Protein AF-0000000077108391 (afdb_homodimer)

Radius of gyration: 31.16 Å; Cα contacts (8 Å, |Δi|>4): 1320; chains: 2; bounding box: 120×92×78 Å

Solvent-accessible surface area (backbone atoms only — not comparable to full-atom values): 31852 Å² total; per-residue (Å²): 135,85,78,78,80,78,79,76,78,78,76,76,76,77,74,75,76,69,78,73,69,75,52,74,64,56,52,50,49,53,51,51,50,45,53,51,45,35,42,49,15,50,55,68,62,34,63,68,54,52,52,61,51,41,30,72,81,10,34,35,37,42,42,23,26,45,28,13,59,22,50,67,22,37,45,43,50,52,51,52,46,50,67,46,33,44,43,75,40,69,45,79,44,85,74,47,76,44,81,42,76,67,34,36,38,39,32,27,39,38,41,36,32,32,29,32,58,90,76,66,45,75,46,79,48,45,28,44,36,43,36,34,31,32,61,42,96,86,65,47,75,25,33,35,33,43,32,34,30,31,35,59,77,57,94,60,46,55,70,70,58,37,70,86,90,52,70,59,38,58,51,72,72,48,66,55,62,76,61,80,43,56,64,47,41,51,52,50,13,48,43,51,37,49,33,52,35,57,49,67,66,39,42,85,52,55,36,51,48,37,30,69,79,12,35,40,31,45,58,49,30,63,70,34,65,25,26,69,50,40,32,53,48,41,46,59,60,51,70,74,58,56,53,40,86,40,62,45,64,41,46,50,44,76,45,79,34,91,56,43,29,38,35,34,36,15,34,43,33,32,38,48,49,92,96,40,72,51,76,50,47,25,36,34,43,40,31,34,33,49,45,98,88,26,51,76,17,41,32,38,35,41,36,23,34,31,102,136,85,78,77,80,79,79,76,77,77,78,76,76,77,75,74,75,69,79,72,69,75,51,73,63,57,54,51,47,53,50,51,50,47,52,52,44,35,42,50,15,50,55,67,63,34,63,69,54,52,52,61,51,42,28,71,81,11,36,35,36,42,42,24,26,46,29,13,59,21,52,68,22,35,45,44,51,53,50,53,46,51,68,46,33,45,45,78,40,68,46,81,45,84,73,46,76,46,81,42,74,66,34,37,38,39,33,27,39,37,40,35,32,33,29,33,58,91,76,65,45,76,47,78,48,45,27,43,36,44,37,32,31,32,62,43,96,88,65,49,74,27,34,36,33,42,34,34,31,30,34,58,78,58,95,58,45,57,70,69,58,35,69,84,92,49,70,59,39,60,52,73,74,49,67,53,61,75,62,81,45,58,63,47,41,51,52,49,13,50,43,51,39,49,30,52,35,59,50,67,65,38,40,85,52,57,35,51,48,38,29,69,80,12,35,42,30,45,59,48,29,62,69,34,66,25,26,69,50,40,32,53,49,41,48,58,60,51,69,73,57,58,53,39,85,40,63,46,65,43,45,49,42,76,45,78,34,90,56,41,30,40,34,36,37,15,35,42,34,33,36,48,48,91,95,41,72,49,75,50,46,26,36,34,43,38,32,33,33,48,46,98,87,26,50,76,16,41,33,39,35,41,37,23,33,31,102

Structure (mmCIF, N/CA/C/O backbone):
data_AF-0000000077108391-model_v1
#
loop_
_entity.id
_entity.type
_entity.pdbx_description
1 polymer 'Uncharacterized protein'
#
loop_
_atom_site.group_PDB
_atom_site.id
_atom_site.type_symbol
_atom_site.label_atom_id
_atom_site.label_alt_id
_atom_site.label_comp_id
_atom_site.label_asym_id
_atom_site.label_entity_id
_atom_site.label_seq_id
_atom_site.pdbx_PDB_ins_code
_atom_site.Cartn_x
_atom_site.Cartn_y
_atom_site.Cartn_z
_atom_site.occupancy
_atom_site.B_iso_or_equiv
_atom_site.auth_seq_id
_atom_site.auth_comp_id
_atom_site.auth_asym_id
_atom_site.auth_atom_id
_atom_site.pdbx_PDB_model_num
ATOM 1 N N . MET A 1 1 ? -55.812 -21.844 45 1 25.56 1 MET A N 1
ATOM 2 C CA . MET A 1 1 ? -54.969 -22.891 44.406 1 25.56 1 MET A CA 1
ATOM 3 C C . MET A 1 1 ? -53.875 -22.281 43.531 1 25.56 1 MET A C 1
ATOM 5 O O . MET A 1 1 ? -54.156 -21.766 42.438 1 25.56 1 MET A O 1
ATOM 9 N N . LYS A 1 2 ? -52.812 -21.609 44.25 1 36.03 2 LYS A N 1
ATOM 10 C CA . LYS A 1 2 ? -51.594 -20.906 43.906 1 36.03 2 LYS A CA 1
ATOM 11 C C . LYS A 1 2 ? -50.719 -21.734 42.969 1 36.03 2 LYS A C 1
ATOM 13 O O . LYS A 1 2 ? -50.156 -22.75 43.375 1 36.03 2 LYS A O 1
ATOM 18 N N . HIS A 1 3 ? -51.125 -21.938 41.688 1 30.09 3 HIS A N 1
ATOM 19 C CA . HIS A 1 3 ? -50.469 -22.703 40.625 1 30.09 3 HIS A CA 1
ATOM 20 C C . HIS A 1 3 ? -49.031 -22.219 40.438 1 30.09 3 HIS A C 1
ATOM 22 O O . HIS A 1 3 ? -48.781 -21.016 40.312 1 30.09 3 HIS A O 1
ATOM 28 N N . PHE A 1 4 ? -48.062 -22.844 41.094 1 35.47 4 PHE A N 1
ATOM 29 C CA . PHE A 1 4 ? -46.625 -22.719 41.031 1 35.47 4 PHE A CA 1
ATOM 30 C C . PHE A 1 4 ? -46.125 -22.984 39.594 1 35.47 4 PHE A C 1
ATOM 32 O O . PHE A 1 4 ? -46.312 -24.078 39.062 1 35.47 4 PHE A O 1
ATOM 39 N N . PHE A 1 5 ? -46.125 -22.031 38.688 1 35.12 5 PHE A N 1
ATOM 40 C CA . PHE A 1 5 ? -45.531 -22.109 37.344 1 35.12 5 PHE A CA 1
ATOM 41 C C . PHE A 1 5 ? -44.031 -22.406 37.406 1 35.12 5 PHE A C 1
ATOM 43 O O . PHE A 1 5 ? -43.281 -21.625 38 1 35.12 5 PHE A O 1
ATOM 50 N N . LEU A 1 6 ? -43.594 -23.703 37.438 1 33.97 6 LEU A N 1
ATOM 51 C CA . LEU A 1 6 ? -42.188 -24.156 37.312 1 33.97 6 LEU A CA 1
ATOM 52 C C . LEU A 1 6 ? -41.594 -23.656 36 1 33.97 6 LEU A C 1
ATOM 54 O O . LEU A 1 6 ? -42.062 -23.984 34.906 1 33.97 6 LEU A O 1
ATOM 58 N N . ARG A 1 7 ? -40.938 -22.484 36 1 35.53 7 ARG A N 1
ATOM 59 C CA . ARG A 1 7 ? -40.094 -21.969 34.938 1 35.53 7 ARG A CA 1
ATOM 60 C C . ARG A 1 7 ? -39 -22.938 34.594 1 35.53 7 ARG A C 1
ATOM 62 O O . ARG A 1 7 ? -38.156 -23.281 35.438 1 35.53 7 ARG A O 1
ATOM 69 N N . GLN A 1 8 ? -39.312 -23.906 33.688 1 32.22 8 GLN A N 1
ATOM 70 C CA . GLN A 1 8 ? -38.281 -24.781 33.125 1 32.22 8 GLN A CA 1
ATOM 71 C C . GLN A 1 8 ? -37.156 -23.969 32.469 1 32.22 8 GLN A C 1
ATOM 73 O O . GLN A 1 8 ? -37.438 -23.141 31.594 1 32.22 8 GLN A O 1
ATOM 78 N N . LEU A 1 9 ? -36.094 -23.734 33.219 1 37.41 9 LEU A N 1
ATOM 79 C CA . LEU A 1 9 ? -34.844 -23.188 32.688 1 37.41 9 LEU A CA 1
ATOM 80 C C . LEU A 1 9 ? -34.25 -24.078 31.594 1 37.41 9 LEU A C 1
ATOM 82 O O . LEU A 1 9 ? -33.938 -25.234 31.828 1 37.41 9 LEU A O 1
ATOM 86 N N . PHE A 1 10 ? -34.719 -23.844 30.328 1 38.28 10 PHE A N 1
ATOM 87 C CA . PHE A 1 10 ? -34.094 -24.469 29.188 1 38.28 10 PHE A CA 1
ATOM 88 C C . PHE A 1 10 ? -32.594 -24.109 29.125 1 38.28 10 PHE A C 1
ATOM 90 O O . PHE A 1 10 ? -32.25 -22.938 28.906 1 38.28 10 PHE A O 1
ATOM 97 N N . LEU A 1 11 ? -31.75 -24.859 29.812 1 38.34 11 LEU A N 1
ATOM 98 C CA . LEU A 1 11 ? -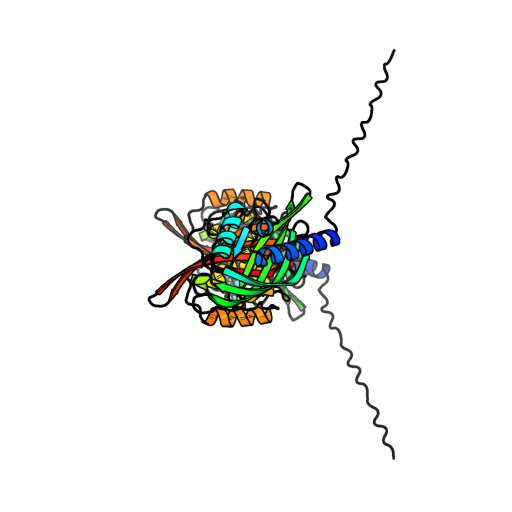30.297 -24.812 29.609 1 38.34 11 LEU A CA 1
ATOM 99 C C . LEU A 1 11 ? -29.953 -25.141 28.156 1 38.34 11 LEU A C 1
ATOM 101 O O . LEU A 1 11 ? -30.125 -26.281 27.719 1 38.34 11 LEU A O 1
ATOM 105 N N . THR A 1 12 ? -30.031 -24.156 27.266 1 38.75 12 THR A N 1
ATOM 106 C CA . THR A 1 12 ? -29.469 -24.312 25.938 1 38.75 12 THR A CA 1
ATOM 107 C C . THR A 1 12 ? -27.984 -24.641 26 1 38.75 12 THR A C 1
ATOM 109 O O . THR A 1 12 ? -27.188 -23.859 26.531 1 38.75 12 THR A O 1
ATOM 112 N N . THR A 1 13 ? -27.625 -25.906 26.094 1 38.88 13 THR A N 1
ATOM 113 C CA . THR A 1 13 ? -26.25 -26.328 25.859 1 38.88 13 THR A CA 1
ATOM 114 C C . THR A 1 13 ? -25.766 -25.812 24.516 1 38.88 13 THR A C 1
ATOM 116 O O . THR A 1 13 ? -26.328 -26.141 23.469 1 38.88 13 THR A O 1
ATOM 119 N N . LEU A 1 14 ? -25.125 -24.688 24.438 1 38.41 14 LEU A N 1
ATOM 120 C CA . LEU A 1 14 ? -24.312 -24.266 23.297 1 38.41 14 LEU A CA 1
ATOM 121 C C . LEU A 1 14 ? -23.25 -25.312 22.969 1 38.41 14 LEU A C 1
ATOM 123 O O . LEU A 1 14 ? -22.297 -25.5 23.734 1 38.41 14 LEU A O 1
ATOM 127 N N . ALA A 1 15 ? -23.609 -26.391 22.25 1 35.72 15 ALA A N 1
ATOM 128 C CA . ALA A 1 15 ? -22.594 -27.234 21.641 1 35.72 15 ALA A CA 1
ATOM 129 C C . ALA A 1 15 ? -21.578 -26.391 20.859 1 35.72 15 ALA A C 1
ATOM 131 O O . ALA A 1 15 ? -21.938 -25.781 19.844 1 35.72 15 ALA A O 1
ATOM 132 N N . ALA A 1 16 ? -20.547 -26.047 21.438 1 35.19 16 ALA A N 1
ATOM 133 C CA . ALA A 1 16 ? -19.359 -25.625 20.703 1 35.19 16 ALA A CA 1
ATOM 134 C C . ALA A 1 16 ? -18.984 -26.656 19.641 1 35.19 16 ALA A C 1
ATOM 136 O O . ALA A 1 16 ? -18.516 -27.75 19.969 1 35.19 16 ALA A O 1
ATOM 137 N N . TRP A 1 17 ? -19.703 -26.75 18.484 1 37.53 17 TRP A N 1
ATOM 138 C CA . TRP A 1 17 ? -19.109 -27.453 17.344 1 37.53 17 TRP A CA 1
ATOM 139 C C . TRP A 1 17 ? -17.641 -27.078 17.172 1 37.53 17 TRP A C 1
ATOM 141 O O . TRP A 1 17 ? -17.328 -25.938 16.812 1 37.53 17 TRP A O 1
ATOM 151 N N . GLY A 1 18 ? -16.812 -27.656 17.953 1 35.66 18 GLY A N 1
ATOM 152 C CA . GLY A 1 18 ? -15.383 -27.609 17.688 1 35.66 18 GLY A CA 1
ATOM 153 C C . GLY A 1 18 ? -15.047 -27.828 16.234 1 35.66 18 GLY A C 1
ATOM 154 O O . GLY A 1 18 ? -15.398 -28.859 15.656 1 35.66 18 GLY A O 1
ATOM 155 N N . CYS A 1 19 ? -14.992 -26.859 15.375 1 39.41 19 CYS A N 1
ATOM 156 C CA . CYS A 1 19 ? -14.234 -26.969 14.133 1 39.41 19 CYS A CA 1
ATOM 157 C C . CYS A 1 19 ? -12.961 -27.781 14.344 1 39.41 19 CYS A C 1
ATOM 159 O O . CYS A 1 19 ? -11.992 -27.297 14.914 1 39.41 19 CYS A O 1
ATOM 161 N N . THR A 1 20 ? -13.078 -29.109 14.492 1 43.25 20 THR A N 1
ATOM 162 C CA . THR A 1 20 ? -11.891 -29.938 14.57 1 43.25 20 THR A CA 1
ATOM 163 C C . THR A 1 20 ? -10.984 -29.703 13.367 1 43.25 20 THR A C 1
ATOM 165 O O . THR A 1 20 ? -11.336 -30.031 12.234 1 43.25 20 THR A O 1
ATOM 168 N N . SER A 1 21 ? -10.188 -28.656 13.344 1 51.97 21 SER A N 1
ATOM 169 C CA . SER A 1 21 ? -9.055 -28.562 12.43 1 51.97 21 SER A CA 1
ATOM 170 C C . SER A 1 21 ? -8.359 -29.906 12.258 1 51.97 21 SER A C 1
ATOM 172 O O . SER A 1 21 ? -8.117 -30.609 13.234 1 51.97 21 SER A O 1
ATOM 174 N N . ALA A 1 22 ? -8.578 -30.484 11.109 1 53.44 22 ALA A N 1
ATOM 175 C CA . ALA A 1 22 ? -7.848 -31.719 10.852 1 53.44 22 ALA A CA 1
ATOM 176 C C . ALA A 1 22 ? -6.438 -31.656 11.422 1 53.44 22 ALA A C 1
ATOM 178 O O . ALA A 1 22 ? -5.723 -30.656 11.227 1 53.44 22 ALA A O 1
ATOM 179 N N . SER A 1 23 ? -5.988 -32.625 12.188 1 63.84 23 SER A N 1
ATOM 180 C CA . SER A 1 23 ? -4.645 -32.719 12.734 1 63.84 23 SER A CA 1
ATOM 181 C C . SER A 1 23 ? -3.59 -32.656 11.633 1 63.84 23 SER A C 1
ATOM 183 O O . SER A 1 23 ? -3.877 -32.969 10.477 1 63.84 23 SER A O 1
ATOM 185 N N . ALA A 1 24 ? -2.564 -32 11.844 1 64.81 24 ALA A N 1
ATOM 186 C CA . ALA A 1 24 ? -1.406 -31.922 10.961 1 64.81 24 ALA A CA 1
ATOM 187 C C . ALA A 1 24 ? -1.093 -33.281 10.328 1 64.81 24 ALA A C 1
ATOM 189 O O . ALA A 1 24 ? -0.752 -33.344 9.141 1 64.81 24 ALA A O 1
ATOM 190 N N . ASP A 1 25 ? -1.324 -34.281 10.969 1 71.69 25 ASP A N 1
ATOM 191 C CA . ASP A 1 25 ? -1.016 -35.625 10.492 1 71.69 25 ASP A CA 1
ATOM 192 C C . ASP A 1 25 ? -1.989 -36.031 9.398 1 71.69 25 ASP A C 1
ATOM 194 O O . ASP A 1 25 ? -1.59 -36.688 8.422 1 71.69 25 ASP A O 1
ATOM 198 N N . MET A 1 26 ? -3.182 -35.719 9.625 1 72.44 26 MET A N 1
ATOM 199 C CA . MET A 1 26 ? -4.191 -36.094 8.648 1 72.44 26 MET A CA 1
ATOM 200 C C . MET A 1 26 ? -3.988 -35.375 7.328 1 72.44 26 MET A C 1
ATOM 202 O O . MET A 1 26 ? -4.129 -35.969 6.254 1 72.44 26 MET A O 1
ATOM 206 N N . ILE A 1 27 ? -3.564 -34.188 7.457 1 77.19 27 ILE A N 1
ATOM 207 C CA . ILE A 1 27 ? -3.336 -33.375 6.266 1 77.19 27 ILE A CA 1
ATOM 208 C C . ILE A 1 27 ? -2.145 -33.938 5.484 1 77.19 27 ILE A C 1
ATOM 210 O O . ILE A 1 27 ? -2.18 -34 4.258 1 77.19 27 ILE A O 1
ATOM 214 N N . ASP A 1 28 ? -1.19 -34.375 6.219 1 83.69 28 ASP A N 1
ATOM 215 C CA . ASP A 1 28 ? -0.003 -34.969 5.586 1 83.69 28 ASP A CA 1
ATOM 216 C C . ASP A 1 28 ? -0.337 -36.25 4.848 1 83.69 28 ASP A C 1
ATOM 218 O O . ASP A 1 28 ? 0.172 -36.5 3.752 1 83.69 28 ASP A O 1
ATOM 222 N N . GLU A 1 29 ? -1.145 -36.938 5.402 1 82.12 29 GLU A N 1
ATOM 223 C CA . GLU A 1 29 ? -1.533 -38.219 4.781 1 82.12 29 GLU A CA 1
ATOM 224 C C . GLU A 1 29 ? -2.342 -37.969 3.508 1 82.12 29 GLU A C 1
ATOM 226 O O . GLU A 1 29 ? -2.125 -38.625 2.496 1 82.12 29 GLU A O 1
ATOM 231 N N . VAL A 1 30 ? -3.248 -37.094 3.596 1 80.5 30 VAL A N 1
ATOM 232 C CA . VAL A 1 30 ? -4.094 -36.781 2.449 1 80.5 30 VAL A CA 1
ATOM 233 C C . VAL A 1 30 ? -3.24 -36.219 1.304 1 80.5 30 VAL A C 1
ATOM 235 O O . VAL A 1 30 ? -3.4 -36.656 0.153 1 80.5 30 VAL A O 1
ATOM 238 N N . ARG A 1 31 ? -2.373 -35.406 1.626 1 85.62 31 ARG A N 1
ATOM 239 C CA . ARG A 1 31 ? -1.483 -34.812 0.626 1 85.62 31 ARG A CA 1
ATOM 240 C C . ARG A 1 31 ? -0.601 -35.906 -0.01 1 85.62 31 ARG A C 1
ATOM 242 O O . ARG A 1 31 ? -0.469 -35.938 -1.234 1 85.62 31 ARG A O 1
ATOM 249 N N . ALA A 1 32 ? -0.085 -36.719 0.833 1 87.25 32 ALA A N 1
ATOM 250 C CA . ALA A 1 32 ? 0.793 -37.781 0.335 1 87.25 32 ALA A CA 1
ATOM 251 C C . ALA A 1 32 ? 0.03 -38.75 -0.561 1 87.25 32 ALA A C 1
ATOM 253 O O . ALA A 1 32 ? 0.543 -39.188 -1.596 1 87.25 32 ALA A O 1
ATOM 254 N N . ALA A 1 33 ? -1.109 -39.062 -0.142 1 86.12 33 ALA A N 1
ATOM 255 C CA . ALA A 1 33 ? -1.95 -39.938 -0.946 1 86.12 33 ALA A CA 1
ATOM 256 C C . ALA A 1 33 ? -2.289 -39.281 -2.291 1 86.12 33 ALA A C 1
ATOM 258 O O . ALA A 1 33 ? -2.271 -39.969 -3.324 1 86.12 33 ALA A O 1
ATOM 259 N N . HIS A 1 34 ? -2.627 -38.062 -2.254 1 87.31 34 HIS A N 1
ATOM 260 C CA . HIS A 1 34 ? -2.881 -37.344 -3.498 1 87.31 34 HIS A CA 1
ATOM 261 C C . HIS A 1 34 ? -1.658 -37.375 -4.41 1 87.31 34 HIS A C 1
ATOM 263 O O . HIS A 1 34 ? -1.772 -37.656 -5.598 1 87.31 34 HIS A O 1
ATOM 269 N N . ASN A 1 35 ? -0.521 -37.062 -3.869 1 90.88 35 ASN A N 1
ATOM 270 C CA . ASN A 1 35 ? 0.687 -37 -4.684 1 90.88 35 ASN A CA 1
ATOM 271 C C . ASN A 1 35 ? 0.975 -38.344 -5.355 1 90.88 35 ASN A C 1
ATOM 273 O O . ASN A 1 35 ? 1.329 -38.375 -6.535 1 90.88 35 ASN A O 1
ATOM 277 N N . LYS A 1 36 ? 0.786 -39.344 -4.602 1 91.25 36 LYS A N 1
ATOM 278 C CA . LYS A 1 36 ? 0.983 -40.656 -5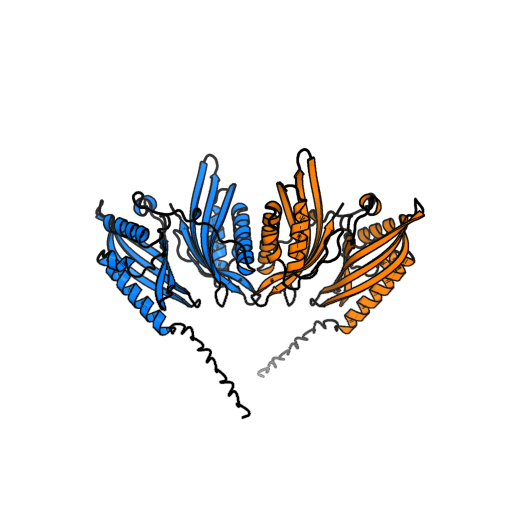.148 1 91.25 36 LYS A CA 1
ATOM 279 C C . LYS A 1 36 ? -0.027 -40.969 -6.254 1 91.25 36 LYS A C 1
ATOM 281 O O . LYS A 1 36 ? 0.345 -41.438 -7.332 1 91.25 36 LYS A O 1
ATOM 286 N N . ALA A 1 37 ? -1.245 -40.688 -5.961 1 90.81 37 ALA A N 1
ATOM 287 C CA . ALA A 1 37 ? -2.305 -40.938 -6.934 1 90.81 37 ALA A CA 1
ATOM 288 C C . ALA A 1 37 ? -2.119 -40.094 -8.18 1 90.81 37 ALA A C 1
ATOM 290 O O . ALA A 1 37 ? -2.316 -40.562 -9.305 1 90.81 37 ALA A O 1
ATOM 291 N N . PHE A 1 38 ? -1.843 -38.906 -7.973 1 92.94 38 PHE A N 1
ATOM 292 C CA . PHE A 1 38 ? -1.627 -37.969 -9.086 1 92.94 38 PHE A CA 1
ATOM 293 C C . PHE A 1 38 ? -0.489 -38.469 -9.977 1 92.94 38 PHE A C 1
ATOM 295 O O . PHE A 1 38 ? -0.618 -38.5 -11.203 1 92.94 38 PHE A O 1
ATOM 302 N N . THR A 1 39 ? 0.622 -38.844 -9.383 1 93.31 39 THR A N 1
ATOM 303 C CA . THR A 1 39 ? 1.77 -39.344 -10.125 1 93.31 39 THR A CA 1
ATOM 304 C C . THR A 1 39 ? 1.389 -40.594 -10.938 1 93.31 39 THR A C 1
ATOM 306 O O . THR A 1 39 ? 1.705 -40.688 -12.125 1 93.31 39 THR A O 1
ATOM 309 N N . ALA A 1 40 ? 0.696 -41.438 -10.312 1 93.5 40 ALA A N 1
ATOM 310 C CA . ALA A 1 40 ? 0.237 -42.625 -11 1 93.5 40 ALA A CA 1
ATOM 311 C C . ALA A 1 40 ? -0.708 -42.281 -12.148 1 93.5 40 ALA A C 1
ATOM 313 O O . ALA A 1 40 ? -0.624 -42.844 -13.234 1 93.5 40 ALA A O 1
ATOM 314 N N . GLY A 1 41 ? -1.606 -41.406 -11.852 1 94.38 41 GLY A N 1
ATOM 315 C CA . GLY A 1 41 ? -2.539 -40.938 -12.867 1 94.38 41 GLY A CA 1
ATOM 316 C C . GLY A 1 41 ? -1.854 -40.312 -14.07 1 94.38 41 GLY A C 1
ATOM 317 O O . GLY A 1 41 ? -2.27 -40.531 -15.211 1 94.38 41 GLY A O 1
ATOM 318 N N . MET A 1 42 ? -0.84 -39.594 -13.797 1 94.81 42 MET A N 1
ATOM 319 C CA . MET A 1 42 ? -0.077 -38.969 -14.875 1 94.81 42 MET A CA 1
ATOM 320 C C . MET A 1 42 ? 0.658 -40 -15.703 1 94.81 42 MET A C 1
ATOM 322 O O . MET A 1 42 ? 0.67 -39.938 -16.938 1 94.81 42 MET A O 1
ATOM 326 N N . LEU A 1 43 ? 1.241 -40.969 -15.047 1 95.56 43 LEU A N 1
ATOM 327 C CA . LEU A 1 43 ? 2.012 -42 -15.727 1 95.56 43 LEU A CA 1
ATOM 328 C C . LEU A 1 43 ? 1.097 -42.938 -16.531 1 95.56 43 LEU A C 1
ATOM 330 O O . LEU A 1 43 ? 1.46 -43.375 -17.625 1 95.56 43 LEU A O 1
ATOM 334 N N . GLU A 1 44 ? -0.056 -43.125 -16 1 95.62 44 GLU A N 1
ATOM 335 C CA . GLU A 1 44 ? -0.986 -44.062 -16.641 1 95.62 44 GLU A CA 1
ATOM 336 C C . GLU A 1 44 ? -1.986 -43.312 -17.516 1 95.62 44 GLU A C 1
ATOM 338 O O . GLU A 1 44 ? -2.811 -43.938 -18.188 1 95.62 44 GLU A O 1
ATOM 343 N N . GLU A 1 45 ? -1.925 -42.031 -17.5 1 94.44 45 GLU A N 1
ATOM 344 C CA . GLU A 1 45 ? -2.812 -41.156 -18.266 1 94.44 45 GLU A CA 1
ATOM 345 C C . GLU A 1 45 ? -4.273 -41.406 -17.906 1 94.44 45 GLU A C 1
ATOM 347 O O . GLU A 1 45 ? -5.109 -41.594 -18.781 1 94.44 45 GLU A O 1
ATOM 352 N N . LYS A 1 46 ? -4.504 -41.469 -16.672 1 96.25 46 LYS A N 1
ATOM 353 C CA . LYS A 1 46 ? -5.859 -41.688 -16.172 1 96.25 46 LYS A CA 1
ATOM 354 C C . LYS A 1 46 ? -6.484 -40.375 -15.703 1 96.25 46 LYS A C 1
ATOM 356 O O . LYS A 1 46 ? -6.305 -39.969 -14.555 1 96.25 46 LYS A O 1
ATOM 361 N N . LEU A 1 47 ? -7.312 -39.875 -16.547 1 96.5 47 LEU A N 1
ATOM 362 C CA . LEU A 1 47 ? -7.914 -38.562 -16.344 1 96.5 47 LEU A CA 1
ATOM 363 C C . LEU A 1 47 ? -8.695 -38.531 -15.023 1 96.5 47 LEU A C 1
ATOM 365 O O . LEU A 1 47 ? -8.586 -37.562 -14.25 1 96.5 47 LEU A O 1
ATOM 369 N N . GLU A 1 48 ? -9.484 -39.469 -14.766 1 95.5 48 GLU A N 1
ATOM 370 C CA . GLU A 1 48 ? -10.352 -39.531 -13.594 1 95.5 48 GLU A CA 1
ATOM 371 C C . GLU A 1 48 ? -9.539 -39.469 -12.305 1 95.5 48 GLU A C 1
ATOM 373 O O . GLU A 1 48 ? -9.953 -38.812 -11.336 1 95.5 48 GLU A O 1
ATOM 378 N N . ILE A 1 49 ? -8.43 -40.062 -12.297 1 93.44 49 ILE A N 1
ATOM 379 C CA . ILE A 1 49 ? -7.574 -40.062 -11.117 1 93.44 49 ILE A CA 1
ATOM 380 C C . ILE A 1 49 ? -6.973 -38.688 -10.906 1 93.44 49 ILE A C 1
ATOM 382 O O . ILE A 1 49 ? -7.012 -38.156 -9.797 1 93.44 49 ILE A O 1
ATOM 386 N N . VAL A 1 50 ? -6.504 -38.094 -11.953 1 94.12 50 VAL A N 1
ATOM 387 C CA . VAL A 1 50 ? -5.809 -36.812 -11.891 1 94.12 50 VAL A CA 1
ATOM 388 C C . VAL A 1 50 ? -6.77 -35.719 -11.43 1 94.12 50 VAL A C 1
ATOM 390 O O . VAL A 1 50 ? -6.414 -34.875 -10.602 1 94.12 50 VAL A O 1
ATOM 393 N N . VAL A 1 51 ? -8 -35.781 -11.867 1 95.44 51 VAL A N 1
ATOM 394 C CA . VAL A 1 51 ? -8.938 -34.688 -11.641 1 95.44 51 VAL A CA 1
ATOM 395 C C . VAL A 1 51 ? -9.719 -34.938 -10.352 1 95.44 51 VAL A C 1
ATOM 397 O O . VAL A 1 51 ? -10.305 -34 -9.789 1 95.44 51 VAL A O 1
ATOM 400 N N . SER A 1 52 ? -9.68 -36.125 -9.828 1 91.75 52 SER A N 1
ATOM 401 C CA . SER A 1 52 ? -10.547 -36.531 -8.727 1 91.75 52 SER A CA 1
ATOM 402 C C . SER A 1 52 ? -10.258 -35.719 -7.469 1 91.75 52 SER A C 1
ATOM 404 O O . SER A 1 52 ? -11.164 -35.438 -6.676 1 91.75 52 SER A O 1
ATOM 406 N N . SER A 1 53 ? -9.047 -35.312 -7.316 1 90.25 53 SER A N 1
ATOM 407 C CA . SER A 1 53 ? -8.664 -34.656 -6.074 1 90.25 53 SER A CA 1
ATOM 408 C C . SER A 1 53 ? -9.07 -33.188 -6.074 1 90.25 53 SER A C 1
ATOM 410 O O . SER A 1 53 ? -9.086 -32.531 -5.027 1 90.25 53 SER A O 1
ATOM 412 N N . PHE A 1 54 ? -9.422 -32.656 -7.207 1 95.25 54 PHE A N 1
ATOM 413 C CA . PHE A 1 54 ? -9.75 -31.234 -7.297 1 95.25 54 PHE A CA 1
ATOM 414 C C . PHE A 1 54 ? -11.125 -30.953 -6.715 1 95.25 54 PHE A C 1
ATOM 416 O O . PHE A 1 54 ? -12.031 -31.781 -6.824 1 95.25 54 PHE A O 1
ATOM 423 N N . ALA A 1 55 ? -11.242 -29.859 -6.074 1 94.62 55 ALA A N 1
ATOM 424 C CA . ALA A 1 55 ? -12.555 -29.344 -5.703 1 94.62 55 ALA A CA 1
ATOM 425 C C . ALA A 1 55 ? -13.383 -29.016 -6.941 1 94.62 55 ALA A C 1
ATOM 427 O O . ALA A 1 55 ? -12.844 -28.828 -8.031 1 94.62 55 ALA A O 1
ATOM 428 N N . GLU A 1 56 ? -14.727 -28.938 -6.73 1 94.5 56 GLU A N 1
ATOM 429 C CA . GLU A 1 56 ? -15.617 -28.625 -7.84 1 94.5 56 GLU A CA 1
ATOM 430 C C . GLU A 1 56 ? -15.305 -27.25 -8.43 1 94.5 56 GLU A C 1
ATOM 432 O O . GLU A 1 56 ? -15.422 -27.047 -9.641 1 94.5 56 GLU A O 1
ATOM 437 N N . ASN A 1 57 ? -14.898 -26.344 -7.547 1 94.06 57 ASN A N 1
ATOM 438 C CA . ASN A 1 57 ? -14.562 -24.984 -7.98 1 94.06 57 ASN A CA 1
ATOM 439 C C . ASN A 1 57 ? -13.055 -24.781 -8.031 1 94.06 57 ASN A C 1
ATOM 441 O O . ASN A 1 57 ? -12.57 -23.672 -7.793 1 94.06 57 ASN A O 1
ATOM 445 N N . GLY A 1 58 ? -12.32 -25.859 -8.266 1 96.38 58 GLY A N 1
ATOM 446 C CA . GLY A 1 58 ? -10.875 -25.781 -8.266 1 96.38 58 GLY A CA 1
ATOM 447 C C . GLY A 1 58 ? -10.32 -25.047 -9.484 1 96.38 58 GLY A C 1
ATOM 448 O O . GLY A 1 58 ? -11.07 -24.688 -10.391 1 96.38 58 GLY A O 1
ATOM 449 N N . ARG A 1 59 ? -8.953 -24.828 -9.492 1 96.94 59 ARG A N 1
ATOM 450 C CA . ARG A 1 59 ? -8.328 -24.188 -10.641 1 96.94 59 ARG A CA 1
ATOM 451 C C . ARG A 1 59 ? -6.969 -24.812 -10.945 1 96.94 59 ARG A C 1
ATOM 453 O O . ARG A 1 59 ? -6.223 -25.156 -10.031 1 96.94 59 ARG A O 1
ATOM 460 N N . VAL A 1 60 ? -6.734 -25.047 -12.203 1 98.12 60 VAL A N 1
ATOM 461 C CA . VAL A 1 60 ? -5.406 -25.406 -12.688 1 98.12 60 VAL A CA 1
ATOM 462 C C . VAL A 1 60 ? -4.742 -24.203 -13.336 1 98.12 60 VAL A C 1
ATOM 464 O O . VAL A 1 60 ? -5.371 -23.469 -14.109 1 98.12 60 VAL A O 1
ATOM 467 N N . MET A 1 61 ? -3.504 -23.922 -12.906 1 98.5 61 MET A N 1
ATOM 468 C CA . MET A 1 61 ? -2.803 -22.703 -13.305 1 98.5 61 MET A CA 1
ATOM 469 C C . MET A 1 61 ? -1.438 -23.031 -13.898 1 98.5 61 MET A C 1
ATOM 471 O O . MET A 1 61 ? -0.405 -22.703 -13.305 1 98.5 61 MET A O 1
ATOM 475 N N . PRO A 1 62 ? -1.447 -23.594 -15.117 1 98.19 62 PRO A N 1
ATOM 476 C CA . PRO A 1 62 ? -0.181 -23.984 -15.742 1 98.19 62 PRO A CA 1
ATOM 477 C C . PRO A 1 62 ? 0.566 -22.797 -16.359 1 98.19 62 PRO A C 1
ATOM 479 O O . PRO A 1 62 ? -0.048 -21.781 -16.703 1 98.19 62 PRO A O 1
ATOM 482 N N . GLU A 1 63 ? 1.857 -22.906 -16.438 1 98.25 63 GLU A N 1
ATOM 483 C CA . GLU A 1 63 ? 2.646 -22.031 -17.297 1 98.25 63 GLU A CA 1
ATOM 484 C C . GLU A 1 63 ? 2.27 -22.219 -18.766 1 98.25 63 GLU A C 1
ATOM 486 O O . GLU A 1 63 ? 2.012 -23.328 -19.203 1 98.25 63 GLU A O 1
ATOM 491 N N . TYR A 1 64 ? 2.074 -21.156 -19.5 1 97.31 64 TYR A N 1
ATOM 492 C CA . TYR A 1 64 ? 1.855 -21.094 -20.938 1 97.31 64 TYR A CA 1
ATOM 493 C C . TYR A 1 64 ? 0.413 -21.438 -21.281 1 97.31 64 TYR A C 1
ATOM 495 O O . TYR A 1 64 ? 0.131 -21.906 -22.391 1 97.31 64 TYR A O 1
ATOM 503 N N . GLN A 1 65 ? -0.403 -21.375 -20.391 1 97.25 65 GLN A N 1
ATOM 504 C CA . GLN A 1 65 ? -1.82 -21.625 -20.625 1 97.25 65 GLN A CA 1
ATOM 505 C C . GLN A 1 65 ? -2.689 -20.812 -19.672 1 97.25 65 GLN A C 1
ATOM 507 O O . GLN A 1 65 ? -2.326 -20.609 -18.516 1 97.25 65 GLN A O 1
ATOM 512 N N . GLU A 1 66 ? -3.824 -20.375 -20.141 1 97.12 66 GLU A N 1
ATOM 513 C CA . GLU A 1 66 ? -4.801 -19.719 -19.281 1 97.12 66 GLU A CA 1
ATOM 514 C C . GLU A 1 66 ? -5.289 -20.656 -18.172 1 97.12 66 GLU A C 1
ATOM 516 O O . GLU A 1 66 ? -5.113 -21.875 -18.266 1 97.12 66 GLU A O 1
ATOM 521 N N . THR A 1 67 ? -5.875 -20.094 -17.234 1 97.94 67 THR A N 1
ATOM 522 C CA . THR A 1 67 ? -6.344 -20.828 -16.062 1 97.94 67 THR A CA 1
ATOM 523 C C . THR A 1 67 ? -7.523 -21.719 -16.422 1 97.94 67 THR A C 1
ATOM 525 O O . THR A 1 67 ? -8.422 -21.312 -17.156 1 97.94 67 THR A O 1
ATOM 528 N N . GLY A 1 68 ? -7.477 -22.969 -16 1 97.94 68 GLY A N 1
ATOM 529 C CA . GLY A 1 68 ? -8.664 -23.812 -16.031 1 97.94 68 GLY A CA 1
ATOM 530 C C . GLY A 1 68 ? -9.492 -23.703 -14.758 1 97.94 68 GLY A C 1
ATOM 531 O O . GLY A 1 68 ? -9.023 -24.031 -13.672 1 97.94 68 GLY A O 1
ATOM 532 N N . LEU A 1 69 ? -10.742 -23.312 -14.93 1 97 69 LEU A N 1
ATOM 533 C CA . LEU A 1 69 ? -11.625 -23.141 -13.781 1 97 69 LEU A CA 1
ATOM 534 C C . LEU A 1 69 ? -12.664 -24.25 -13.719 1 97 69 LEU A C 1
ATOM 536 O O . LEU A 1 69 ? -13.359 -24.516 -14.703 1 97 69 LEU A O 1
ATOM 540 N N . GLY A 1 70 ? -12.758 -24.812 -12.539 1 96.31 70 GLY A N 1
ATOM 541 C CA . GLY A 1 70 ? -13.727 -25.891 -12.359 1 96.31 70 GLY A CA 1
ATOM 542 C C . GLY A 1 70 ? -13.258 -27.219 -12.93 1 96.31 70 GLY A C 1
ATOM 543 O O . GLY A 1 70 ? -12.383 -27.25 -13.797 1 96.31 70 GLY A O 1
ATOM 544 N N . LYS A 1 71 ? -13.883 -28.266 -12.484 1 95.56 71 LYS A N 1
ATOM 545 C CA . LYS A 1 71 ? -13.453 -29.609 -12.859 1 95.56 71 LYS A CA 1
ATOM 546 C C . LYS A 1 71 ? -13.57 -29.828 -14.367 1 95.56 71 LYS A C 1
ATOM 548 O O . LYS A 1 71 ? -12.773 -30.562 -14.953 1 95.56 71 LYS A O 1
ATOM 553 N N . GLU A 1 72 ? -14.523 -29.125 -14.969 1 96.5 72 GLU A N 1
ATOM 554 C CA . GLU A 1 72 ? -14.711 -29.297 -16.406 1 96.5 72 GLU A CA 1
ATOM 555 C C . GLU A 1 72 ? -13.5 -28.781 -17.172 1 96.5 72 GLU A C 1
ATOM 557 O O . GLU A 1 72 ? -12.93 -29.5 -18 1 96.5 72 GLU A O 1
ATOM 562 N N . GLN A 1 73 ? -13.07 -27.578 -16.891 1 97.62 73 GLN A N 1
ATOM 563 C CA . GLN A 1 73 ? -11.922 -27.016 -17.594 1 97.62 73 GLN A CA 1
ATOM 564 C C . GLN A 1 73 ? -10.633 -27.703 -17.172 1 97.62 73 GLN A C 1
ATOM 566 O O . GLN A 1 73 ? -9.719 -27.875 -17.984 1 97.62 73 GLN A O 1
ATOM 571 N N . ILE A 1 74 ? -10.594 -28.125 -15.977 1 98 74 ILE A N 1
ATOM 572 C CA . ILE A 1 74 ? -9.438 -28.891 -15.5 1 98 74 ILE A CA 1
ATOM 573 C C . ILE A 1 74 ? -9.328 -30.203 -16.281 1 98 74 ILE A C 1
ATOM 575 O O . ILE A 1 74 ? -8.242 -30.562 -16.75 1 98 74 ILE A O 1
ATOM 579 N N . SER A 1 75 ? -10.445 -30.828 -16.438 1 97.81 75 SER A N 1
ATOM 580 C CA . SER A 1 75 ? -10.477 -32.094 -17.188 1 97.81 75 SER A CA 1
ATOM 581 C C . SER A 1 75 ? -10.047 -31.875 -18.641 1 97.81 75 SER A C 1
ATOM 583 O O . SER A 1 75 ? -9.281 -32.688 -19.188 1 97.81 75 SER A O 1
ATOM 585 N N . GLN A 1 76 ? -10.469 -30.844 -19.203 1 98.06 76 GLN A N 1
ATOM 586 C CA . GLN A 1 76 ? -10.102 -30.562 -20.594 1 98.06 76 GLN A CA 1
ATOM 587 C C . GLN A 1 76 ? -8.602 -30.328 -20.734 1 98.06 76 GLN A C 1
ATOM 589 O O . GLN A 1 76 ? -7.984 -30.766 -21.703 1 98.06 76 GLN A O 1
ATOM 594 N N . TYR A 1 77 ? -8.094 -29.656 -19.812 1 98.12 77 TYR A N 1
ATOM 595 C CA . TYR A 1 77 ? -6.656 -29.422 -19.859 1 98.12 77 TYR A CA 1
ATOM 596 C C . TYR A 1 77 ? -5.883 -30.734 -19.844 1 98.12 77 TYR A C 1
ATOM 598 O O . TYR A 1 77 ? -5.02 -30.953 -20.688 1 98.12 77 TYR A O 1
ATOM 606 N N . TYR A 1 78 ? -6.191 -31.594 -18.906 1 97.88 78 TYR A N 1
ATOM 607 C CA . TYR A 1 78 ? -5.414 -32.812 -18.766 1 97.88 78 TYR A CA 1
ATOM 608 C C . TYR A 1 78 ? -5.719 -33.781 -19.891 1 97.88 78 TYR A C 1
ATOM 610 O O . TYR A 1 78 ? -4.848 -34.562 -20.328 1 97.88 78 TYR A O 1
ATOM 618 N N . GLU A 1 79 ? -6.953 -33.75 -20.391 1 97.69 79 GLU A N 1
ATOM 619 C CA . GLU A 1 79 ? -7.258 -34.531 -21.578 1 97.69 79 GLU A CA 1
ATOM 620 C C . GLU A 1 79 ? -6.387 -34.125 -22.766 1 97.69 79 GLU A C 1
ATOM 622 O O . GLU A 1 79 ? -5.812 -34.969 -23.438 1 97.69 79 GLU A O 1
ATOM 627 N N . ALA A 1 80 ? -6.352 -32.875 -22.953 1 97.88 80 ALA A N 1
ATOM 628 C CA . ALA A 1 80 ? -5.508 -32.344 -24.031 1 97.88 80 ALA A CA 1
ATOM 629 C C . ALA A 1 80 ? -4.039 -32.688 -23.797 1 97.88 80 ALA A C 1
ATOM 631 O O . ALA A 1 80 ? -3.314 -33.031 -24.734 1 97.88 80 ALA A O 1
ATOM 632 N N . PHE A 1 81 ? -3.648 -32.594 -22.594 1 97.94 81 PHE A N 1
ATOM 633 C CA . PHE A 1 81 ? -2.279 -32.938 -22.234 1 97.94 81 PHE A CA 1
ATOM 634 C C . PHE A 1 81 ? -1.967 -34.375 -22.578 1 97.94 81 PHE A C 1
ATOM 636 O O . PHE A 1 81 ? -0.938 -34.656 -23.188 1 97.94 81 PHE A O 1
ATOM 643 N N . PHE A 1 82 ? -2.85 -35.281 -22.266 1 97.5 82 PHE A N 1
ATOM 644 C CA . PHE A 1 82 ? -2.639 -36.719 -22.484 1 97.5 82 PHE A CA 1
ATOM 645 C C . PHE A 1 82 ? -2.707 -37.062 -23.969 1 97.5 82 PHE A C 1
ATOM 647 O O . PHE A 1 82 ? -2.102 -38.031 -24.422 1 97.5 82 PHE A O 1
ATOM 654 N N . GLU A 1 83 ? -3.471 -36.281 -24.703 1 97.19 83 GLU A N 1
ATOM 655 C CA . GLU A 1 83 ? -3.506 -36.469 -26.141 1 97.19 83 GLU A CA 1
ATOM 656 C C . GLU A 1 83 ? -2.176 -36.094 -26.781 1 97.19 83 GLU A C 1
ATOM 658 O O . GLU A 1 83 ? -1.729 -36.75 -27.734 1 97.19 83 GLU A O 1
ATOM 663 N N . ARG A 1 84 ? -1.564 -35.094 -26.234 1 97.69 84 ARG A N 1
ATOM 664 C CA . ARG A 1 84 ? -0.362 -34.562 -26.859 1 97.69 84 ARG A CA 1
ATOM 665 C C . ARG A 1 84 ? 0.888 -35.281 -26.344 1 97.69 84 ARG A C 1
ATOM 667 O O . ARG A 1 84 ? 1.875 -35.406 -27.062 1 97.69 84 ARG A O 1
ATOM 674 N N . PHE A 1 85 ? 0.793 -35.781 -25.109 1 97.88 85 PHE A N 1
ATOM 675 C CA . PHE A 1 85 ? 2.012 -36.312 -24.484 1 97.88 85 PHE A CA 1
ATOM 676 C C . PHE A 1 85 ? 1.786 -37.688 -23.906 1 97.88 85 PHE A C 1
ATOM 678 O O . PHE A 1 85 ? 0.708 -38 -23.391 1 97.88 85 PHE A O 1
ATOM 685 N N . ASP A 1 86 ? 2.848 -38.469 -24 1 97 86 ASP A N 1
ATOM 686 C CA . ASP A 1 86 ? 3.021 -39.656 -23.141 1 97 86 ASP A CA 1
ATOM 687 C C . ASP A 1 86 ? 4.016 -39.344 -22.016 1 97 86 ASP A C 1
ATOM 689 O O . ASP A 1 86 ? 5.156 -38.938 -22.266 1 97 86 ASP A O 1
ATOM 693 N N . THR A 1 87 ? 3.521 -39.594 -20.812 1 97.25 87 THR A N 1
ATOM 694 C CA . THR A 1 87 ? 4.395 -39.312 -19.672 1 97.25 87 THR A CA 1
ATOM 695 C C . THR A 1 87 ? 5.223 -40.562 -19.328 1 97.25 87 THR A C 1
ATOM 697 O O . THR A 1 87 ? 4.676 -41.594 -18.938 1 97.25 87 THR A O 1
ATOM 700 N N . LYS A 1 88 ? 6.492 -40.406 -19.391 1 97.19 88 LYS A N 1
ATOM 701 C CA . LYS A 1 88 ? 7.398 -41.5 -19.109 1 97.19 88 LYS A CA 1
ATOM 702 C C . LYS A 1 88 ? 7.859 -41.5 -17.656 1 97.19 88 LYS A C 1
ATOM 704 O O . LYS A 1 88 ? 8.094 -42.562 -17.078 1 97.19 88 LYS A O 1
ATOM 709 N N . LYS A 1 89 ? 8.039 -40.312 -17.25 1 97.19 89 LYS A N 1
ATOM 710 C CA . LYS A 1 89 ? 8.523 -40.125 -15.891 1 97.19 89 LYS A CA 1
ATOM 711 C C . LYS A 1 89 ? 7.855 -38.906 -15.25 1 97.19 89 LYS A C 1
ATOM 713 O O . LYS A 1 89 ? 7.641 -37.875 -15.906 1 97.19 89 LYS A O 1
ATOM 718 N N . PHE A 1 90 ? 7.512 -39.094 -14.031 1 97 90 PHE A N 1
ATOM 719 C CA . PHE A 1 90 ? 6.977 -38 -13.242 1 97 90 PHE A CA 1
ATOM 720 C C . PHE A 1 90 ? 7.336 -38.156 -11.773 1 97 90 PHE A C 1
ATOM 722 O O . PHE A 1 90 ? 6.895 -39.125 -11.117 1 97 90 PHE A O 1
ATOM 729 N N . ILE A 1 91 ? 8.172 -37.219 -11.305 1 96.06 91 ILE A N 1
ATOM 730 C CA . ILE A 1 91 ? 8.602 -37.25 -9.914 1 96.06 91 ILE A CA 1
ATOM 731 C C . ILE A 1 91 ? 8.211 -35.906 -9.25 1 96.06 91 ILE A C 1
ATOM 733 O O . ILE A 1 91 ? 8.547 -34.844 -9.75 1 96.06 91 ILE A O 1
ATOM 737 N N . LYS A 1 92 ? 7.457 -36.031 -8.242 1 95.56 92 LYS A N 1
ATOM 738 C CA . LYS A 1 92 ? 7.102 -34.875 -7.418 1 95.56 92 LYS A CA 1
ATOM 739 C C . LYS A 1 92 ? 7.844 -34.906 -6.082 1 95.56 92 LYS A C 1
ATOM 741 O O . LYS A 1 92 ? 7.887 -35.938 -5.418 1 95.56 92 LYS A O 1
ATOM 746 N N . THR A 1 93 ? 8.484 -33.781 -5.734 1 96.19 93 THR A N 1
ATOM 747 C CA . THR A 1 93 ? 9.172 -33.656 -4.457 1 96.19 93 THR A CA 1
ATOM 748 C C . THR A 1 93 ? 8.594 -32.5 -3.639 1 96.19 93 THR A C 1
ATOM 750 O O . THR A 1 93 ? 8.617 -31.359 -4.07 1 96.19 93 THR A O 1
ATOM 753 N N . THR A 1 94 ? 8.078 -32.844 -2.441 1 96.44 94 THR A N 1
ATOM 754 C CA . THR A 1 94 ? 7.555 -31.828 -1.543 1 96.44 94 THR A CA 1
ATOM 755 C C . THR A 1 94 ? 8.688 -31.125 -0.797 1 96.44 94 THR A C 1
ATOM 757 O O . THR A 1 94 ? 9.438 -31.766 -0.057 1 96.44 94 THR A O 1
ATOM 760 N N . ASP A 1 95 ? 8.82 -29.828 -0.977 1 96.88 95 ASP A N 1
ATOM 761 C CA . ASP A 1 95 ? 9.883 -29.062 -0.326 1 96.88 95 ASP A CA 1
ATOM 762 C C . ASP A 1 95 ? 9.383 -28.422 0.965 1 96.88 95 ASP A C 1
ATOM 764 O O . ASP A 1 95 ? 10.141 -28.266 1.925 1 96.88 95 ASP A O 1
ATOM 768 N N . GLU A 1 96 ? 8.133 -27.969 0.943 1 96.5 96 GLU A N 1
ATOM 769 C CA . GLU A 1 96 ? 7.559 -27.25 2.072 1 96.5 96 GLU A CA 1
ATOM 770 C C . GLU A 1 96 ? 6.047 -27.438 2.133 1 96.5 96 GLU A C 1
ATOM 772 O O . GLU A 1 96 ? 5.383 -27.5 1.096 1 96.5 96 GLU A O 1
ATOM 777 N N . VAL A 1 97 ? 5.52 -27.594 3.363 1 96.12 97 VAL A N 1
ATOM 778 C CA . VAL A 1 97 ? 4.078 -27.594 3.594 1 96.12 97 VAL A CA 1
ATOM 779 C C . VAL A 1 97 ? 3.721 -26.484 4.582 1 96.12 97 VAL A C 1
ATOM 781 O O . VAL A 1 97 ? 4.23 -26.453 5.707 1 96.12 97 VAL A O 1
ATOM 784 N N . LEU A 1 98 ? 2.896 -25.578 4.125 1 95 98 LEU A N 1
ATOM 785 C CA . LEU A 1 98 ? 2.439 -24.469 4.957 1 95 98 LEU A CA 1
ATOM 786 C C . LEU A 1 98 ? 1 -24.688 5.41 1 95 98 LEU A C 1
ATOM 788 O O . LEU A 1 98 ? 0.092 -24.797 4.578 1 95 98 LEU A O 1
ATOM 792 N N . ASN A 1 99 ? 0.853 -24.797 6.695 1 92.81 99 ASN A N 1
ATOM 793 C CA . ASN A 1 99 ? -0.488 -24.844 7.273 1 92.81 99 ASN A CA 1
ATOM 794 C C . ASN A 1 99 ? -1.024 -23.453 7.566 1 92.81 99 ASN A C 1
ATOM 796 O O . ASN A 1 99 ? -0.604 -22.812 8.531 1 92.81 99 ASN A O 1
ATOM 800 N N . LEU A 1 100 ? -2.02 -23.062 6.746 1 91.75 100 LEU A N 1
ATOM 801 C CA . LEU A 1 100 ? -2.566 -21.703 6.852 1 91.75 100 LEU A CA 1
ATOM 802 C C . LEU A 1 100 ? -3.959 -21.734 7.473 1 91.75 100 LEU A C 1
ATOM 804 O O . LEU A 1 100 ? -4.77 -20.844 7.227 1 91.75 100 LEU A O 1
ATOM 808 N N . GLY A 1 101 ? -4.211 -22.766 8.195 1 87.25 101 GLY A N 1
ATOM 809 C CA . GLY A 1 101 ? -5.527 -22.969 8.781 1 87.25 101 GLY A CA 1
ATOM 810 C C . GLY A 1 101 ? -6.48 -23.719 7.879 1 87.25 101 GLY A C 1
ATOM 811 O O . GLY A 1 101 ? -6.328 -24.922 7.676 1 87.25 101 GLY A O 1
ATOM 812 N N . HIS A 1 102 ? -7.375 -22.969 7.227 1 87.06 102 HIS A N 1
ATOM 813 C CA . HIS A 1 102 ? -8.344 -23.625 6.363 1 87.06 102 HIS A CA 1
ATOM 814 C C . HIS A 1 102 ? -7.738 -23.969 5.008 1 87.06 102 HIS A C 1
ATOM 816 O O . HIS A 1 102 ? -8.352 -24.688 4.207 1 87.06 102 HIS A O 1
ATOM 822 N N . LEU A 1 103 ? -6.527 -23.469 4.801 1 92.94 103 LEU A N 1
ATOM 823 C CA . LEU A 1 103 ? -5.785 -23.797 3.59 1 92.94 103 LEU A CA 1
ATOM 824 C C . LEU A 1 103 ? -4.438 -24.422 3.932 1 92.94 103 LEU A C 1
ATOM 826 O O . LEU A 1 103 ? -3.789 -24.031 4.902 1 92.94 103 LEU A O 1
ATOM 830 N N . ILE A 1 104 ? -4.117 -25.375 3.162 1 94 104 ILE A N 1
ATOM 831 C CA . ILE A 1 104 ? -2.787 -25.969 3.219 1 94 104 ILE A CA 1
ATOM 832 C C . ILE A 1 104 ? -2.09 -25.812 1.869 1 94 104 ILE A C 1
ATOM 834 O O . ILE A 1 104 ? -2.65 -26.156 0.828 1 94 104 ILE A O 1
ATOM 838 N N . VAL A 1 105 ? -0.892 -25.297 1.939 1 96.75 105 VAL A N 1
ATOM 839 C CA . VAL A 1 105 ? -0.149 -25.094 0.699 1 96.75 105 VAL A CA 1
ATOM 840 C C . VAL A 1 105 ? 1.062 -26.016 0.668 1 96.75 105 VAL A C 1
ATOM 842 O O . VAL A 1 105 ? 1.88 -26.016 1.592 1 96.75 105 VAL A O 1
ATOM 845 N N . GLU A 1 106 ? 1.126 -26.797 -0.334 1 97.25 106 GLU A N 1
ATOM 846 C CA . GLU A 1 106 ? 2.309 -27.609 -0.61 1 97.25 106 GLU A CA 1
ATOM 847 C C . GLU A 1 106 ? 3.15 -27 -1.724 1 97.25 106 GLU A C 1
ATOM 849 O O . GLU A 1 106 ? 2.652 -26.75 -2.826 1 97.25 106 GLU A O 1
ATOM 854 N N . ILE A 1 107 ? 4.355 -26.719 -1.402 1 98.31 107 ILE A N 1
ATOM 855 C CA . ILE A 1 107 ? 5.305 -26.203 -2.375 1 98.31 107 ILE A CA 1
ATOM 856 C C . ILE A 1 107 ? 6.391 -27.234 -2.646 1 98.31 107 ILE A C 1
ATOM 858 O O . ILE A 1 107 ? 6.926 -27.844 -1.716 1 98.31 107 ILE A O 1
ATOM 862 N N . GLY A 1 108 ? 6.617 -27.453 -3.93 1 98.12 108 GLY A N 1
ATOM 863 C CA . GLY A 1 108 ? 7.633 -28.438 -4.27 1 98.12 108 GLY A CA 1
ATOM 864 C C . GLY A 1 108 ? 8.148 -28.297 -5.688 1 98.12 108 GLY A C 1
ATOM 865 O O . GLY A 1 108 ? 7.836 -27.328 -6.375 1 98.12 108 GLY A O 1
ATOM 866 N N . SER A 1 109 ? 8.984 -29.266 -5.996 1 98.38 109 SER A N 1
ATOM 867 C CA . SER A 1 109 ? 9.547 -29.359 -7.34 1 98.38 109 SER A CA 1
ATOM 868 C C . SER A 1 109 ? 9.086 -30.625 -8.047 1 98.38 109 SER A C 1
ATOM 870 O O . SER A 1 109 ? 8.586 -31.562 -7.406 1 98.38 109 SER A O 1
ATOM 872 N N . PHE A 1 110 ? 9.164 -30.594 -9.367 1 97.94 110 PHE A N 1
ATOM 873 C CA . PHE A 1 110 ? 8.844 -31.797 -10.125 1 97.94 110 PHE A CA 1
ATOM 874 C C . PHE A 1 110 ? 9.828 -31.984 -11.281 1 97.94 110 PHE A C 1
ATOM 876 O O . PHE A 1 110 ? 10.508 -31.047 -11.68 1 97.94 110 PHE A O 1
ATOM 883 N N . GLN A 1 111 ? 9.977 -33.219 -11.672 1 98 111 GLN A N 1
ATOM 884 C CA . GLN A 1 111 ? 10.68 -33.688 -12.867 1 98 111 GLN A CA 1
ATOM 885 C C . GLN A 1 111 ? 9.797 -34.562 -13.727 1 98 111 GLN A C 1
ATOM 887 O O . GLN A 1 111 ? 9.141 -35.469 -13.211 1 98 111 GLN A O 1
ATOM 892 N N . THR A 1 112 ? 9.773 -34.281 -15.016 1 97.69 112 THR A N 1
ATOM 893 C CA . THR A 1 112 ? 8.953 -35.125 -15.891 1 97.69 112 THR A CA 1
ATOM 894 C C . THR A 1 112 ? 9.641 -35.312 -17.234 1 97.69 112 THR A C 1
ATOM 896 O O . THR A 1 112 ? 10.375 -34.438 -17.703 1 97.69 112 THR A O 1
ATOM 899 N N . ASP A 1 113 ? 9.539 -36.5 -17.75 1 98.06 113 ASP A N 1
ATOM 900 C CA . ASP A 1 113 ? 9.906 -36.844 -19.125 1 98.06 113 ASP A CA 1
ATOM 901 C C . ASP A 1 113 ? 8.672 -37.125 -19.969 1 98.06 113 ASP A C 1
ATOM 903 O O . ASP A 1 113 ? 7.883 -38.031 -19.641 1 98.06 113 ASP A O 1
ATOM 907 N N . LEU A 1 114 ? 8.578 -36.375 -21.031 1 97.69 114 LEU A N 1
ATOM 908 C CA . LEU A 1 114 ? 7.414 -36.469 -21.906 1 97.69 114 LEU A CA 1
ATOM 909 C C . LEU A 1 114 ? 7.832 -36.906 -23.312 1 97.69 114 LEU A C 1
ATOM 911 O O . LEU A 1 114 ? 8.891 -36.5 -23.797 1 97.69 114 LEU A O 1
ATOM 915 N N . ILE A 1 115 ? 7.012 -37.719 -23.906 1 97.94 115 ILE A N 1
ATOM 916 C CA . ILE A 1 115 ? 7.121 -38.031 -25.328 1 97.94 115 ILE A CA 1
ATOM 917 C C . ILE A 1 115 ? 6.008 -37.281 -26.078 1 97.94 115 ILE A C 1
ATOM 919 O O . ILE A 1 115 ? 4.824 -37.469 -25.797 1 97.94 115 ILE A O 1
ATOM 923 N N . VAL A 1 116 ? 6.414 -36.5 -27 1 97.62 116 VAL A N 1
ATOM 924 C CA . VAL A 1 116 ? 5.434 -35.812 -27.828 1 97.62 116 VAL A CA 1
ATOM 925 C C . VAL A 1 116 ? 4.812 -36.812 -28.812 1 97.62 116 VAL A C 1
ATOM 927 O O . VAL A 1 116 ? 5.516 -37.406 -29.641 1 97.62 116 VAL A O 1
ATOM 930 N N . THR A 1 117 ? 3.547 -36.906 -28.75 1 96.75 117 THR A N 1
ATOM 931 C CA . THR A 1 117 ? 2.854 -37.969 -29.5 1 96.75 117 THR A CA 1
ATOM 932 C C . THR A 1 117 ? 3.076 -37.812 -31 1 96.75 117 THR A C 1
ATOM 934 O O . THR A 1 117 ? 3.346 -38.781 -31.703 1 96.75 117 THR A O 1
ATOM 937 N N . GLU A 1 118 ? 2.986 -36.625 -31.5 1 95.19 118 GLU A N 1
ATOM 938 C CA . GLU A 1 118 ? 3.053 -36.344 -32.938 1 95.19 118 GLU A CA 1
ATOM 939 C C . GLU A 1 118 ? 4.453 -36.625 -33.469 1 95.19 118 GLU A C 1
ATOM 941 O O . GLU A 1 118 ? 4.605 -37.156 -34.594 1 95.19 118 GLU A O 1
ATOM 946 N N . THR A 1 119 ? 5.477 -36.312 -32.75 1 96.25 119 THR A N 1
ATOM 947 C CA . THR A 1 119 ? 6.828 -36.312 -33.281 1 96.25 119 THR A CA 1
ATOM 948 C C . THR A 1 119 ? 7.66 -37.438 -32.656 1 96.25 119 THR A C 1
ATOM 950 O O . THR A 1 119 ? 8.75 -37.75 -33.125 1 96.25 119 THR A O 1
ATOM 953 N N . SER A 1 120 ? 7.262 -37.969 -31.578 1 96.5 120 SER A N 1
ATOM 954 C CA . SER A 1 120 ? 7.957 -39 -30.797 1 96.5 120 SER A CA 1
ATOM 955 C C . SER A 1 120 ? 9.211 -38.406 -30.141 1 96.5 120 SER A C 1
ATOM 957 O O . SER A 1 120 ? 10.078 -39.156 -29.688 1 96.5 120 SER A O 1
ATOM 959 N N . GLU A 1 121 ? 9.234 -37.125 -30.125 1 97 121 GLU A N 1
ATOM 960 C CA . GLU A 1 121 ? 10.367 -36.5 -29.438 1 97 121 GLU A CA 1
ATOM 961 C C . GLU A 1 121 ? 10.219 -36.562 -27.922 1 97 121 GLU A C 1
ATOM 963 O O . GLU A 1 121 ? 9.109 -36.438 -27.391 1 97 121 GLU A O 1
ATOM 968 N N . GLU A 1 122 ? 11.375 -36.75 -27.312 1 96.88 122 GLU A N 1
ATOM 969 C CA . GLU A 1 122 ? 11.391 -36.75 -25.859 1 96.88 122 GLU A CA 1
ATOM 970 C C . GLU A 1 122 ? 11.797 -35.375 -25.312 1 96.88 122 GLU A C 1
ATOM 972 O O . GLU A 1 122 ? 12.727 -34.75 -25.812 1 96.88 122 GLU A O 1
ATOM 977 N N . LYS A 1 123 ? 11.047 -34.906 -24.344 1 97.38 123 LYS A N 1
ATOM 978 C CA . LYS A 1 123 ? 11.336 -33.656 -23.656 1 97.38 123 LYS A CA 1
ATOM 979 C C . LYS A 1 123 ? 11.438 -33.875 -22.141 1 97.38 123 LYS A C 1
ATOM 981 O O . LYS A 1 123 ? 10.578 -34.531 -21.547 1 97.38 123 LYS A O 1
ATOM 986 N N . SER A 1 124 ? 12.492 -33.375 -21.547 1 97.56 124 SER A N 1
ATOM 987 C CA . SER A 1 124 ? 12.656 -33.406 -20.109 1 97.56 124 SER A CA 1
ATOM 988 C C . SER A 1 124 ? 12.43 -32.031 -19.5 1 97.56 124 SER A C 1
ATOM 990 O O . SER A 1 124 ? 13.055 -31.047 -19.922 1 97.56 124 SER A O 1
ATOM 992 N N . LEU A 1 125 ? 11.523 -31.984 -18.516 1 97.69 125 LEU A N 1
ATOM 993 C CA . LEU A 1 125 ? 11.164 -30.719 -17.906 1 97.69 125 LEU A CA 1
ATOM 994 C C . LEU A 1 125 ? 11.281 -30.797 -16.391 1 97.69 125 LEU A C 1
ATOM 996 O O . LEU A 1 125 ? 10.992 -31.844 -15.789 1 97.69 125 LEU A O 1
ATOM 1000 N N . THR A 1 126 ? 11.758 -29.734 -15.797 1 98.44 126 THR A N 1
ATOM 1001 C CA . THR A 1 126 ? 11.734 -29.516 -14.352 1 98.44 126 THR A CA 1
ATOM 1002 C C . THR A 1 126 ? 11.016 -28.203 -14.016 1 98.44 126 THR A C 1
ATOM 1004 O O . THR A 1 126 ? 10.898 -27.328 -14.867 1 98.44 126 THR A O 1
ATOM 1007 N N . GLY A 1 127 ? 10.477 -28.172 -12.805 1 98.56 127 GLY A N 1
ATOM 1008 C CA . GLY A 1 127 ? 9.781 -26.953 -12.43 1 98.56 127 GLY A CA 1
ATOM 1009 C C . GLY A 1 127 ? 9.367 -26.922 -10.969 1 98.56 127 GLY A C 1
ATOM 1010 O O . GLY A 1 127 ? 9.781 -27.781 -10.188 1 98.56 127 GLY A O 1
ATOM 1011 N N . THR A 1 128 ? 8.68 -25.875 -10.578 1 98.81 128 THR A N 1
ATOM 1012 C CA . THR A 1 128 ? 8.141 -25.641 -9.242 1 98.81 128 THR A CA 1
ATOM 1013 C C . THR A 1 128 ? 6.617 -25.656 -9.258 1 98.81 128 THR A C 1
ATOM 1015 O O . THR A 1 128 ? 5.992 -25.188 -10.211 1 98.81 128 THR A O 1
ATOM 1018 N N . TYR A 1 129 ? 6.039 -26.266 -8.18 1 98.56 129 TYR A N 1
ATOM 1019 C CA . TYR A 1 129 ? 4.582 -26.25 -8.094 1 98.56 129 TYR A CA 1
ATOM 1020 C C . TYR A 1 129 ? 4.121 -25.734 -6.734 1 98.56 129 TYR A C 1
ATOM 1022 O O . TYR A 1 129 ? 4.848 -25.844 -5.746 1 98.56 129 TYR A O 1
ATOM 1030 N N . PHE A 1 130 ? 2.971 -25.094 -6.715 1 98.69 130 PHE A N 1
ATOM 1031 C CA . PHE A 1 130 ? 2.154 -24.766 -5.555 1 98.69 130 PHE A CA 1
ATOM 1032 C C . PHE A 1 130 ? 0.812 -25.484 -5.609 1 98.69 130 PHE A C 1
ATOM 1034 O O . PHE A 1 130 ? 0.001 -25.219 -6.5 1 98.69 130 PHE A O 1
ATOM 1041 N N . ASP A 1 131 ? 0.563 -26.391 -4.719 1 97.75 131 ASP A N 1
ATOM 1042 C CA . ASP A 1 131 ? -0.749 -27 -4.539 1 97.75 131 ASP A CA 1
ATOM 1043 C C . ASP A 1 131 ? -1.443 -26.469 -3.291 1 97.75 131 ASP A C 1
ATOM 1045 O O . ASP A 1 131 ? -0.881 -26.516 -2.195 1 97.75 131 ASP A O 1
ATOM 1049 N N . VAL A 1 132 ? -2.635 -25.969 -3.504 1 97.31 132 VAL A N 1
ATOM 1050 C CA . VAL A 1 132 ? -3.395 -25.406 -2.389 1 97.31 132 VAL A CA 1
ATOM 1051 C C . VAL A 1 132 ? -4.598 -26.297 -2.086 1 97.31 132 VAL A C 1
ATOM 1053 O O . VAL A 1 132 ? -5.48 -26.469 -2.93 1 97.31 132 VAL A O 1
ATOM 1056 N N . TRP A 1 133 ? -4.617 -26.781 -0.905 1 95.38 133 TRP A N 1
ATOM 1057 C CA . TRP A 1 133 ? -5.699 -27.641 -0.44 1 95.38 133 TRP A CA 1
ATOM 1058 C C . TRP A 1 133 ? -6.656 -26.875 0.463 1 95.38 133 TRP A C 1
ATOM 1060 O O . TRP A 1 133 ? -6.227 -26.062 1.287 1 95.38 133 TRP A O 1
ATOM 1070 N N . GLU A 1 134 ? -7.859 -27.141 0.289 1 92.56 134 GLU A N 1
ATOM 1071 C CA . GLU A 1 134 ? -8.898 -26.453 1.062 1 92.56 134 GLU A CA 1
ATOM 1072 C C . GLU A 1 134 ? -9.836 -27.453 1.728 1 92.56 134 GLU A C 1
ATOM 1074 O O . GLU A 1 134 ? -10.211 -28.453 1.122 1 92.56 134 GLU A O 1
ATOM 1079 N N . THR A 1 135 ? -10.141 -27.172 2.965 1 87.12 135 THR A N 1
ATOM 1080 C CA . THR A 1 135 ? -11.172 -27.953 3.639 1 87.12 135 THR A CA 1
ATOM 1081 C C . THR A 1 135 ? -12.555 -27.547 3.152 1 87.12 135 THR A C 1
ATOM 1083 O O . THR A 1 135 ? -12.922 -26.375 3.199 1 87.12 135 THR A O 1
ATOM 1086 N N . GLN A 1 136 ? -13.281 -28.594 2.742 1 87.75 136 GLN A N 1
ATOM 1087 C CA . GLN A 1 136 ? -14.617 -28.359 2.193 1 87.75 136 GLN A CA 1
ATOM 1088 C C . GLN A 1 136 ? -15.664 -28.328 3.299 1 87.75 136 GLN A C 1
ATOM 1090 O O . GLN A 1 136 ? -15.367 -28.625 4.457 1 87.75 136 GLN A O 1
ATOM 1095 N N . GLU A 1 137 ? -16.875 -27.906 2.869 1 87.12 137 GLU A N 1
ATOM 1096 C CA . GLU A 1 137 ? -17.969 -27.797 3.82 1 87.12 137 GLU A CA 1
ATOM 1097 C C . GLU A 1 137 ? -18.266 -29.156 4.469 1 87.12 137 GLU A C 1
ATOM 1099 O O . GLU A 1 137 ? -18.656 -29.219 5.637 1 87.12 137 GLU A O 1
ATOM 1104 N N . ASP A 1 138 ? -18.062 -30.203 3.752 1 87.5 138 ASP A N 1
ATOM 1105 C CA . ASP A 1 138 ? -18.359 -31.531 4.25 1 87.5 138 ASP A CA 1
ATOM 1106 C C . ASP A 1 138 ? -17.203 -32.094 5.082 1 87.5 138 ASP A C 1
ATOM 1108 O O . ASP A 1 138 ? -17.25 -33.25 5.508 1 87.5 138 ASP A O 1
ATOM 1112 N N . GLY A 1 139 ? -16.188 -31.281 5.207 1 83.69 139 GLY A N 1
ATOM 1113 C CA . GLY A 1 139 ? -15.062 -31.688 6.039 1 83.69 139 GLY A CA 1
ATOM 1114 C C . GLY A 1 139 ? -13.938 -32.344 5.254 1 83.69 139 GLY A C 1
ATOM 1115 O O . GLY A 1 139 ? -12.836 -32.5 5.773 1 83.69 139 GLY A O 1
ATOM 1116 N N . SER A 1 140 ? -14.203 -32.625 4.016 1 84.25 140 SER A N 1
ATOM 1117 C CA . SER A 1 140 ? -13.141 -33.219 3.205 1 84.25 140 SER A CA 1
ATOM 1118 C C . SER A 1 140 ? -12.133 -32.156 2.754 1 84.25 140 SER A C 1
ATOM 1120 O O . SER A 1 140 ? -12.445 -30.984 2.736 1 84.25 140 SER A O 1
ATOM 1122 N N . THR A 1 141 ? -10.969 -32.625 2.518 1 88 141 THR A N 1
ATOM 1123 C CA . THR A 1 141 ? -9.93 -31.75 1.979 1 88 141 THR A CA 1
ATOM 1124 C C . THR A 1 141 ? -9.711 -32.031 0.495 1 88 141 THR A C 1
ATOM 1126 O O . THR A 1 141 ? -9.484 -33.156 0.1 1 88 141 THR A O 1
ATOM 1129 N N . LYS A 1 142 ? -9.859 -30.969 -0.307 1 92.31 142 LYS A N 1
ATOM 1130 C CA . LYS A 1 142 ? -9.695 -31.109 -1.752 1 92.31 142 LYS A CA 1
ATOM 1131 C C . LYS A 1 142 ? -8.664 -30.125 -2.287 1 92.31 142 LYS A C 1
ATOM 1133 O O . LYS A 1 142 ? -8.375 -29.109 -1.643 1 92.31 142 LYS A O 1
ATOM 1138 N N . LEU A 1 143 ? -8.133 -30.5 -3.385 1 95.38 143 LEU A N 1
ATOM 1139 C CA . LEU A 1 143 ? -7.227 -29.578 -4.078 1 95.38 143 LEU A CA 1
ATOM 1140 C C . LEU A 1 143 ? -7.996 -28.422 -4.707 1 95.38 143 LEU A C 1
ATOM 1142 O O . LEU A 1 143 ? -8.781 -28.625 -5.641 1 95.38 143 LEU A O 1
ATOM 1146 N N . PHE A 1 144 ? -7.754 -27.25 -4.184 1 96.25 144 PHE A N 1
ATOM 1147 C CA . PHE A 1 144 ? -8.414 -26.078 -4.738 1 96.25 144 PHE A CA 1
ATOM 1148 C C . PHE A 1 144 ? -7.652 -25.547 -5.945 1 96.25 144 PHE A C 1
ATOM 1150 O O . PHE A 1 144 ? -8.258 -25.156 -6.949 1 96.25 144 PHE A O 1
ATOM 1157 N N . SER A 1 145 ? -6.359 -25.516 -5.77 1 97.88 145 SER A N 1
ATOM 1158 C C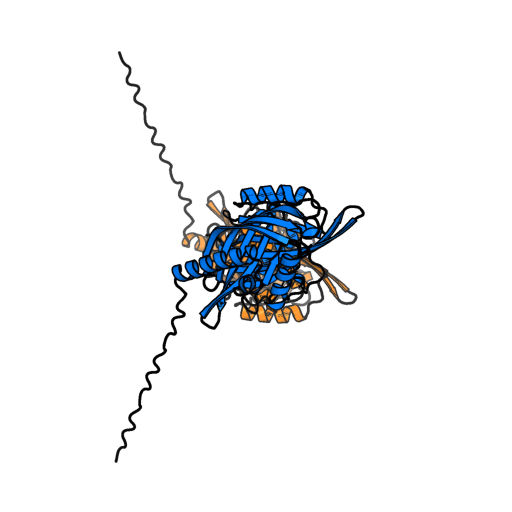A . SER A 1 145 ? -5.586 -25 -6.898 1 97.88 145 SER A CA 1
ATOM 1159 C C . SER A 1 145 ? -4.27 -25.75 -7.055 1 97.88 145 SER A C 1
ATOM 1161 O O . SER A 1 145 ? -3.66 -26.156 -6.066 1 97.88 145 SER A O 1
ATOM 1163 N N . SER A 1 146 ? -3.875 -25.906 -8.273 1 98.19 146 SER A N 1
ATOM 1164 C CA . SER A 1 146 ? -2.557 -26.406 -8.656 1 98.19 146 SER A CA 1
ATOM 1165 C C . SER A 1 146 ? -1.886 -25.469 -9.656 1 98.19 146 SER A C 1
ATOM 1167 O O . SER A 1 146 ? -2.395 -25.25 -10.758 1 98.19 146 SER A O 1
ATOM 1169 N N . ALA A 1 147 ? -0.776 -24.891 -9.227 1 98.75 147 ALA A N 1
ATOM 1170 C CA . ALA A 1 147 ? -0.003 -23.953 -10.047 1 98.75 147 ALA A CA 1
ATOM 1171 C C . ALA A 1 147 ? 1.415 -24.469 -10.273 1 98.75 147 ALA A C 1
ATOM 1173 O O . ALA A 1 147 ? 2.033 -25.031 -9.359 1 98.75 147 ALA A O 1
ATOM 1174 N N . TRP A 1 148 ? 1.891 -24.312 -11.516 1 98.69 148 TRP A N 1
ATOM 1175 C CA . TRP A 1 148 ? 3.281 -24.703 -11.719 1 98.69 148 TRP A CA 1
ATOM 1176 C C . TRP A 1 148 ? 3.9 -23.953 -12.883 1 98.69 148 TRP A C 1
ATOM 1178 O O . TRP A 1 148 ? 3.184 -23.406 -13.727 1 98.69 148 TRP A O 1
ATOM 1188 N N . ASN A 1 149 ? 5.164 -23.781 -12.82 1 98.62 149 ASN A N 1
ATOM 1189 C CA . ASN A 1 149 ? 5.969 -23.266 -13.93 1 98.62 149 ASN A CA 1
ATOM 1190 C C . ASN A 1 149 ? 7.242 -24.078 -14.117 1 98.62 149 ASN A C 1
ATOM 1192 O O . ASN A 1 149 ? 7.391 -25.156 -13.539 1 98.62 149 ASN A O 1
ATOM 1196 N N . TYR A 1 150 ? 8.055 -23.719 -15.125 1 98.44 150 TYR A N 1
ATOM 1197 C CA . TYR A 1 150 ? 9.211 -24.516 -15.508 1 98.44 150 TYR A CA 1
ATOM 1198 C C . TYR A 1 150 ? 10.508 -23.781 -15.195 1 98.44 150 TYR A C 1
ATOM 1200 O O . TYR A 1 150 ? 10.555 -22.547 -15.219 1 98.44 150 TYR A O 1
ATOM 1208 N N . ASP A 1 151 ? 11.578 -24.516 -14.969 1 98.12 151 ASP A N 1
ATOM 1209 C CA . ASP A 1 151 ? 12.859 -23.953 -14.57 1 98.12 151 ASP A CA 1
ATOM 1210 C C . ASP A 1 151 ? 13.578 -23.312 -15.766 1 98.12 151 ASP A C 1
ATOM 1212 O O . ASP A 1 151 ? 14.516 -22.547 -15.586 1 98.12 151 ASP A O 1
ATOM 1216 N N . ALA A 1 152 ? 13.164 -23.75 -16.922 1 96.69 152 ALA A N 1
ATOM 1217 C CA . ALA A 1 152 ? 13.781 -23.234 -18.141 1 96.69 152 ALA A CA 1
ATOM 1218 C C . ALA A 1 152 ? 12.828 -23.344 -19.328 1 96.69 152 ALA A C 1
ATOM 1220 O O . ALA A 1 152 ? 11.992 -24.25 -19.391 1 96.69 152 ALA A O 1
ATOM 1221 N N . ALA A 1 153 ? 13.07 -22.391 -20.203 1 94.25 153 ALA A N 1
ATOM 1222 C CA . ALA A 1 153 ? 12.375 -22.484 -21.484 1 94.25 153 ALA A CA 1
ATOM 1223 C C . ALA A 1 153 ? 13.25 -23.125 -22.547 1 94.25 153 ALA A C 1
ATOM 1225 O O . ALA A 1 153 ? 14.477 -23.156 -22.422 1 94.25 153 ALA A O 1
ATOM 1226 N N . PHE A 1 154 ? 12.648 -23.797 -23.516 1 93.12 154 PHE A N 1
ATOM 1227 C CA . PHE A 1 154 ? 13.312 -24.25 -24.734 1 93.12 154 PHE A CA 1
ATOM 1228 C C . PHE A 1 154 ? 12.531 -23.828 -25.969 1 93.12 154 PHE A C 1
ATOM 1230 O O . PHE A 1 154 ? 11.367 -23.406 -25.875 1 93.12 154 PHE A O 1
ATOM 1237 N N . ASP A 1 155 ? 13.242 -23.844 -27.062 1 92.62 155 ASP A N 1
ATOM 1238 C CA . ASP A 1 155 ? 12.602 -23.422 -28.297 1 92.62 155 ASP A CA 1
ATOM 1239 C C . ASP A 1 155 ? 11.344 -24.25 -28.578 1 92.62 155 ASP A C 1
ATOM 1241 O O . ASP A 1 155 ? 11.383 -25.484 -28.562 1 92.62 155 ASP A O 1
ATOM 1245 N N . GLY A 1 156 ? 10.273 -23.562 -28.703 1 94.06 156 GLY A N 1
ATOM 1246 C CA . GLY A 1 156 ? 9.023 -24.219 -29.062 1 94.06 156 GLY A CA 1
ATOM 1247 C C . GLY A 1 156 ? 8.18 -24.578 -27.859 1 94.06 156 GLY A C 1
ATOM 1248 O O . GLY A 1 156 ? 7.086 -25.125 -28 1 94.06 156 GLY A O 1
ATOM 1249 N N . ILE A 1 157 ? 8.617 -24.266 -26.719 1 94.94 157 ILE A N 1
ATOM 1250 C CA . ILE A 1 157 ? 7.91 -24.734 -25.516 1 94.94 157 ILE A CA 1
ATOM 1251 C C . ILE A 1 157 ? 6.52 -24.094 -25.469 1 94.94 157 ILE A C 1
ATOM 1253 O O . ILE A 1 157 ? 5.551 -24.734 -25.062 1 94.94 157 ILE A O 1
ATOM 1257 N N . ARG A 1 158 ? 6.387 -22.922 -25.859 1 93.75 158 ARG A N 1
ATOM 1258 C CA . ARG A 1 158 ? 5.102 -22.234 -25.797 1 93.75 158 ARG A CA 1
ATOM 1259 C C . ARG A 1 158 ? 4.074 -22.922 -26.688 1 93.75 158 ARG A C 1
ATOM 1261 O O . ARG A 1 158 ? 2.941 -23.156 -26.266 1 93.75 158 ARG A O 1
ATOM 1268 N N . SER A 1 159 ? 4.523 -23.156 -27.891 1 93.94 159 SER A N 1
ATOM 1269 C CA . SER A 1 159 ? 3.629 -23.859 -28.812 1 93.94 159 SER A CA 1
ATOM 1270 C C . SER A 1 159 ? 3.305 -25.266 -28.312 1 93.94 159 SER A C 1
ATOM 1272 O O . SER A 1 159 ? 2.189 -25.75 -28.5 1 93.94 159 SER A O 1
ATOM 1274 N N . LEU A 1 160 ? 4.281 -25.844 -27.734 1 95.62 160 LEU A N 1
ATOM 1275 C CA . LEU A 1 160 ? 4.133 -27.219 -27.266 1 95.62 160 LEU A CA 1
ATOM 1276 C C . LEU A 1 160 ? 3.186 -27.297 -26.062 1 95.62 160 LEU A C 1
ATOM 1278 O O . LEU A 1 160 ? 2.365 -28.203 -25.969 1 95.62 160 LEU A O 1
ATOM 1282 N N . MET A 1 161 ? 3.219 -26.344 -25.172 1 96.69 161 MET A N 1
ATOM 1283 C CA . MET A 1 161 ? 2.529 -26.438 -23.891 1 96.69 161 MET A CA 1
ATOM 1284 C C . MET A 1 161 ? 1.197 -25.703 -23.938 1 96.69 161 MET A C 1
ATOM 1286 O O . MET A 1 161 ? 0.39 -25.812 -23.016 1 96.69 161 MET A O 1
ATOM 1290 N N . HIS A 1 162 ? 0.947 -24.984 -24.984 1 97.06 162 HIS A N 1
ATOM 1291 C CA . HIS A 1 162 ? -0.306 -24.25 -25.125 1 97.06 162 HIS A CA 1
ATOM 1292 C C . HIS A 1 162 ? -1.342 -25.062 -25.891 1 97.06 162 HIS A C 1
ATOM 1294 O O . HIS A 1 162 ? -1.074 -25.516 -27 1 97.06 162 HIS A O 1
ATOM 1300 N N . PHE A 1 163 ? -2.457 -25.188 -25.312 1 96.88 163 PHE A N 1
ATOM 1301 C CA . PHE A 1 163 ? -3.564 -25.891 -25.938 1 96.88 163 PHE A CA 1
ATOM 1302 C C . PHE A 1 163 ? -4.645 -24.922 -26.391 1 96.88 163 PHE A C 1
ATOM 1304 O O . PHE A 1 163 ? -5.367 -24.359 -25.578 1 96.88 163 PHE A O 1
ATOM 1311 N N . SER A 1 164 ? -4.875 -24.766 -27.594 1 92.44 164 SER A N 1
ATOM 1312 C CA . SER A 1 164 ? -5.75 -23.734 -28.141 1 92.44 164 SER A CA 1
ATOM 1313 C C . SER A 1 164 ? -7.188 -24.219 -28.25 1 92.44 164 SER A C 1
ATOM 1315 O O . SER A 1 164 ? -8.117 -23.422 -28.391 1 92.44 164 SER A O 1
ATOM 1317 N N . ASP A 1 165 ? -7.414 -25.562 -28.172 1 92.94 165 ASP A N 1
ATOM 1318 C CA . ASP A 1 165 ? -8.734 -26.109 -28.453 1 92.94 165 ASP A CA 1
ATOM 1319 C C . ASP A 1 165 ? -9.453 -26.5 -27.172 1 92.94 165 ASP A C 1
ATOM 1321 O O . ASP A 1 165 ? -10.297 -27.406 -27.172 1 92.94 165 ASP A O 1
ATOM 1325 N N . ILE A 1 166 ? -9.047 -25.922 -26.094 1 96.31 166 ILE A N 1
ATOM 1326 C CA . ILE A 1 166 ? -9.734 -26.219 -24.844 1 96.31 166 ILE A CA 1
ATOM 1327 C C . ILE A 1 166 ? -10.344 -24.953 -24.266 1 96.31 166 ILE A C 1
ATOM 1329 O O . ILE A 1 166 ? -9.914 -23.844 -24.609 1 96.31 166 ILE A O 1
ATOM 1333 N N . GLU A 1 167 ? -11.367 -25.141 -23.422 1 93.81 167 GLU A N 1
ATOM 1334 C CA . GLU A 1 167 ? -11.914 -24 -22.703 1 93.81 167 GLU A CA 1
ATOM 1335 C C . GLU A 1 167 ? -11.031 -23.625 -21.516 1 93.81 167 GLU A C 1
ATOM 1337 O O . GLU A 1 167 ? -10.648 -24.5 -20.719 1 93.81 167 GLU A O 1
ATOM 1342 N N . SER A 1 168 ? -10.625 -22.422 -21.5 1 92.88 168 SER A N 1
ATOM 1343 C CA . SER A 1 168 ? -9.859 -21.844 -20.406 1 92.88 168 SER A CA 1
ATOM 1344 C C . SER A 1 168 ? -10.266 -20.406 -20.141 1 92.88 168 SER A C 1
ATOM 1346 O O . SER A 1 168 ? -11.039 -19.828 -20.891 1 92.88 168 SER A O 1
ATOM 1348 N N . THR A 1 169 ? -9.852 -19.891 -19.031 1 92 169 THR A N 1
ATOM 1349 C CA . THR A 1 169 ? -10.242 -18.562 -18.594 1 92 169 THR A CA 1
ATOM 1350 C C . THR A 1 169 ? -9.016 -17.703 -18.312 1 92 169 THR A C 1
ATOM 1352 O O . THR A 1 169 ? -8.227 -18 -17.406 1 92 169 THR A O 1
ATOM 1355 N N . PRO A 1 170 ? -8.938 -16.609 -19.109 1 88.25 170 PRO A N 1
ATOM 1356 C CA . PRO A 1 170 ? -7.918 -15.664 -18.656 1 88.25 170 PRO A CA 1
ATOM 1357 C C . PRO A 1 170 ? -8.18 -15.141 -17.25 1 88.25 170 PRO A C 1
ATOM 1359 O O . PRO A 1 170 ? -9.266 -14.625 -16.969 1 88.25 170 PRO A O 1
ATOM 1362 N N . ALA A 1 171 ? -7.219 -15.258 -16.406 1 88.44 171 ALA A N 1
ATOM 1363 C CA . ALA A 1 171 ? -7.406 -14.906 -15 1 88.44 171 ALA A CA 1
ATOM 1364 C C . ALA A 1 171 ? -7.777 -13.43 -14.852 1 88.44 171 ALA A C 1
ATOM 1366 O O . ALA A 1 171 ? -8.43 -13.047 -13.875 1 88.44 171 ALA A O 1
ATOM 1367 N N . GLN A 1 172 ? -7.414 -12.594 -15.844 1 88.81 172 GLN A N 1
ATOM 1368 C CA . GLN A 1 172 ? -7.703 -11.164 -15.797 1 88.81 172 GLN A CA 1
ATOM 1369 C C . GLN A 1 172 ? -9.203 -10.898 -15.914 1 88.81 172 GLN A C 1
ATOM 1371 O O . GLN A 1 172 ? -9.664 -9.797 -15.617 1 88.81 172 GLN A O 1
ATOM 1376 N N . ARG A 1 173 ? -9.891 -11.922 -16.344 1 87.88 173 ARG A N 1
ATOM 1377 C CA . ARG A 1 173 ? -11.328 -11.758 -16.516 1 87.88 173 ARG A CA 1
ATOM 1378 C C . ARG A 1 173 ? -12.078 -12.156 -15.25 1 87.88 173 ARG A C 1
ATOM 1380 O O . ARG A 1 173 ? -13.289 -11.938 -15.141 1 87.88 173 ARG A O 1
ATOM 1387 N N . ILE A 1 174 ? -11.383 -12.766 -14.359 1 91.06 174 ILE A N 1
ATOM 1388 C CA . ILE A 1 174 ? -11.984 -13.062 -13.062 1 91.06 174 ILE A CA 1
ATOM 1389 C C . ILE A 1 174 ? -12.117 -11.773 -12.258 1 91.06 174 ILE A C 1
ATOM 1391 O O . ILE A 1 174 ? -11.148 -11.031 -12.094 1 91.06 174 ILE A O 1
ATOM 1395 N N . PRO A 1 175 ? -13.305 -11.453 -11.773 1 91.12 175 PRO A N 1
ATOM 1396 C CA . PRO A 1 175 ? -13.469 -10.219 -11.008 1 91.12 175 PRO A CA 1
ATOM 1397 C C . PRO A 1 175 ? -12.555 -10.148 -9.789 1 91.12 175 PRO A C 1
ATOM 1399 O O . PRO A 1 175 ? -12.375 -11.156 -9.094 1 91.12 175 PRO A O 1
ATOM 1402 N N . GLY A 1 176 ? -11.969 -9.016 -9.633 1 93.06 176 GLY A N 1
ATOM 1403 C CA . GLY A 1 176 ? -11.125 -8.812 -8.469 1 93.06 176 GLY A CA 1
ATOM 1404 C C . GLY A 1 176 ? -11.914 -8.672 -7.176 1 93.06 176 GLY A C 1
ATOM 1405 O O . GLY A 1 176 ? -13.133 -8.508 -7.203 1 93.06 176 GLY A O 1
ATOM 1406 N N . ILE A 1 177 ? -11.242 -8.711 -6.141 1 93.31 177 ILE A N 1
ATOM 1407 C CA . ILE A 1 177 ? -11.867 -8.547 -4.836 1 93.31 177 ILE A CA 1
ATOM 1408 C C . ILE A 1 177 ? -12.328 -7.105 -4.66 1 93.31 177 ILE A C 1
ATOM 1410 O O . ILE A 1 177 ? -11.773 -6.191 -5.277 1 93.31 177 ILE A O 1
ATOM 1414 N N . THR A 1 178 ? -13.367 -6.965 -3.809 1 92.06 178 THR A N 1
ATOM 1415 C CA . THR A 1 178 ? -13.711 -5.645 -3.285 1 92.06 178 THR A CA 1
ATOM 1416 C C . THR A 1 178 ? -12.883 -5.328 -2.043 1 92.06 178 THR A C 1
ATOM 1418 O O . THR A 1 178 ? -12.602 -6.211 -1.233 1 92.06 178 THR A O 1
ATOM 1421 N N . VAL A 1 179 ? -12.422 -4.102 -1.979 1 93.94 179 VAL A N 1
ATOM 1422 C CA . VAL A 1 179 ? -11.766 -3.664 -0.748 1 93.94 179 VAL A CA 1
ATOM 1423 C C . VAL A 1 179 ? -12.82 -3.414 0.332 1 93.94 179 VAL A C 1
ATOM 1425 O O . VAL A 1 179 ? -13.547 -2.42 0.28 1 93.94 179 VAL A O 1
ATOM 1428 N N . SER A 1 180 ? -12.867 -4.336 1.348 1 93.56 180 SER A N 1
ATOM 1429 C CA . SER A 1 180 ? -13.977 -4.289 2.299 1 93.56 180 SER A CA 1
ATOM 1430 C C . SER A 1 180 ? -13.469 -4.344 3.736 1 93.56 180 SER A C 1
ATOM 1432 O O . SER A 1 180 ? -14.266 -4.355 4.68 1 93.56 180 SER A O 1
ATOM 1434 N N . ASP A 1 181 ? -12.227 -4.441 3.908 1 94.44 181 ASP A N 1
ATOM 1435 C CA . ASP A 1 181 ? -11.625 -4.48 5.242 1 94.44 181 ASP A CA 1
ATOM 1436 C C . ASP A 1 181 ? -10.164 -4.031 5.203 1 94.44 181 ASP A C 1
ATOM 1438 O O . ASP A 1 181 ? -9.656 -3.66 4.145 1 94.44 181 ASP A O 1
ATOM 1442 N N . GLU A 1 182 ? -9.508 -4.039 6.332 1 94.5 182 GLU A N 1
ATOM 1443 C CA . GLU A 1 182 ? -8.148 -3.529 6.465 1 94.5 182 GLU A CA 1
ATOM 1444 C C . GLU A 1 182 ? -7.16 -4.375 5.656 1 94.5 182 GLU A C 1
ATOM 1446 O O . GLU A 1 182 ? -6.246 -3.838 5.031 1 94.5 182 GLU A O 1
ATOM 1451 N N . LEU A 1 183 ? -7.379 -5.652 5.656 1 96.25 183 LEU A N 1
ATOM 1452 C CA . LEU A 1 183 ? -6.449 -6.539 4.965 1 96.25 183 LEU A CA 1
ATOM 1453 C C . LEU A 1 183 ? -6.555 -6.363 3.455 1 96.25 183 LEU A C 1
ATOM 1455 O O . LEU A 1 183 ? -5.535 -6.266 2.766 1 96.25 183 LEU A O 1
ATOM 1459 N N . SER A 1 184 ? -7.82 -6.402 2.955 1 97 184 SER A N 1
ATOM 1460 C CA . SER A 1 184 ? -7.988 -6.215 1.518 1 97 184 SER A CA 1
ATOM 1461 C C . SER A 1 184 ? -7.48 -4.848 1.073 1 97 184 SER A C 1
ATOM 1463 O O . SER A 1 184 ? -6.969 -4.703 -0.038 1 97 184 SER A O 1
ATOM 1465 N N . TYR A 1 185 ? -7.605 -3.85 1.893 1 97 185 TYR A N 1
ATOM 1466 C CA . TYR A 1 185 ? -7.051 -2.535 1.589 1 97 185 TYR A CA 1
ATOM 1467 C C . TYR A 1 185 ? -5.531 -2.594 1.499 1 97 185 TYR A C 1
ATOM 1469 O O . TYR A 1 185 ? -4.938 -2.094 0.539 1 97 185 TYR A O 1
ATOM 1477 N N . GLU A 1 186 ? -4.91 -3.17 2.48 1 97.25 186 GLU A N 1
ATOM 1478 C CA . GLU A 1 186 ? -3.455 -3.271 2.545 1 97.25 186 GLU A CA 1
ATOM 1479 C C . GLU A 1 186 ? -2.9 -4.023 1.339 1 97.25 186 GLU A C 1
ATOM 1481 O O . GLU A 1 186 ? -1.958 -3.564 0.693 1 97.25 186 GLU A O 1
ATOM 1486 N N . VAL A 1 187 ? -3.465 -5.105 1.015 1 97.5 187 VAL A N 1
ATOM 1487 C CA . VAL A 1 187 ? -2.992 -5.926 -0.097 1 97.5 187 VAL A CA 1
ATOM 1488 C C . VAL A 1 187 ? -3.182 -5.172 -1.412 1 97.5 187 VAL A C 1
ATOM 1490 O O . VAL A 1 187 ? -2.322 -5.223 -2.295 1 97.5 187 VAL A O 1
ATOM 1493 N N . SER A 1 188 ? -4.316 -4.504 -1.518 1 96.69 188 SER A N 1
ATOM 1494 C CA . SER A 1 188 ? -4.559 -3.713 -2.719 1 96.69 188 SER A CA 1
ATOM 1495 C C . SER A 1 188 ? -3.527 -2.598 -2.861 1 96.69 188 SER A C 1
ATOM 1497 O O . SER A 1 188 ? -3.027 -2.342 -3.959 1 96.69 188 SER A O 1
ATOM 1499 N N . ALA A 1 189 ? -3.203 -1.993 -1.777 1 97.31 189 ALA A N 1
ATOM 1500 C CA . ALA A 1 189 ? -2.203 -0.928 -1.788 1 97.31 189 ALA A CA 1
ATOM 1501 C C . ALA A 1 189 ? -0.838 -1.462 -2.217 1 97.31 189 ALA A C 1
ATOM 1503 O O . ALA A 1 189 ? -0.167 -0.863 -3.061 1 97.31 189 ALA A O 1
ATOM 1504 N N . LEU A 1 190 ? -0.421 -2.553 -1.641 1 97.12 190 LEU A N 1
ATOM 1505 C CA . LEU A 1 190 ? 0.863 -3.164 -1.969 1 97.12 190 LEU A CA 1
ATOM 1506 C C . LEU A 1 190 ? 0.901 -3.6 -3.43 1 97.12 190 LEU A C 1
ATOM 1508 O O . LEU A 1 190 ? 1.919 -3.436 -4.105 1 97.12 190 LEU A O 1
ATOM 1512 N N . SER A 1 191 ? -0.196 -4.086 -3.883 1 95 191 SER A N 1
ATOM 1513 C CA . SER A 1 191 ? -0.279 -4.516 -5.273 1 95 191 SER A CA 1
ATOM 1514 C C . SER A 1 191 ? -0.183 -3.332 -6.227 1 95 191 SER A C 1
ATOM 1516 O O . SER A 1 191 ? 0.525 -3.393 -7.234 1 95 191 SER A O 1
ATOM 1518 N N . GLU A 1 192 ? -0.905 -2.297 -5.902 1 94.19 192 GLU A N 1
ATOM 1519 C CA . GLU A 1 192 ? -0.865 -1.089 -6.723 1 94.19 192 GLU A CA 1
ATOM 1520 C C . GLU A 1 192 ? 0.549 -0.522 -6.801 1 94.19 192 GLU A C 1
ATOM 1522 O O . GLU A 1 192 ? 1.004 -0.12 -7.875 1 94.19 192 GLU A O 1
ATOM 1527 N N . PHE A 1 193 ? 1.191 -0.487 -5.691 1 96.12 193 PHE A N 1
ATOM 1528 C CA . PHE A 1 193 ? 2.535 0.078 -5.664 1 96.12 193 PHE A CA 1
ATOM 1529 C C . PHE A 1 193 ? 3.508 -0.802 -6.441 1 96.12 193 PHE A C 1
ATOM 1531 O O . PHE A 1 193 ? 4.434 -0.299 -7.082 1 96.12 193 PHE A O 1
ATOM 1538 N N . ASN A 1 194 ? 3.309 -2.037 -6.352 1 92.94 194 ASN A N 1
ATOM 1539 C CA . ASN A 1 194 ? 4.098 -2.943 -7.18 1 92.94 194 ASN A CA 1
ATOM 1540 C C . ASN A 1 194 ? 3.955 -2.611 -8.664 1 92.94 194 ASN A C 1
ATOM 1542 O O . ASN A 1 194 ? 4.945 -2.588 -9.398 1 92.94 194 ASN A O 1
ATOM 1546 N N . ASP A 1 195 ? 2.77 -2.35 -9.109 1 93.69 195 ASP A N 1
ATOM 1547 C CA . ASP A 1 195 ? 2.518 -1.991 -10.508 1 93.69 195 ASP A CA 1
ATOM 1548 C C . ASP A 1 195 ? 3.275 -0.723 -10.891 1 93.69 195 ASP A C 1
ATOM 1550 O O . ASP A 1 195 ? 3.891 -0.662 -11.953 1 93.69 195 ASP A O 1
ATOM 1554 N N . VAL A 1 196 ? 3.188 0.189 -9.992 1 92.38 196 VAL A N 1
ATOM 1555 C CA . VAL A 1 196 ? 3.857 1.464 -10.227 1 92.38 196 VAL A CA 1
ATOM 1556 C C . VAL A 1 196 ? 5.359 1.238 -10.383 1 92.38 196 VAL A C 1
ATOM 1558 O O . VAL A 1 196 ? 5.977 1.764 -11.312 1 92.38 196 VAL A O 1
ATOM 1561 N N . LEU A 1 197 ? 5.914 0.461 -9.531 1 92.94 197 LEU A N 1
ATOM 1562 C CA . LEU A 1 197 ? 7.355 0.237 -9.539 1 92.94 197 LEU A CA 1
ATOM 1563 C C . LEU A 1 197 ? 7.773 -0.558 -10.773 1 92.94 197 LEU A C 1
ATOM 1565 O O . LEU A 1 197 ? 8.867 -0.352 -11.305 1 92.94 197 LEU A O 1
ATOM 1569 N N . MET A 1 198 ? 6.949 -1.439 -11.203 1 90.12 198 MET A N 1
ATOM 1570 C CA . MET A 1 198 ? 7.227 -2.176 -12.43 1 90.12 198 MET A CA 1
ATOM 1571 C C . MET A 1 198 ? 7.238 -1.24 -13.633 1 90.12 198 MET A C 1
ATOM 1573 O O . MET A 1 198 ? 8.133 -1.322 -14.484 1 90.12 198 MET A O 1
ATOM 1577 N N . LYS A 1 199 ? 6.332 -0.402 -13.648 1 90 199 LYS A N 1
ATOM 1578 C CA . LYS A 1 199 ? 6.27 0.563 -14.742 1 90 199 LYS A CA 1
ATOM 1579 C C . LYS A 1 199 ? 7.48 1.488 -14.727 1 90 199 LYS A C 1
ATOM 1581 O O . LYS A 1 199 ? 8 1.857 -15.789 1 90 199 LYS A O 1
ATOM 1586 N N . ARG A 1 200 ? 7.895 1.802 -13.5 1 89.12 200 ARG A N 1
ATOM 1587 C CA . ARG A 1 200 ? 9.023 2.709 -13.352 1 89.12 200 ARG A CA 1
ATOM 1588 C C . ARG A 1 200 ? 10.352 1.962 -13.484 1 89.12 200 ARG A C 1
ATOM 1590 O O . ARG A 1 200 ? 11.414 2.578 -13.5 1 89.12 200 ARG A O 1
ATOM 1597 N N . GLN A 1 201 ? 10.297 0.596 -13.484 1 86.5 201 GLN A N 1
ATOM 1598 C CA . GLN A 1 201 ? 11.469 -0.266 -13.602 1 86.5 201 GLN A CA 1
ATOM 1599 C C . GLN A 1 201 ? 12.461 0.009 -12.477 1 86.5 201 GLN A C 1
ATOM 1601 O O . GLN A 1 201 ? 13.641 0.26 -12.727 1 86.5 201 GLN A O 1
ATOM 1606 N N . GLN A 1 202 ? 11.969 -0.097 -11.289 1 89.81 202 GLN A N 1
ATOM 1607 C CA . GLN A 1 202 ? 12.766 0.145 -10.086 1 89.81 202 GLN A CA 1
ATOM 1608 C C . GLN A 1 202 ? 12.898 -1.125 -9.25 1 89.81 202 GLN A C 1
ATOM 1610 O O . GLN A 1 202 ? 12.367 -1.2 -8.141 1 89.81 202 GLN A O 1
ATOM 1615 N N . PRO A 1 203 ? 13.75 -2.016 -9.773 1 87.5 203 PRO A N 1
ATOM 1616 C CA . PRO A 1 203 ? 13.875 -3.289 -9.062 1 87.5 203 PRO A CA 1
ATOM 1617 C C . PRO A 1 203 ? 14.469 -3.125 -7.66 1 87.5 203 PRO A C 1
ATOM 1619 O O . PRO A 1 203 ? 14.164 -3.912 -6.762 1 87.5 203 PRO A O 1
ATOM 1622 N N . GLU A 1 204 ? 15.25 -2.156 -7.461 1 89.81 204 GLU A N 1
ATOM 1623 C CA . GLU A 1 204 ? 15.875 -1.927 -6.164 1 89.81 204 GLU A CA 1
ATOM 1624 C C . GLU A 1 204 ? 14.836 -1.56 -5.105 1 89.81 204 GLU A C 1
ATOM 1626 O O . GLU A 1 204 ? 15.07 -1.743 -3.908 1 89.81 204 GLU A O 1
ATOM 1631 N N . THR A 1 205 ? 13.742 -1.042 -5.523 1 93.12 205 THR A N 1
ATOM 1632 C CA . THR A 1 205 ? 12.641 -0.711 -4.625 1 93.12 205 THR A CA 1
ATOM 1633 C C . THR A 1 205 ? 11.68 -1.889 -4.488 1 93.12 205 THR A C 1
ATOM 1635 O O . THR A 1 205 ? 11.164 -2.152 -3.402 1 93.12 205 THR A O 1
ATOM 1638 N N . LEU A 1 206 ? 11.547 -2.645 -5.531 1 92.25 206 LEU A N 1
ATOM 1639 C CA . LEU A 1 206 ? 10.602 -3.76 -5.594 1 92.25 206 LEU A CA 1
ATOM 1640 C C . LEU A 1 206 ? 10.977 -4.844 -4.586 1 92.25 206 LEU A C 1
ATOM 1642 O O . LEU A 1 206 ? 10.109 -5.562 -4.09 1 92.25 206 LEU A O 1
ATOM 1646 N N . MET A 1 207 ? 12.219 -4.93 -4.27 1 93.69 207 MET A N 1
ATOM 1647 C CA . MET A 1 207 ? 12.695 -5.992 -3.393 1 93.69 207 MET A CA 1
ATOM 1648 C C . MET A 1 207 ? 12.078 -5.871 -2.004 1 93.69 207 MET A C 1
ATOM 1650 O O . MET A 1 207 ? 11.961 -6.863 -1.281 1 93.69 207 MET A O 1
ATOM 1654 N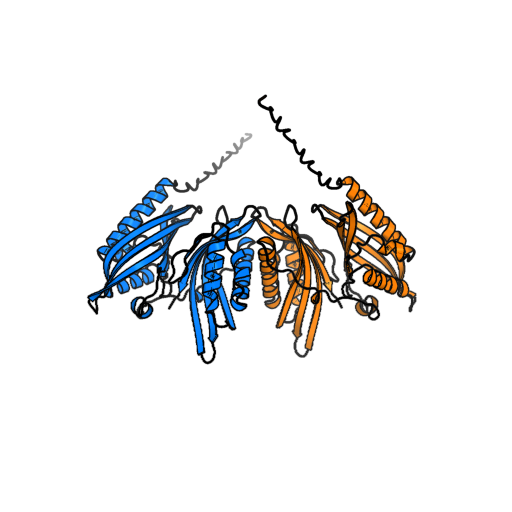 N . TRP A 1 208 ? 11.555 -4.707 -1.652 1 94.69 208 TRP A N 1
ATOM 1655 C CA . TRP A 1 208 ? 11.109 -4.461 -0.285 1 94.69 208 TRP A CA 1
ATOM 1656 C C . TRP A 1 208 ? 9.742 -5.082 -0.038 1 94.69 208 TRP A C 1
ATOM 1658 O O . TRP A 1 208 ? 9.297 -5.184 1.107 1 94.69 208 TRP A O 1
ATOM 1668 N N . ILE A 1 209 ? 9.07 -5.504 -1.114 1 96.81 209 ILE A N 1
ATOM 1669 C CA . ILE A 1 209 ? 7.797 -6.188 -0.913 1 96.81 209 ILE A CA 1
ATOM 1670 C C . ILE A 1 209 ? 8.047 -7.586 -0.353 1 96.81 209 ILE A C 1
ATOM 1672 O O . ILE A 1 209 ? 7.141 -8.203 0.209 1 96.81 209 ILE A O 1
ATOM 1676 N N . TYR A 1 210 ? 9.258 -8.117 -0.45 1 98.06 210 TYR A N 1
ATOM 1677 C CA . TYR A 1 210 ? 9.57 -9.5 -0.096 1 98.06 210 TYR A CA 1
ATOM 1678 C C . TYR A 1 210 ? 10.102 -9.594 1.327 1 98.06 210 TYR A C 1
ATOM 1680 O O . TYR A 1 210 ? 10.883 -8.734 1.76 1 98.06 210 TYR A O 1
ATOM 1688 N N . ALA A 1 211 ? 9.664 -10.648 2.049 1 97.94 211 ALA A N 1
ATOM 1689 C CA . ALA A 1 211 ? 10.266 -10.992 3.34 1 97.94 211 ALA A CA 1
ATOM 1690 C C . ALA A 1 211 ? 11.734 -11.359 3.184 1 97.94 211 ALA A C 1
ATOM 1692 O O . ALA A 1 211 ? 12.18 -11.719 2.09 1 97.94 211 ALA A O 1
ATOM 1693 N N . GLU A 1 212 ? 12.469 -11.266 4.254 1 97.12 212 GLU A N 1
ATOM 1694 C CA . GLU A 1 212 ? 13.883 -11.617 4.215 1 97.12 212 GLU A CA 1
ATOM 1695 C C . GLU A 1 212 ? 14.086 -13.07 3.787 1 97.12 212 GLU A C 1
ATOM 1697 O O . GLU A 1 212 ? 15.016 -13.383 3.049 1 97.12 212 GLU A O 1
ATOM 1702 N N . ASP A 1 213 ? 13.203 -13.938 4.223 1 97.88 213 ASP A N 1
ATOM 1703 C CA . ASP A 1 213 ? 13.289 -15.359 3.898 1 97.88 213 ASP A CA 1
ATOM 1704 C C . ASP A 1 213 ? 12.273 -15.734 2.818 1 97.88 213 ASP A C 1
ATOM 1706 O O . ASP A 1 213 ? 11.758 -16.859 2.809 1 97.88 213 ASP A O 1
ATOM 1710 N N . ALA A 1 214 ? 11.922 -14.852 1.969 1 98.56 214 ALA A N 1
ATOM 1711 C CA . ALA A 1 214 ? 10.984 -15.094 0.88 1 98.56 214 ALA A CA 1
ATOM 1712 C C . ALA A 1 214 ? 11.555 -16.094 -0.124 1 98.56 214 ALA A C 1
ATOM 1714 O O . ALA A 1 214 ? 12.766 -16.328 -0.159 1 98.56 214 ALA A O 1
ATOM 1715 N N . ALA A 1 215 ? 10.695 -16.75 -0.846 1 98.81 215 ALA A N 1
ATOM 1716 C CA . ALA A 1 215 ? 11.023 -17.516 -2.039 1 98.81 215 ALA A CA 1
ATOM 1717 C C . ALA A 1 215 ? 10.102 -17.156 -3.199 1 98.81 215 ALA A C 1
ATOM 1719 O O . ALA A 1 215 ? 8.883 -17.062 -3.027 1 98.81 215 ALA A O 1
ATOM 1720 N N . TYR A 1 216 ? 10.711 -16.938 -4.305 1 98.5 216 TYR A N 1
ATOM 1721 C CA . TYR A 1 216 ? 9.984 -16.578 -5.52 1 98.5 216 TYR A CA 1
ATOM 1722 C C . TYR A 1 216 ? 10.25 -17.578 -6.633 1 98.5 216 TYR A C 1
ATOM 1724 O O . TYR A 1 216 ? 11.406 -17.828 -6.988 1 98.5 216 TYR A O 1
ATOM 1732 N N . ALA A 1 217 ? 9.164 -18.188 -7.152 1 98.69 217 ALA A N 1
ATOM 1733 C CA . ALA A 1 217 ? 9.242 -19.062 -8.32 1 98.69 217 ALA A CA 1
ATOM 1734 C C . ALA A 1 217 ? 8.789 -18.344 -9.578 1 98.69 217 ALA A C 1
ATOM 1736 O O . ALA A 1 217 ? 7.602 -18.344 -9.914 1 98.69 217 ALA A O 1
ATOM 1737 N N . PRO A 1 218 ? 9.727 -17.766 -10.305 1 96.88 218 PRO A N 1
ATOM 1738 C CA . PRO A 1 218 ? 9.359 -17.094 -11.555 1 96.88 218 PRO A CA 1
ATOM 1739 C C . PRO A 1 218 ? 9.188 -18.078 -12.719 1 96.88 218 PRO A C 1
ATOM 1741 O O . PRO A 1 218 ? 9.555 -19.25 -12.602 1 96.88 218 PRO A O 1
ATOM 1744 N N . HIS A 1 219 ? 8.586 -17.594 -13.734 1 94.44 219 HIS A N 1
ATOM 1745 C CA . HIS A 1 219 ? 8.477 -18.406 -14.938 1 94.44 219 HIS A CA 1
ATOM 1746 C C . HIS A 1 219 ? 9.844 -18.625 -15.578 1 94.44 219 HIS A C 1
ATOM 1748 O O . HIS A 1 219 ? 10.703 -17.734 -15.555 1 94.44 219 HIS A O 1
ATOM 1754 N N . ASP A 1 220 ? 10.102 -19.797 -16.078 1 95.06 220 ASP A N 1
ATOM 1755 C CA . ASP A 1 220 ? 11.242 -20.188 -16.906 1 95.06 220 ASP A CA 1
ATOM 1756 C C . ASP A 1 220 ? 12.555 -19.938 -16.172 1 95.06 220 ASP A C 1
ATOM 1758 O O . ASP A 1 220 ? 13.547 -19.516 -16.766 1 95.06 220 ASP A O 1
ATOM 1762 N N . ALA A 1 221 ? 12.539 -20.078 -14.93 1 96.19 221 ALA A N 1
ATOM 1763 C CA . ALA A 1 221 ? 13.711 -19.969 -14.062 1 96.19 221 ALA A CA 1
ATOM 1764 C C . ALA A 1 221 ? 13.516 -20.766 -12.773 1 96.19 221 ALA A C 1
ATOM 1766 O O . ALA A 1 221 ? 12.383 -20.953 -12.32 1 96.19 221 ALA A O 1
ATOM 1767 N N . PRO A 1 222 ? 14.633 -21.219 -12.203 1 97.06 222 PRO A N 1
ATOM 1768 C CA . PRO A 1 222 ? 14.508 -21.891 -10.906 1 97.06 222 PRO A CA 1
ATOM 1769 C C . PRO A 1 222 ? 14.008 -20.953 -9.805 1 97.06 222 PRO A C 1
ATOM 1771 O O . PRO A 1 222 ? 14.148 -19.734 -9.906 1 97.06 222 PRO A O 1
ATOM 1774 N N . ILE A 1 223 ? 13.484 -21.578 -8.805 1 98.25 223 ILE A N 1
ATOM 1775 C CA . ILE A 1 223 ? 13.016 -20.828 -7.637 1 98.25 223 ILE A CA 1
ATOM 1776 C C . ILE A 1 223 ? 14.188 -20.094 -6.996 1 98.25 223 ILE A C 1
ATOM 1778 O O . ILE A 1 223 ? 15.297 -20.625 -6.91 1 98.25 223 ILE A O 1
ATOM 1782 N N . VAL A 1 224 ? 13.938 -18.859 -6.609 1 98.31 224 VAL A N 1
ATOM 1783 C CA . VAL A 1 224 ? 14.93 -18 -5.969 1 98.31 224 VAL A CA 1
ATOM 1784 C C . VAL A 1 224 ? 14.57 -17.797 -4.5 1 98.31 224 VAL A C 1
ATOM 1786 O O . VAL A 1 224 ? 13.445 -17.438 -4.176 1 98.31 224 VAL A O 1
ATOM 1789 N N . LYS A 1 225 ? 15.578 -18.047 -3.582 1 98.44 225 LYS A N 1
ATOM 1790 C CA . LYS A 1 225 ? 15.297 -17.984 -2.148 1 98.44 225 LYS A CA 1
ATOM 1791 C C . LYS A 1 225 ? 16.094 -16.875 -1.479 1 98.44 225 LYS A C 1
ATOM 1793 O O . LYS A 1 225 ? 17.297 -16.75 -1.688 1 98.44 225 LYS A O 1
ATOM 1798 N N . GLY A 1 226 ? 15.375 -16.078 -0.628 1 98.25 226 GLY A N 1
ATOM 1799 C CA . GLY A 1 226 ? 15.961 -14.953 0.083 1 98.25 226 GLY A CA 1
ATOM 1800 C C . GLY A 1 226 ? 15.766 -13.633 -0.632 1 98.25 226 GLY A C 1
ATOM 1801 O O . GLY A 1 226 ? 15.883 -13.555 -1.857 1 98.25 226 GLY A O 1
ATOM 1802 N N . ARG A 1 227 ? 15.492 -12.602 0.117 1 97.44 227 ARG A N 1
ATOM 1803 C CA . ARG A 1 227 ? 15.195 -11.289 -0.447 1 97.44 227 ARG A CA 1
ATOM 1804 C C . ARG A 1 227 ? 16.359 -10.773 -1.286 1 97.44 227 ARG A C 1
ATOM 1806 O O . ARG A 1 227 ? 16.156 -10.227 -2.371 1 97.44 227 ARG A O 1
ATOM 1813 N N . ASP A 1 228 ? 17.609 -10.945 -0.777 1 97 228 ASP A N 1
ATOM 1814 C CA . ASP A 1 228 ? 18.781 -10.461 -1.503 1 97 228 ASP A CA 1
ATOM 1815 C C . ASP A 1 228 ? 18.922 -11.164 -2.85 1 97 228 ASP A C 1
ATOM 1817 O O . ASP A 1 228 ? 19.234 -10.523 -3.859 1 97 228 ASP A O 1
ATOM 1821 N N . ALA A 1 229 ? 18.734 -12.438 -2.848 1 97.94 229 ALA A N 1
ATOM 1822 C CA . ALA A 1 229 ? 18.812 -13.203 -4.09 1 97.94 229 ALA A CA 1
ATOM 1823 C C . ALA A 1 229 ? 17.688 -12.805 -5.051 1 97.94 229 ALA A C 1
ATOM 1825 O O . ALA A 1 229 ? 17.906 -12.727 -6.262 1 97.94 229 ALA A O 1
ATOM 1826 N N . ILE A 1 230 ? 16.547 -12.594 -4.504 1 97.62 230 ILE A N 1
ATOM 1827 C CA . ILE A 1 230 ? 15.422 -12.156 -5.324 1 97.62 230 ILE A CA 1
ATOM 1828 C C . ILE A 1 230 ? 15.727 -10.781 -5.926 1 97.62 230 ILE A C 1
ATOM 1830 O O . ILE A 1 230 ? 15.453 -10.539 -7.102 1 97.62 230 ILE A O 1
ATOM 1834 N N . ALA A 1 231 ? 16.297 -9.938 -5.094 1 95.31 231 ALA A N 1
ATOM 1835 C CA . ALA A 1 231 ? 16.688 -8.617 -5.586 1 95.31 231 ALA A CA 1
ATOM 1836 C C . ALA A 1 231 ? 17.656 -8.734 -6.762 1 95.31 231 ALA A C 1
ATOM 1838 O O . ALA A 1 231 ? 17.5 -8.039 -7.773 1 95.31 231 ALA A O 1
ATOM 1839 N N . ALA A 1 232 ? 18.625 -9.594 -6.637 1 96.19 232 ALA A N 1
ATOM 1840 C CA . ALA A 1 232 ? 19.594 -9.812 -7.711 1 96.19 232 ALA A CA 1
ATOM 1841 C C . ALA A 1 232 ? 18.922 -10.359 -8.961 1 96.19 232 ALA A C 1
ATOM 1843 O O . ALA A 1 232 ? 19.219 -9.93 -10.078 1 96.19 232 ALA A O 1
ATOM 1844 N N . PHE A 1 233 ? 18.062 -11.25 -8.812 1 96.19 233 PHE A N 1
ATOM 1845 C CA . PHE A 1 233 ? 17.312 -11.828 -9.922 1 96.19 233 PHE A CA 1
ATOM 1846 C C . PHE A 1 233 ? 16.516 -10.75 -10.641 1 96.19 233 PHE A C 1
ATOM 1848 O O . PHE A 1 233 ? 16.547 -10.664 -11.875 1 96.19 233 PHE A O 1
ATOM 1855 N N . LEU A 1 234 ? 15.766 -9.953 -9.82 1 93.06 234 LEU A N 1
ATOM 1856 C CA . LEU A 1 234 ? 14.922 -8.914 -10.398 1 93.06 234 LEU A CA 1
ATOM 1857 C C . LEU A 1 234 ? 15.758 -7.891 -11.156 1 93.06 234 LEU A C 1
ATOM 1859 O O . LEU A 1 234 ? 15.336 -7.395 -12.203 1 93.06 234 LEU A O 1
ATOM 1863 N N . LYS A 1 235 ? 16.891 -7.562 -10.609 1 92.5 235 LYS A N 1
ATOM 1864 C CA . LYS A 1 235 ? 17.781 -6.633 -11.297 1 92.5 235 LYS A CA 1
ATOM 1865 C C . LYS A 1 235 ? 18.172 -7.164 -12.672 1 92.5 235 LYS A C 1
ATOM 1867 O O . LYS A 1 235 ? 18.125 -6.438 -13.664 1 92.5 235 LYS A O 1
ATOM 1872 N N . ASN A 1 236 ? 18.516 -8.367 -12.688 1 90.81 236 ASN A N 1
ATOM 1873 C CA . ASN A 1 236 ? 18.875 -8.992 -13.953 1 90.81 236 ASN A CA 1
ATOM 1874 C C . ASN A 1 236 ? 17.656 -9.133 -14.875 1 90.81 236 ASN A C 1
ATOM 1876 O O . ASN A 1 236 ? 17.75 -8.812 -16.062 1 90.81 236 ASN A O 1
ATOM 1880 N N . TYR A 1 237 ? 16.609 -9.555 -14.297 1 85.25 237 TYR A N 1
ATOM 1881 C CA . TYR A 1 237 ? 15.367 -9.82 -15.016 1 85.25 237 TYR A CA 1
ATOM 1882 C C . TYR A 1 237 ? 14.828 -8.555 -15.672 1 85.25 237 TYR A C 1
ATOM 1884 O O . TYR A 1 237 ? 14.32 -8.602 -16.797 1 85.25 237 TYR A O 1
ATOM 1892 N N . THR A 1 238 ? 14.953 -7.441 -15.055 1 82.25 238 THR A N 1
ATOM 1893 C CA . THR A 1 238 ? 14.375 -6.191 -15.539 1 82.25 238 THR A CA 1
ATOM 1894 C C . THR A 1 238 ? 15.32 -5.5 -16.516 1 82.25 238 THR A C 1
ATOM 1896 O O . THR A 1 238 ? 14.922 -4.578 -17.234 1 82.25 238 THR A O 1
ATOM 1899 N N . SER A 1 239 ? 16.531 -5.902 -16.5 1 82.88 239 SER A N 1
ATOM 1900 C CA . SER A 1 239 ? 17.5 -5.273 -17.391 1 82.88 239 SER A CA 1
ATOM 1901 C C . SER A 1 239 ? 17.125 -5.469 -18.859 1 82.88 239 SER A C 1
ATOM 1903 O O . SER A 1 239 ? 17.547 -4.699 -19.719 1 82.88 239 SER A O 1
ATOM 1905 N N . TYR A 1 240 ? 16.234 -6.434 -19.109 1 79.69 240 TYR A N 1
ATOM 1906 C CA . TYR A 1 240 ? 15.836 -6.742 -20.469 1 79.69 240 TYR A CA 1
ATOM 1907 C C . TYR A 1 240 ? 14.484 -6.117 -20.797 1 79.69 240 TYR A C 1
ATOM 1909 O O . TYR A 1 240 ? 14.008 -6.219 -21.922 1 79.69 240 TYR A O 1
ATOM 1917 N N . TRP A 1 241 ? 13.945 -5.453 -19.797 1 79.81 241 TRP A N 1
ATOM 1918 C CA . TRP A 1 241 ? 12.586 -4.949 -19.984 1 79.81 241 TRP A CA 1
ATOM 1919 C C . TRP A 1 241 ? 12.594 -3.701 -20.875 1 79.81 241 TRP A C 1
ATOM 1921 O O . TRP A 1 241 ? 13.438 -2.82 -20.703 1 79.81 241 TRP A O 1
ATOM 1931 N N . VAL A 1 242 ? 11.633 -3.779 -21.75 1 83.19 242 VAL A N 1
ATOM 1932 C CA . VAL A 1 242 ? 11.234 -2.541 -22.406 1 83.19 242 VAL A CA 1
ATOM 1933 C C . VAL A 1 242 ? 10.211 -1.803 -21.547 1 83.19 242 VAL A C 1
ATOM 1935 O O . VAL A 1 242 ? 9.602 -2.393 -20.641 1 83.19 242 VAL A O 1
ATOM 1938 N N . PRO A 1 243 ? 10.023 -0.538 -21.797 1 85.75 243 PRO A N 1
ATOM 1939 C CA . PRO A 1 243 ? 9.055 0.208 -21 1 85.75 243 PRO A CA 1
ATOM 1940 C C . PRO A 1 243 ? 7.637 -0.357 -21.109 1 85.75 243 PRO A C 1
ATOM 1942 O O . PRO A 1 243 ? 7.234 -0.821 -22.172 1 85.75 243 PRO A O 1
ATOM 1945 N N . PHE A 1 244 ? 6.992 -0.33 -19.953 1 89.62 244 PHE A N 1
ATOM 1946 C CA . PHE A 1 244 ? 5.574 -0.668 -19.906 1 89.62 244 PHE A CA 1
ATOM 1947 C C . PHE A 1 244 ? 4.715 0.591 -19.938 1 89.62 244 PHE A C 1
ATOM 1949 O O . PHE A 1 244 ? 4.969 1.537 -19.188 1 89.62 244 PHE A O 1
ATOM 1956 N N . ASP A 1 245 ? 3.809 0.689 -20.797 1 88.12 245 ASP A N 1
ATOM 1957 C CA . ASP A 1 245 ? 2.898 1.829 -20.75 1 88.12 245 ASP A CA 1
ATOM 1958 C C . ASP A 1 245 ? 1.66 1.507 -19.906 1 88.12 245 ASP A C 1
ATOM 1960 O O . ASP A 1 245 ? 0.877 2.4 -19.578 1 88.12 245 ASP A O 1
ATOM 1964 N N . PHE A 1 246 ? 1.542 0.122 -19.609 1 91.31 246 PHE A N 1
ATOM 1965 C CA . PHE A 1 246 ? 0.407 -0.317 -18.797 1 91.31 246 PHE A CA 1
ATOM 1966 C C . PHE A 1 246 ? 0.771 -1.546 -17.969 1 91.31 246 PHE A C 1
ATOM 1968 O O . PHE A 1 246 ? 1.418 -2.467 -18.484 1 91.31 246 PHE A O 1
ATOM 1975 N N . VAL A 1 247 ? 0.476 -1.529 -16.719 1 93.31 247 VAL A N 1
ATOM 1976 C CA . VAL A 1 247 ? 0.596 -2.666 -15.82 1 93.31 247 VAL A CA 1
ATOM 1977 C C . VAL A 1 247 ? -0.613 -2.713 -14.883 1 93.31 247 VAL A C 1
ATOM 1979 O O . VAL A 1 247 ? -0.946 -1.718 -14.242 1 93.31 247 VAL A O 1
ATOM 1982 N N . ASP A 1 248 ? -1.241 -3.84 -14.859 1 92.69 248 ASP A N 1
ATOM 1983 C CA . ASP A 1 248 ? -2.355 -4.055 -13.945 1 92.69 248 ASP A CA 1
ATOM 1984 C C . ASP A 1 248 ? -2.281 -5.438 -13.305 1 92.69 248 ASP A C 1
ATOM 1986 O O . ASP A 1 248 ? -2.385 -6.453 -14 1 92.69 248 ASP A O 1
ATOM 1990 N N . VAL A 1 249 ? -2.088 -5.473 -12.062 1 93.19 249 VAL A N 1
ATOM 1991 C CA . VAL A 1 249 ? -2.158 -6.707 -11.281 1 93.19 249 VAL A CA 1
ATOM 1992 C C . VAL A 1 249 ? -3.42 -6.703 -10.422 1 93.19 249 VAL A C 1
ATOM 1994 O O . VAL A 1 249 ? -3.627 -5.793 -9.617 1 93.19 249 VAL A O 1
ATOM 1997 N N . SER A 1 250 ? -4.23 -7.672 -10.609 1 93.38 250 SER A N 1
ATOM 1998 C CA . SER A 1 250 ? -5.488 -7.793 -9.883 1 93.38 250 SER A CA 1
ATOM 1999 C C . SER A 1 250 ? -5.465 -8.984 -8.93 1 93.38 250 SER A C 1
ATOM 2001 O O . SER A 1 250 ? -4.855 -10.016 -9.234 1 93.38 250 SER A O 1
ATOM 2003 N N . VAL A 1 251 ? -6.105 -8.805 -7.805 1 96.62 251 VAL A N 1
ATOM 2004 C CA . VAL A 1 251 ? -6.301 -9.883 -6.848 1 96.62 251 VAL A CA 1
ATOM 2005 C C . VAL A 1 251 ? -7.742 -10.383 -6.918 1 96.62 251 VAL A C 1
ATOM 2007 O O . VAL A 1 251 ? -8.68 -9.617 -6.688 1 96.62 251 VAL A O 1
ATOM 2010 N N . ASP A 1 252 ? -7.922 -11.656 -7.223 1 95.88 252 ASP A N 1
ATOM 2011 C CA . ASP A 1 252 ? -9.289 -12.133 -7.395 1 95.88 252 ASP A CA 1
ATOM 2012 C C . ASP A 1 252 ? -9.727 -12.984 -6.203 1 95.88 252 ASP A C 1
ATOM 2014 O O . ASP A 1 252 ? -10.914 -13.266 -6.035 1 95.88 252 ASP A O 1
ATOM 2018 N N . ARG A 1 253 ? -8.805 -13.383 -5.402 1 96.81 253 ARG A N 1
ATOM 2019 C CA . ARG A 1 253 ? -9.102 -14.078 -4.152 1 96.81 253 ARG A CA 1
ATOM 2020 C C . ARG A 1 253 ? -8.102 -13.703 -3.068 1 96.81 253 ARG A C 1
ATOM 2022 O O . ARG A 1 253 ? -6.902 -13.578 -3.34 1 96.81 253 ARG A O 1
ATOM 2029 N N . LEU A 1 254 ? -8.594 -13.523 -1.922 1 97.81 254 LEU A N 1
ATOM 2030 C CA . LEU A 1 254 ? -7.793 -13.172 -0.753 1 97.81 254 LEU A CA 1
ATOM 2031 C C . LEU A 1 254 ? -8.328 -13.859 0.499 1 97.81 254 LEU A C 1
ATOM 2033 O O . LEU A 1 254 ? -9.484 -13.648 0.879 1 97.81 254 LEU A O 1
ATOM 2037 N N . ASP A 1 255 ? -7.473 -14.695 1.068 1 97.06 255 ASP A N 1
ATOM 2038 C CA . ASP A 1 255 ? -7.82 -15.359 2.322 1 97.06 255 ASP A CA 1
ATOM 2039 C C . ASP A 1 255 ? -6.891 -14.922 3.451 1 97.06 255 ASP A C 1
ATOM 2041 O O . ASP A 1 255 ? -5.668 -14.992 3.314 1 97.06 255 ASP A O 1
ATOM 2045 N N . LYS A 1 256 ? -7.477 -14.477 4.527 1 96.12 256 LYS A N 1
ATOM 2046 C CA . LYS A 1 256 ? -6.691 -14.195 5.727 1 96.12 256 LYS A CA 1
ATOM 2047 C C . LYS A 1 256 ? -6.156 -15.484 6.344 1 96.12 256 LYS A C 1
ATOM 2049 O O . LYS A 1 256 ? -6.848 -16.5 6.363 1 96.12 256 LYS A O 1
ATOM 2054 N N . THR A 1 257 ? -4.949 -15.445 6.82 1 94.56 257 THR A N 1
ATOM 2055 C CA . THR A 1 257 ? -4.336 -16.547 7.539 1 94.56 257 THR A CA 1
ATOM 2056 C C . THR A 1 257 ? -3.842 -16.094 8.914 1 94.56 257 THR A C 1
ATOM 2058 O O . THR A 1 257 ? -3.951 -14.922 9.258 1 94.56 257 THR A O 1
ATOM 2061 N N . GLN A 1 258 ? -3.34 -17 9.719 1 89.94 258 GLN A N 1
ATOM 2062 C CA . GLN A 1 258 ? -2.885 -16.672 11.062 1 89.94 258 GLN A CA 1
ATOM 2063 C C . GLN A 1 258 ? -1.659 -15.766 11.023 1 89.94 258 GLN A C 1
ATOM 2065 O O . GLN A 1 258 ? -1.383 -15.039 11.984 1 89.94 258 GLN A O 1
ATOM 2070 N N . TRP A 1 259 ? -0.968 -15.758 9.992 1 87.81 259 TRP A N 1
ATOM 2071 C CA . TRP A 1 259 ? 0.239 -14.938 10.023 1 87.81 259 TRP A CA 1
ATOM 2072 C C . TRP A 1 259 ? 0.247 -13.945 8.867 1 87.81 259 TRP A C 1
ATOM 2074 O O . TRP A 1 259 ? 1.25 -13.266 8.625 1 87.81 259 TRP A O 1
ATOM 2084 N N . GLY A 1 260 ? -0.841 -13.844 8.055 1 94.5 260 GLY A N 1
ATOM 2085 C CA . GLY A 1 260 ? -0.919 -12.914 6.938 1 94.5 260 GLY A CA 1
ATOM 2086 C C . GLY A 1 260 ? -2.096 -13.18 6.02 1 94.5 260 GLY A C 1
ATOM 2087 O O . GLY A 1 260 ? -3.248 -12.945 6.391 1 94.5 260 GLY A O 1
ATOM 2088 N N . ALA A 1 261 ? -1.732 -13.711 4.77 1 97.81 261 ALA A N 1
ATOM 2089 C CA . ALA A 1 261 ? -2.787 -13.953 3.789 1 97.81 261 ALA A CA 1
ATOM 2090 C C . ALA A 1 261 ? -2.27 -14.797 2.623 1 97.81 261 ALA A C 1
ATOM 2092 O O . ALA A 1 261 ? -1.067 -15.039 2.516 1 97.81 261 ALA A O 1
ATOM 2093 N N . ILE A 1 262 ? -3.127 -15.273 1.871 1 98.31 262 ILE A N 1
ATOM 2094 C CA . ILE A 1 262 ? -2.83 -15.836 0.559 1 98.31 262 ILE A CA 1
ATOM 2095 C C . ILE A 1 262 ? -3.717 -15.18 -0.497 1 98.31 262 ILE A C 1
ATOM 2097 O O . ILE A 1 262 ? -4.906 -14.953 -0.264 1 98.31 262 ILE A O 1
ATOM 2101 N N . SER A 1 263 ? -3.104 -14.812 -1.559 1 98.31 263 SER A N 1
ATOM 2102 C CA . SER A 1 263 ? -3.863 -14.156 -2.617 1 98.31 263 SER A CA 1
ATOM 2103 C C . SER A 1 263 ? -3.59 -14.797 -3.975 1 98.31 263 SER A C 1
ATOM 2105 O O . SER A 1 263 ? -2.51 -15.352 -4.199 1 98.31 263 SER A O 1
ATOM 2107 N N . TYR A 1 264 ? -4.605 -14.812 -4.805 1 98.19 264 TYR A N 1
ATOM 2108 C CA . TYR A 1 264 ? -4.492 -15.141 -6.223 1 98.19 264 TYR A CA 1
ATOM 2109 C C . TYR A 1 264 ? -4.477 -13.875 -7.074 1 98.19 264 TYR A C 1
ATOM 2111 O O . TYR A 1 264 ? -5.316 -12.992 -6.895 1 98.19 264 TYR A O 1
ATOM 2119 N N . THR A 1 265 ? -3.521 -13.859 -7.941 1 97.06 265 THR A N 1
ATOM 2120 C CA . THR A 1 265 ? -3.338 -12.641 -8.719 1 97.06 265 THR A CA 1
ATOM 2121 C C . THR A 1 265 ? -3.402 -12.938 -10.211 1 97.06 265 THR A C 1
ATOM 2123 O O . THR A 1 265 ? -3.168 -14.062 -10.641 1 97.06 265 THR A O 1
ATOM 2126 N N . SER A 1 266 ? -3.787 -11.977 -10.961 1 96.38 266 SER A N 1
ATOM 2127 C CA . SER A 1 266 ? -3.639 -11.922 -12.414 1 96.38 266 SER A CA 1
ATOM 2128 C C . SER A 1 266 ? -2.945 -10.633 -12.852 1 96.38 266 SER A C 1
ATOM 2130 O O . SER A 1 266 ? -3.029 -9.617 -12.164 1 96.38 266 SER A O 1
ATOM 2132 N N . TYR A 1 267 ? -2.189 -10.688 -13.859 1 94.38 267 TYR A N 1
ATOM 2133 C CA . TYR A 1 267 ? -1.529 -9.484 -14.344 1 94.38 267 TYR A CA 1
ATOM 2134 C C . TYR A 1 267 ? -1.725 -9.312 -15.844 1 94.38 267 TYR A C 1
ATOM 2136 O O . TYR A 1 267 ? -1.843 -10.305 -16.578 1 94.38 267 TYR A O 1
ATOM 2144 N N . ASN A 1 268 ? -1.868 -8.164 -16.281 1 93.62 268 ASN A N 1
ATOM 2145 C CA . ASN A 1 268 ? -1.938 -7.668 -17.641 1 93.62 268 ASN A CA 1
ATOM 2146 C C . ASN A 1 268 ? -0.972 -6.512 -17.875 1 93.62 268 ASN A C 1
ATOM 2148 O O . ASN A 1 268 ? -1.01 -5.512 -17.156 1 93.62 268 ASN A O 1
ATOM 2152 N N . LEU A 1 269 ? -0.022 -6.672 -18.812 1 92.44 269 LEU A N 1
ATOM 2153 C CA . LEU A 1 269 ? 0.924 -5.602 -19.109 1 92.44 269 LEU A CA 1
ATOM 2154 C C . LEU A 1 269 ? 1.025 -5.355 -20.609 1 92.44 269 LEU A C 1
ATOM 2156 O O . LEU A 1 269 ? 0.888 -6.289 -21.406 1 92.44 269 LEU A O 1
ATOM 2160 N N . ARG A 1 270 ? 1.142 -4.164 -20.969 1 92.88 270 ARG A N 1
ATOM 2161 C CA . ARG A 1 270 ? 1.432 -3.736 -22.344 1 92.88 270 ARG A CA 1
ATOM 2162 C C . ARG A 1 270 ? 2.812 -3.096 -22.422 1 92.88 270 ARG A C 1
ATOM 2164 O O . ARG A 1 270 ? 3.139 -2.197 -21.656 1 92.88 270 ARG A O 1
ATOM 2171 N N . TRP A 1 271 ? 3.602 -3.613 -23.312 1 90 271 TRP A N 1
ATOM 2172 C CA . TRP A 1 271 ? 4.965 -3.113 -23.453 1 90 271 TRP A CA 1
ATOM 2173 C C . TRP A 1 271 ? 5.188 -2.521 -24.844 1 90 271 TRP A C 1
ATOM 2175 O O . TRP A 1 271 ? 4.469 -2.857 -25.781 1 90 271 TRP A O 1
ATOM 2185 N N . ILE A 1 272 ? 6.004 -1.48 -24.906 1 85.44 272 ILE A N 1
ATOM 2186 C CA . ILE A 1 272 ? 6.398 -0.825 -26.141 1 85.44 272 ILE A CA 1
ATOM 2187 C C . ILE A 1 272 ? 7.918 -0.823 -26.266 1 85.44 272 ILE A C 1
ATOM 2189 O O . ILE A 1 272 ? 8.617 -0.3 -25.391 1 85.44 272 ILE A O 1
ATOM 2193 N N . GLY A 1 273 ? 8.477 -1.524 -27.188 1 80 273 GLY A N 1
ATOM 2194 C CA . GLY A 1 273 ? 9.898 -1.525 -27.484 1 80 273 GLY A CA 1
ATOM 2195 C C . GLY A 1 273 ? 10.203 -1.164 -28.922 1 80 273 GLY A C 1
ATOM 2196 O O . GLY A 1 273 ? 10.07 -1.999 -29.812 1 80 273 GLY A O 1
ATOM 2197 N N . GLY A 1 274 ? 10.742 0.021 -29 1 79.25 274 GLY A N 1
ATOM 2198 C CA . GLY A 1 274 ? 11.031 0.452 -30.359 1 79.25 274 GLY A CA 1
ATOM 2199 C C . GLY A 1 274 ? 9.812 0.476 -31.266 1 79.25 274 GLY A C 1
ATOM 2200 O O . GLY A 1 274 ? 8.828 1.165 -30.969 1 79.25 274 GLY A O 1
ATOM 2201 N N . ASP A 1 275 ? 9.922 -0.337 -32.219 1 85.44 275 ASP A N 1
ATOM 2202 C CA . ASP A 1 275 ? 8.852 -0.362 -33.188 1 85.44 275 ASP A CA 1
ATOM 2203 C C . ASP A 1 275 ? 7.871 -1.502 -32.938 1 85.44 275 ASP A C 1
ATOM 2205 O O . ASP A 1 275 ? 7 -1.788 -33.75 1 85.44 275 ASP A O 1
ATOM 2209 N N . GLN A 1 276 ? 8.07 -2.105 -31.75 1 87.25 276 GLN A N 1
ATOM 2210 C CA . GLN A 1 276 ? 7.195 -3.232 -31.438 1 87.25 276 GLN A CA 1
ATOM 2211 C C . GLN A 1 276 ? 6.418 -2.984 -30.156 1 87.25 276 GLN A C 1
ATOM 2213 O O . GLN A 1 276 ? 6.844 -2.197 -29.297 1 87.25 276 GLN A O 1
ATOM 2218 N N . THR A 1 277 ? 5.172 -3.498 -30.156 1 89.62 277 THR A N 1
ATOM 2219 C CA . THR A 1 277 ? 4.352 -3.477 -28.953 1 89.62 277 THR A CA 1
ATOM 2220 C C . THR A 1 277 ? 3.715 -4.844 -28.703 1 89.62 277 THR A C 1
ATOM 2222 O O . THR A 1 277 ? 3.691 -5.691 -29.594 1 89.62 277 THR A O 1
ATOM 2225 N N . GLY A 1 278 ? 3.434 -5.133 -27.469 1 90.75 278 GLY A N 1
ATOM 2226 C CA . GLY A 1 278 ? 2.803 -6.406 -27.141 1 90.75 278 GLY A CA 1
ATOM 2227 C C . GLY A 1 278 ? 2.107 -6.402 -25.797 1 90.75 278 GLY A C 1
ATOM 2228 O O . GLY A 1 278 ? 2.152 -5.406 -25.078 1 90.75 278 GLY A O 1
ATOM 2229 N N . VAL A 1 279 ? 1.312 -7.438 -25.625 1 92.06 279 VAL A N 1
ATOM 2230 C CA . VAL A 1 279 ? 0.579 -7.648 -24.391 1 92.06 279 VAL A CA 1
ATOM 2231 C C . VAL A 1 279 ? 1.002 -8.977 -23.75 1 92.06 279 VAL A C 1
ATOM 2233 O O . VAL A 1 279 ? 1.188 -9.969 -24.453 1 92.06 279 VAL A O 1
ATOM 2236 N N . ALA A 1 280 ? 1.242 -8.922 -22.469 1 90.81 280 ALA A N 1
ATOM 2237 C CA . ALA A 1 280 ? 1.501 -10.133 -21.703 1 90.81 280 ALA A CA 1
ATOM 2238 C C . ALA A 1 280 ? 0.51 -10.273 -20.547 1 90.81 280 ALA A C 1
ATOM 2240 O O . ALA A 1 280 ? 0.177 -9.289 -19.891 1 90.81 280 ALA A O 1
ATOM 2241 N N . THR A 1 281 ? -0.042 -11.469 -20.438 1 95.12 281 THR A N 1
ATOM 2242 C CA . THR A 1 281 ? -0.947 -11.781 -19.344 1 95.12 281 THR A CA 1
ATOM 2243 C C . THR A 1 281 ? -0.452 -13 -18.562 1 95.12 281 THR A C 1
ATOM 2245 O O . THR A 1 281 ? 0.329 -13.797 -19.078 1 95.12 281 THR A O 1
ATOM 2248 N N . GLY A 1 282 ? -0.85 -13.062 -17.328 1 96.88 282 GLY A N 1
ATOM 2249 C CA . GLY A 1 282 ? -0.479 -14.188 -16.484 1 96.88 282 GLY A CA 1
ATOM 2250 C C . GLY A 1 282 ? -1.224 -14.211 -15.164 1 96.88 282 GLY A C 1
ATOM 2251 O O . GLY A 1 282 ? -2.258 -13.555 -15.016 1 96.88 282 GLY A O 1
ATOM 2252 N N . LYS A 1 283 ? -0.8 -15.117 -14.32 1 98 283 LYS A N 1
ATOM 2253 C CA . LYS A 1 283 ? -1.432 -15.375 -13.031 1 98 283 LYS A CA 1
ATOM 2254 C C . LYS A 1 283 ? -0.404 -15.828 -12 1 98 283 LYS A C 1
ATOM 2256 O O . LYS A 1 283 ? 0.748 -16.109 -12.336 1 98 283 LYS A O 1
ATOM 2261 N N . GLY A 1 284 ? -0.823 -15.781 -10.727 1 98.06 284 GLY A N 1
ATOM 2262 C CA . GLY A 1 284 ? 0.083 -16.219 -9.672 1 98.06 284 GLY A CA 1
ATOM 2263 C C . GLY A 1 284 ? -0.605 -16.422 -8.336 1 98.06 284 GLY A C 1
ATOM 2264 O O . GLY A 1 284 ? -1.808 -16.172 -8.211 1 98.06 284 GLY A O 1
ATOM 2265 N N . ILE A 1 285 ? 0.101 -17.031 -7.469 1 98.62 285 ILE A N 1
ATOM 2266 C CA . ILE A 1 285 ? -0.261 -17.188 -6.062 1 98.62 285 ILE A CA 1
ATOM 2267 C C . ILE A 1 285 ? 0.798 -16.531 -5.184 1 98.62 285 ILE A C 1
ATOM 2269 O O . ILE A 1 285 ? 1.998 -16.703 -5.406 1 98.62 285 ILE A O 1
ATOM 2273 N N . ARG A 1 286 ? 0.335 -15.773 -4.305 1 98.19 286 ARG A N 1
ATOM 2274 C CA . ARG A 1 286 ? 1.233 -15.133 -3.35 1 98.19 286 ARG A CA 1
ATOM 2275 C C . ARG A 1 286 ? 0.792 -15.398 -1.916 1 98.19 286 ARG A C 1
ATOM 2277 O O . ARG A 1 286 ? -0.367 -15.172 -1.563 1 98.19 286 ARG A O 1
ATOM 2284 N N . ILE A 1 287 ? 1.695 -15.898 -1.105 1 98.62 287 ILE A N 1
ATOM 2285 C CA . ILE A 1 287 ? 1.497 -16.016 0.335 1 98.62 287 ILE A CA 1
ATOM 2286 C C . ILE A 1 287 ? 2.195 -14.867 1.052 1 98.62 287 ILE A C 1
ATOM 2288 O O . ILE A 1 287 ? 3.391 -14.633 0.85 1 98.62 287 ILE A O 1
ATOM 2292 N N . TRP A 1 288 ? 1.423 -14.18 1.84 1 98.31 288 TRP A N 1
ATOM 2293 C CA . TRP A 1 288 ? 1.909 -13.031 2.596 1 98.31 288 TRP A CA 1
ATOM 2294 C C . TRP A 1 288 ? 2.182 -13.414 4.047 1 98.31 288 TRP A C 1
ATOM 2296 O O . TRP A 1 288 ? 1.413 -14.164 4.656 1 98.31 288 TRP A O 1
ATOM 2306 N N . LYS A 1 289 ? 3.156 -12.844 4.562 1 97 289 LYS A N 1
ATOM 2307 C CA . LYS A 1 289 ? 3.504 -13.039 5.969 1 97 289 LYS A CA 1
ATOM 2308 C C . LYS A 1 289 ? 3.861 -11.711 6.633 1 97 289 LYS A C 1
ATOM 2310 O O . LYS A 1 289 ? 4.508 -10.859 6.02 1 97 289 LYS A O 1
ATOM 2315 N N . ARG A 1 290 ? 3.398 -11.516 7.82 1 96.25 290 ARG A N 1
ATOM 2316 C CA . ARG A 1 290 ? 3.73 -10.32 8.578 1 96.25 290 ARG A CA 1
ATOM 2317 C C . ARG A 1 290 ? 5.125 -10.422 9.188 1 96.25 290 ARG A C 1
ATOM 2319 O O . ARG A 1 290 ? 5.473 -11.453 9.773 1 96.25 290 ARG A O 1
ATOM 2326 N N . SER A 1 291 ? 5.895 -9.383 8.992 1 93.94 291 SER A N 1
ATOM 2327 C CA . SER A 1 291 ? 7.188 -9.305 9.664 1 93.94 291 SER A CA 1
ATOM 2328 C C . SER A 1 291 ? 7.02 -9.047 11.156 1 93.94 291 SER A C 1
ATOM 2330 O O . SER A 1 291 ? 5.902 -8.812 11.633 1 93.94 291 SER A O 1
ATOM 2332 N N . LYS A 1 292 ? 8.164 -9.086 11.836 1 89.69 292 LYS A N 1
ATOM 2333 C CA . LYS A 1 292 ? 8.148 -8.805 13.273 1 89.69 292 LYS A CA 1
ATOM 2334 C C . LYS A 1 292 ? 7.68 -7.379 13.547 1 89.69 292 LYS A C 1
ATOM 2336 O O . LYS A 1 292 ? 7.098 -7.105 14.594 1 89.69 292 LYS A O 1
ATOM 2341 N N . ASP A 1 293 ? 7.867 -6.504 12.555 1 90.94 293 ASP A N 1
ATOM 2342 C CA . ASP A 1 293 ? 7.496 -5.102 12.727 1 90.94 293 ASP A CA 1
ATOM 2343 C C . ASP A 1 293 ? 6.109 -4.828 12.148 1 90.94 293 ASP A C 1
ATOM 2345 O O . ASP A 1 293 ? 5.656 -3.682 12.117 1 90.94 293 ASP A O 1
ATOM 2349 N N . GLY A 1 294 ? 5.461 -5.871 11.625 1 92.69 294 GLY A N 1
ATOM 2350 C CA . GLY A 1 294 ? 4.055 -5.777 11.273 1 92.69 294 GLY A CA 1
ATOM 2351 C C . GLY A 1 294 ? 3.824 -5.602 9.781 1 92.69 294 GLY A C 1
ATOM 2352 O O . GLY A 1 294 ? 2.682 -5.629 9.32 1 92.69 294 GLY A O 1
ATOM 2353 N N . GLN A 1 295 ? 4.852 -5.445 9.039 1 95.38 295 GLN A N 1
ATOM 2354 C CA . GLN A 1 295 ? 4.688 -5.242 7.602 1 95.38 295 GLN A CA 1
ATOM 2355 C C . GLN A 1 295 ? 4.266 -6.535 6.91 1 95.38 295 GLN A C 1
ATOM 2357 O O . GLN A 1 295 ? 4.789 -7.609 7.219 1 95.38 295 GLN A O 1
ATOM 2362 N N . LEU A 1 296 ? 3.24 -6.426 6.105 1 97.56 296 LEU A N 1
ATOM 2363 C CA . LEU A 1 296 ? 2.855 -7.555 5.266 1 97.56 296 LEU A CA 1
ATOM 2364 C C . LEU A 1 296 ? 3.791 -7.688 4.066 1 97.56 296 LEU A C 1
ATOM 2366 O O . LEU A 1 296 ? 3.947 -6.742 3.289 1 97.56 296 LEU A O 1
ATOM 2370 N N . GLN A 1 297 ? 4.406 -8.852 3.92 1 98.12 297 GLN A N 1
ATOM 2371 C CA . GLN A 1 297 ? 5.41 -9.039 2.879 1 98.12 297 GLN A CA 1
ATOM 2372 C C . GLN A 1 297 ? 5.176 -10.336 2.111 1 98.12 297 GLN A C 1
ATOM 2374 O O . GLN A 1 297 ? 4.582 -11.273 2.641 1 98.12 297 GLN A O 1
ATOM 2379 N N . SER A 1 298 ? 5.605 -10.32 0.882 1 98.31 298 SER A N 1
ATOM 2380 C CA . SER A 1 298 ? 5.582 -11.547 0.098 1 98.31 298 SER A CA 1
ATOM 2381 C C . SER A 1 298 ? 6.531 -12.594 0.679 1 98.31 298 SER A C 1
ATOM 2383 O O . SER A 1 298 ? 7.73 -12.344 0.805 1 98.31 298 SER A O 1
ATOM 2385 N N . TYR A 1 299 ? 5.98 -13.758 1.006 1 98.56 299 TYR A N 1
ATOM 2386 C CA . TYR A 1 299 ? 6.73 -14.836 1.648 1 98.56 299 TYR A CA 1
ATOM 2387 C C . TYR A 1 299 ? 7.012 -15.969 0.668 1 98.56 299 TYR A C 1
ATOM 2389 O O . TYR A 1 299 ? 8.156 -16.375 0.497 1 98.56 299 TYR A O 1
ATOM 2397 N N . ARG A 1 300 ? 6.051 -16.438 0.014 1 98.81 300 ARG A N 1
ATOM 2398 C CA . ARG A 1 300 ? 6.125 -17.406 -1.085 1 98.81 300 ARG A CA 1
ATOM 2399 C C . ARG A 1 300 ? 5.305 -16.922 -2.279 1 98.81 300 ARG A C 1
ATOM 2401 O O . ARG A 1 300 ? 4.176 -16.469 -2.117 1 98.81 300 ARG A O 1
ATOM 2408 N N . GLN A 1 301 ? 5.914 -17.078 -3.455 1 98.69 301 GLN A N 1
ATOM 2409 C CA . GLN A 1 301 ? 5.238 -16.578 -4.648 1 98.69 301 GLN A CA 1
ATOM 2410 C C . GLN A 1 301 ? 5.578 -17.422 -5.867 1 98.69 301 GLN A C 1
ATOM 2412 O O . GLN A 1 301 ? 6.719 -17.859 -6.031 1 98.69 301 GLN A O 1
ATOM 2417 N N . ILE A 1 302 ? 4.559 -17.688 -6.691 1 98.81 302 ILE A N 1
ATOM 2418 C CA . ILE A 1 302 ? 4.758 -18.328 -7.988 1 98.81 302 ILE A CA 1
ATOM 2419 C C . ILE A 1 302 ? 3.998 -17.547 -9.062 1 98.81 302 ILE A C 1
ATOM 2421 O O . ILE A 1 302 ? 2.898 -17.047 -8.82 1 98.81 302 ILE A O 1
ATOM 2425 N N . ALA A 1 303 ? 4.582 -17.422 -10.164 1 97.56 303 ALA A N 1
ATOM 2426 C CA . ALA A 1 303 ? 3.961 -16.703 -11.289 1 97.56 303 ALA A CA 1
ATOM 2427 C C . ALA A 1 303 ? 4.043 -17.531 -12.57 1 97.56 303 ALA A C 1
ATOM 2429 O O . ALA A 1 303 ? 5.031 -18.234 -12.805 1 97.56 303 ALA A O 1
ATOM 2430 N N . MET A 1 304 ? 2.965 -17.438 -13.375 1 97.75 304 MET A N 1
ATOM 2431 C CA . MET A 1 304 ? 2.871 -18.109 -14.672 1 97.75 304 MET A CA 1
ATOM 2432 C C . MET A 1 304 ? 2.336 -17.156 -15.734 1 97.75 304 MET A C 1
ATOM 2434 O O . MET A 1 304 ? 1.471 -16.328 -15.453 1 97.75 304 MET A O 1
ATOM 2438 N N . HIS A 1 305 ? 2.789 -17.406 -16.938 1 96 305 HIS A N 1
ATOM 2439 C CA . HIS A 1 305 ? 2.229 -16.688 -18.078 1 96 305 HIS A CA 1
ATOM 2440 C C . HIS A 1 305 ? 1.105 -17.5 -18.734 1 96 305 HIS A C 1
ATOM 2442 O O . HIS A 1 305 ? 1.097 -18.719 -18.672 1 96 305 HIS A O 1
ATOM 2448 N N . ASP A 1 306 ? 0.196 -16.797 -19.328 1 94.69 306 ASP A N 1
ATOM 2449 C CA . ASP A 1 306 ? -0.881 -17.469 -20.047 1 94.69 306 ASP A CA 1
ATOM 2450 C C . ASP A 1 306 ? -0.408 -17.922 -21.422 1 94.69 306 ASP A C 1
ATOM 2452 O O . ASP A 1 306 ? -1.02 -18.812 -22.031 1 94.69 306 ASP A O 1
ATOM 2456 N N . PHE A 1 307 ? 0.541 -17.203 -21.953 1 87.06 307 PHE A N 1
ATOM 2457 C CA . PHE A 1 307 ? 1.088 -17.609 -23.25 1 87.06 307 PHE A CA 1
ATOM 2458 C C . PHE A 1 307 ? 2.57 -17.266 -23.328 1 87.06 307 PHE A C 1
ATOM 2460 O O . PHE A 1 307 ? 3.039 -16.328 -22.672 1 87.06 307 PHE A O 1
ATOM 2467 N N . MET B 1 1 ? 66.312 -15.391 31.812 1 27.8 1 MET B N 1
ATOM 2468 C CA . MET B 1 1 ? 65.5 -14.453 32.531 1 27.8 1 MET B CA 1
ATOM 2469 C C . MET B 1 1 ? 64.25 -14.117 31.734 1 27.8 1 MET B C 1
ATOM 2471 O O . MET B 1 1 ? 64.312 -13.359 30.766 1 27.8 1 MET B O 1
ATOM 2475 N N . LYS B 1 2 ? 63.25 -15.172 31.578 1 34.84 2 LYS B N 1
ATOM 2476 C CA . LYS B 1 2 ? 61.969 -15.344 30.875 1 34.84 2 LYS B CA 1
ATOM 2477 C C . LYS B 1 2 ? 60.969 -14.266 31.281 1 34.84 2 LYS B C 1
ATOM 2479 O O . LYS B 1 2 ? 60.594 -14.156 32.438 1 34.84 2 LYS B O 1
ATOM 2484 N N . HIS B 1 3 ? 61.094 -13.039 30.719 1 32.28 3 HIS B N 1
ATOM 2485 C CA . HIS B 1 3 ? 60.281 -11.852 30.953 1 32.28 3 HIS B CA 1
ATOM 2486 C C . HIS B 1 3 ? 58.812 -12.148 30.75 1 32.28 3 HIS B C 1
ATOM 2488 O O . HIS B 1 3 ? 58.438 -12.781 29.766 1 32.28 3 HIS B O 1
ATOM 2494 N N . PHE B 1 4 ? 58.031 -12.414 31.812 1 37.19 4 PHE B N 1
ATOM 2495 C CA . PHE B 1 4 ? 56.594 -12.578 32 1 37.19 4 PHE B CA 1
ATOM 2496 C C . PHE B 1 4 ? 55.844 -11.344 31.531 1 37.19 4 PHE B C 1
ATOM 2498 O O . PHE B 1 4 ? 56 -10.266 32.094 1 37.19 4 PHE B O 1
ATOM 2505 N N . PHE B 1 5 ? 55.656 -11.141 30.219 1 36.91 5 PHE B N 1
ATOM 2506 C CA . PHE B 1 5 ? 54.812 -10.055 29.719 1 36.91 5 PHE B CA 1
ATOM 2507 C C . PHE B 1 5 ? 53.406 -10.156 30.25 1 36.91 5 PHE B C 1
ATOM 2509 O O . PHE B 1 5 ? 52.719 -11.172 30.062 1 36.91 5 PHE B O 1
ATOM 2516 N N . LEU B 1 6 ? 53.094 -9.508 31.406 1 34.59 6 LEU B N 1
ATOM 2517 C CA . LEU B 1 6 ? 51.75 -9.32 31.969 1 34.59 6 LEU B CA 1
ATOM 2518 C C . LEU B 1 6 ? 50.844 -8.633 30.969 1 34.59 6 LEU B C 1
ATOM 2520 O O . LEU B 1 6 ? 51.094 -7.496 30.578 1 34.59 6 LEU B O 1
ATOM 2524 N N . ARG B 1 7 ? 50.125 -9.406 30.141 1 37.72 7 ARG B N 1
ATOM 2525 C CA . ARG B 1 7 ? 49.031 -8.945 29.281 1 37.72 7 ARG B CA 1
ATOM 2526 C C . ARG B 1 7 ? 47.969 -8.211 30.094 1 37.72 7 ARG B C 1
ATOM 2528 O O . ARG B 1 7 ? 47.344 -8.797 30.969 1 37.72 7 ARG B O 1
ATOM 2535 N N . GLN B 1 8 ? 48.188 -6.875 30.297 1 34.41 8 GLN B N 1
ATOM 2536 C CA . GLN B 1 8 ? 47.156 -6.027 30.891 1 34.41 8 GLN B CA 1
ATOM 2537 C C . GLN B 1 8 ? 45.844 -6.09 30.078 1 34.41 8 GLN B C 1
ATOM 2539 O O . GLN B 1 8 ? 45.844 -5.809 28.891 1 34.41 8 GLN B O 1
ATOM 2544 N N . LEU B 1 9 ? 44.938 -6.953 30.5 1 38.59 9 LEU B N 1
ATOM 2545 C CA . LEU B 1 9 ? 43.562 -7.004 30.016 1 38.59 9 LEU B CA 1
ATOM 2546 C C . LEU B 1 9 ? 42.875 -5.664 30.203 1 38.59 9 LEU B C 1
ATOM 2548 O O . LEU B 1 9 ? 42.688 -5.215 31.344 1 38.59 9 LEU B O 1
ATOM 2552 N N . PHE B 1 10 ? 43.031 -4.734 29.234 1 39.5 10 PHE B N 1
ATOM 2553 C CA . PHE B 1 10 ? 42.25 -3.512 29.219 1 39.5 10 PHE B CA 1
ATOM 2554 C C . PHE B 1 10 ? 40.75 -3.83 29.156 1 39.5 10 PHE B C 1
ATOM 2556 O O . PHE B 1 10 ? 40.281 -4.367 28.156 1 39.5 10 PHE B O 1
ATOM 2563 N N . LEU B 1 11 ? 40.125 -4.023 30.297 1 39.19 11 LEU B N 1
ATOM 2564 C CA . LEU B 1 11 ? 38.656 -4.035 30.406 1 39.19 11 LEU B CA 1
ATOM 2565 C C . LEU B 1 11 ? 38.062 -2.719 29.922 1 39.19 11 LEU B C 1
ATOM 2567 O O . LEU B 1 11 ? 38.219 -1.682 30.562 1 39.19 11 LEU B O 1
ATOM 2571 N N . THR B 1 12 ? 37.906 -2.57 28.625 1 39.47 12 THR B N 1
ATOM 2572 C CA . THR B 1 12 ? 37.156 -1.454 28.094 1 39.47 12 THR B CA 1
ATOM 2573 C C . THR B 1 12 ? 35.719 -1.471 28.641 1 39.47 12 THR B C 1
ATOM 2575 O O . THR B 1 12 ? 34.969 -2.424 28.406 1 39.47 12 THR B O 1
ATOM 2578 N N . THR B 1 13 ? 35.5 -0.821 29.766 1 39.5 13 THR B N 1
ATOM 2579 C CA . THR B 1 13 ? 34.125 -0.51 30.219 1 39.5 13 THR B CA 1
ATOM 2580 C C . THR B 1 13 ? 33.344 0.22 29.125 1 39.5 13 THR B C 1
ATOM 2582 O O . THR B 1 13 ? 33.75 1.313 28.703 1 39.5 13 THR B O 1
ATOM 2585 N N . LEU B 1 14 ? 32.625 -0.463 28.266 1 39.41 14 LEU B N 1
ATOM 2586 C CA . LEU B 1 14 ? 31.594 0.119 27.406 1 39.41 14 LEU B CA 1
ATOM 2587 C C . LEU B 1 14 ? 30.578 0.889 28.25 1 39.41 14 LEU B C 1
ATOM 2589 O O . LEU B 1 14 ? 29.797 0.289 28.984 1 39.41 14 LEU B O 1
ATOM 2593 N N . ALA B 1 15 ? 30.891 2.16 28.625 1 35.41 15 ALA B N 1
ATOM 2594 C CA . ALA B 1 15 ? 29.844 3.031 29.141 1 35.41 15 ALA B CA 1
ATOM 2595 C C . ALA B 1 15 ? 28.641 3.055 28.203 1 35.41 15 ALA B C 1
ATOM 2597 O O . ALA B 1 15 ? 28.734 3.555 27.078 1 35.41 15 ALA B O 1
ATOM 2598 N N . ALA B 1 16 ? 27.719 2.275 28.453 1 36.66 16 ALA B N 1
ATOM 2599 C CA . ALA B 1 16 ? 26.391 2.475 27.891 1 36.66 16 ALA B CA 1
ATOM 2600 C C . ALA B 1 16 ? 25.891 3.896 28.141 1 36.66 16 ALA B C 1
ATOM 2602 O O . ALA B 1 16 ? 25.547 4.25 29.281 1 36.66 16 ALA B O 1
ATOM 2603 N N . TRP B 1 17 ? 26.344 4.945 27.375 1 37.72 17 TRP B N 1
ATOM 2604 C CA . TRP B 1 17 ? 25.609 6.211 27.359 1 37.72 17 TRP B CA 1
ATOM 2605 C C . TRP B 1 17 ? 24.109 5.977 27.266 1 37.72 17 TRP B C 1
ATOM 2607 O O . TRP B 1 17 ? 23.625 5.512 26.234 1 37.72 17 TRP B O 1
ATOM 2617 N N . GLY B 1 18 ? 23.516 5.707 28.344 1 35.91 18 GLY B N 1
ATOM 2618 C CA . GLY B 1 18 ? 22.062 5.727 28.406 1 35.91 18 GLY B CA 1
ATOM 2619 C C . GLY B 1 18 ? 21.453 6.938 27.734 1 35.91 18 GLY B C 1
ATOM 2620 O O . GLY B 1 18 ? 21.766 8.078 28.078 1 35.91 18 GLY B O 1
ATOM 2621 N N . CYS B 1 19 ? 21.078 6.965 26.484 1 39.62 19 CYS B N 1
ATOM 2622 C CA . CYS B 1 19 ? 20.094 7.906 25.953 1 39.62 19 CYS B CA 1
ATOM 2623 C C . CYS B 1 19 ? 18.984 8.172 26.969 1 39.62 19 CYS B C 1
ATOM 2625 O O . CYS B 1 19 ? 18.109 7.332 27.188 1 39.62 19 CYS B O 1
ATOM 2627 N N . THR B 1 20 ? 19.312 8.938 28.031 1 43.38 20 THR B N 1
ATOM 2628 C CA . THR B 1 20 ? 18.25 9.32 28.953 1 43.38 20 THR B CA 1
ATOM 2629 C C . THR B 1 20 ? 17.094 9.977 28.219 1 43.38 20 THR B C 1
ATOM 2631 O O . THR B 1 20 ? 17.219 11.078 27.688 1 43.38 20 THR B O 1
ATOM 2634 N N . SER B 1 21 ? 16.219 9.242 27.578 1 52.31 21 SER B N 1
ATOM 2635 C CA . SER B 1 21 ? 14.914 9.742 27.172 1 52.31 21 SER B CA 1
ATOM 2636 C C . SER B 1 21 ? 14.328 10.68 28.234 1 52.31 21 SER B C 1
ATOM 2638 O O . SER B 1 21 ? 14.359 10.375 29.422 1 52.31 21 SER B O 1
ATOM 2640 N N . ALA B 1 22 ? 14.344 11.953 27.906 1 53.84 22 ALA B N 1
ATOM 2641 C CA . ALA B 1 22 ? 13.695 12.875 28.828 1 53.84 22 ALA B CA 1
ATOM 2642 C C . ALA B 1 22 ? 12.445 12.25 29.438 1 53.84 22 ALA B C 1
ATOM 2644 O O . ALA B 1 22 ? 11.609 11.688 28.719 1 53.84 22 ALA B O 1
ATOM 2645 N N . SER B 1 23 ? 12.281 12.266 30.734 1 63.88 23 SER B N 1
ATOM 2646 C CA . SER B 1 23 ? 11.109 11.766 31.438 1 63.88 23 SER B CA 1
ATOM 2647 C C . SER B 1 23 ? 9.836 12.445 30.953 1 63.88 23 SER B C 1
ATOM 2649 O O . SER B 1 23 ? 9.891 13.555 30.406 1 63.88 23 SER B O 1
ATOM 2651 N N . ALA B 1 24 ? 8.828 11.766 30.797 1 64.56 24 ALA B N 1
ATOM 2652 C CA . ALA B 1 24 ? 7.5 12.25 30.453 1 64.56 24 ALA B CA 1
ATOM 2653 C C . ALA B 1 24 ? 7.191 13.57 31.156 1 64.56 24 ALA B C 1
ATOM 2655 O O . ALA B 1 24 ? 6.609 14.477 30.562 1 64.56 24 ALA B O 1
ATOM 2656 N N . ASP B 1 25 ? 7.66 13.75 32.25 1 71.19 25 ASP B N 1
ATOM 2657 C CA . ASP B 1 25 ? 7.383 14.945 33.062 1 71.19 25 ASP B CA 1
ATOM 2658 C C . ASP B 1 25 ? 8.125 16.156 32.5 1 71.19 25 ASP B C 1
ATOM 2660 O O . ASP B 1 25 ? 7.582 17.266 32.469 1 71.19 25 ASP B O 1
ATOM 2664 N N . MET B 1 26 ? 9.305 15.914 32.125 1 72.62 26 MET B N 1
ATOM 2665 C CA . MET B 1 26 ? 10.109 17.016 31.578 1 72.62 26 MET B CA 1
ATOM 2666 C C . MET B 1 26 ? 9.547 17.5 30.25 1 72.62 26 MET B C 1
ATOM 2668 O O . MET B 1 26 ? 9.5 18.719 30.016 1 72.62 26 MET B O 1
ATOM 2672 N N . ILE B 1 27 ? 9.039 16.609 29.547 1 77.44 27 ILE B N 1
ATOM 2673 C CA . ILE B 1 27 ? 8.469 16.953 28.25 1 77.44 27 ILE B CA 1
ATOM 2674 C C . ILE B 1 27 ? 7.195 17.766 28.438 1 77.44 27 ILE B C 1
ATOM 2676 O O . ILE B 1 27 ? 6.957 18.75 27.734 1 77.44 27 ILE B O 1
ATOM 2680 N N . ASP B 1 28 ? 6.477 17.406 29.453 1 83.69 28 ASP B N 1
ATOM 2681 C CA . ASP B 1 28 ? 5.238 18.109 29.75 1 83.69 28 ASP B CA 1
ATOM 2682 C C . ASP B 1 28 ? 5.523 19.547 30.203 1 83.69 28 ASP B C 1
ATOM 2684 O O . ASP B 1 28 ? 4.809 20.484 29.828 1 83.69 28 ASP B O 1
ATOM 2688 N N . GLU B 1 29 ? 6.5 19.672 30.891 1 82.12 29 GLU B N 1
ATOM 2689 C CA . GLU B 1 29 ? 6.867 21 31.375 1 82.12 29 GLU B CA 1
ATOM 2690 C C . GLU B 1 29 ? 7.344 21.891 30.234 1 82.12 29 GLU B C 1
ATOM 2692 O O . GLU B 1 29 ? 6.973 23.062 30.156 1 82.12 29 GLU B O 1
ATOM 2697 N N . VAL B 1 30 ? 8.156 21.344 29.406 1 80.75 30 VAL B N 1
ATOM 2698 C CA . VAL B 1 30 ? 8.688 22.094 28.281 1 80.75 30 VAL B CA 1
ATOM 2699 C C . VAL B 1 30 ? 7.551 22.531 27.359 1 80.75 30 VAL B C 1
ATOM 2701 O O . VAL B 1 30 ? 7.492 23.688 26.922 1 80.75 30 VAL B O 1
ATOM 2704 N N . ARG B 1 31 ? 6.699 21.656 27.125 1 85.81 31 ARG B N 1
ATOM 2705 C CA . ARG B 1 31 ? 5.555 21.938 26.266 1 85.81 31 ARG B CA 1
ATOM 2706 C C . ARG B 1 31 ? 4.668 23.016 26.875 1 85.81 31 ARG B C 1
ATOM 2708 O O . ARG B 1 31 ? 4.281 23.969 26.203 1 85.81 31 ARG B O 1
ATOM 2715 N N . ALA B 1 32 ? 4.441 22.875 28.141 1 87.31 32 ALA B N 1
ATOM 2716 C CA . ALA B 1 32 ? 3.586 23.844 28.828 1 87.31 32 ALA B CA 1
ATOM 2717 C C . ALA B 1 32 ? 4.227 25.219 28.844 1 87.31 32 ALA B C 1
ATOM 2719 O O . ALA B 1 32 ? 3.547 26.234 28.656 1 87.31 32 ALA B O 1
ATOM 2720 N N . ALA B 1 33 ? 5.453 25.219 29.078 1 86.19 33 ALA B N 1
ATOM 2721 C CA . ALA B 1 33 ? 6.184 26.484 29.078 1 86.19 33 ALA B CA 1
ATOM 2722 C C . ALA B 1 33 ? 6.156 27.125 27.688 1 86.19 33 ALA B C 1
ATOM 2724 O O . ALA B 1 33 ? 5.977 28.328 27.562 1 86.19 33 ALA B O 1
ATOM 2725 N N . HIS B 1 34 ? 6.363 26.328 26.688 1 87.38 34 HIS B N 1
ATOM 2726 C CA . HIS B 1 34 ? 6.266 26.828 25.328 1 87.38 34 HIS B CA 1
ATOM 2727 C C . HIS B 1 34 ? 4.883 27.406 25.047 1 87.38 34 HIS B C 1
ATOM 2729 O O . HIS B 1 34 ? 4.766 28.516 24.516 1 87.38 34 HIS B O 1
ATOM 2735 N N . ASN B 1 35 ? 3.871 26.688 25.406 1 90.69 35 ASN B N 1
ATOM 2736 C CA . ASN B 1 35 ? 2.516 27.141 25.109 1 90.69 35 ASN B CA 1
ATOM 2737 C C . ASN B 1 35 ? 2.223 28.484 25.781 1 90.69 35 ASN B C 1
ATOM 2739 O O . ASN B 1 35 ? 1.628 29.359 25.172 1 90.69 35 ASN B O 1
ATOM 2743 N N . LYS B 1 36 ? 2.666 28.562 26.953 1 91.06 36 LYS B N 1
ATOM 2744 C CA . LYS B 1 36 ? 2.492 29.828 27.672 1 91.06 36 LYS B CA 1
ATOM 2745 C C . LYS B 1 36 ? 3.266 30.953 27.016 1 91.06 36 LYS B C 1
ATOM 2747 O O . LYS B 1 36 ? 2.721 32.031 26.781 1 91.06 36 LYS B O 1
ATOM 2752 N N . ALA B 1 37 ? 4.492 30.688 26.719 1 90.62 37 ALA B N 1
ATOM 2753 C CA . ALA B 1 37 ? 5.336 31.703 26.094 1 90.62 37 ALA B CA 1
ATOM 2754 C C . ALA B 1 37 ? 4.805 32.062 24.703 1 90.62 37 ALA B C 1
ATOM 2756 O O . ALA B 1 37 ? 4.809 33.25 24.328 1 90.62 37 ALA B O 1
ATOM 2757 N N . PHE B 1 38 ? 4.453 31.109 23.984 1 92.88 38 PHE B N 1
ATOM 2758 C CA . PHE B 1 38 ? 3.912 31.344 22.656 1 92.88 38 PHE B CA 1
ATOM 2759 C C . PHE B 1 38 ? 2.664 32.219 22.719 1 92.88 38 PHE B C 1
ATOM 2761 O O . PHE B 1 38 ? 2.531 33.188 21.953 1 92.88 38 PHE B O 1
ATOM 2768 N N . THR B 1 39 ? 1.75 31.891 23.609 1 93.19 39 THR B N 1
ATOM 2769 C CA . THR B 1 39 ? 0.526 32.656 23.781 1 93.19 39 THR B CA 1
ATOM 2770 C C . THR B 1 39 ? 0.848 34.125 24.141 1 93.19 39 THR B C 1
ATOM 2772 O O . THR B 1 39 ? 0.295 35.062 23.547 1 93.19 39 THR B O 1
ATOM 2775 N N . ALA B 1 40 ? 1.736 34.25 25.016 1 93.25 40 ALA B N 1
ATOM 2776 C CA . ALA B 1 40 ? 2.154 35.625 25.406 1 93.25 40 ALA B CA 1
ATOM 2777 C C . ALA B 1 40 ? 2.795 36.344 24.219 1 93.25 40 ALA B C 1
ATOM 2779 O O . ALA B 1 40 ? 2.541 37.531 24.016 1 93.25 40 ALA B O 1
ATOM 2780 N N . GLY B 1 41 ? 3.646 35.625 23.547 1 94.31 41 GLY B N 1
ATOM 2781 C CA . GLY B 1 41 ? 4.289 36.219 22.391 1 94.31 41 GLY B CA 1
ATOM 2782 C C . GLY B 1 41 ? 3.309 36.656 21.312 1 94.31 41 GLY B C 1
ATOM 2783 O O . GLY B 1 41 ? 3.488 37.688 20.688 1 94.31 41 GLY B O 1
ATOM 2784 N N . MET B 1 42 ? 2.309 35.875 21.141 1 94.69 42 MET B N 1
ATOM 2785 C CA . MET B 1 42 ? 1.275 36.188 20.156 1 94.69 42 MET B CA 1
ATOM 2786 C C . MET B 1 42 ? 0.488 37.438 20.609 1 94.69 42 MET B C 1
ATOM 2788 O O . MET B 1 42 ? 0.213 38.312 19.797 1 94.69 42 MET B O 1
ATOM 2792 N N . LEU B 1 43 ? 0.152 37.5 21.859 1 95.31 43 LEU B N 1
ATOM 2793 C CA . LEU B 1 43 ? -0.637 38.594 22.391 1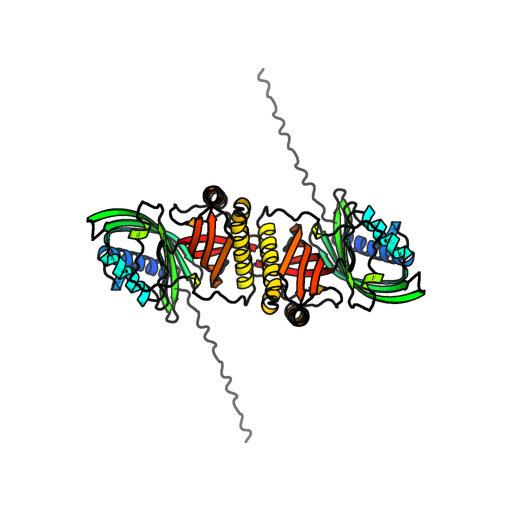 95.31 43 LEU B CA 1
ATOM 2794 C C . LEU B 1 43 ? 0.17 39.906 22.406 1 95.31 43 LEU B C 1
ATOM 2796 O O . LEU B 1 43 ? -0.373 40.969 22.141 1 95.31 43 LEU B O 1
ATOM 2800 N N . GLU B 1 44 ? 1.419 39.719 22.641 1 95.44 44 GLU B N 1
ATOM 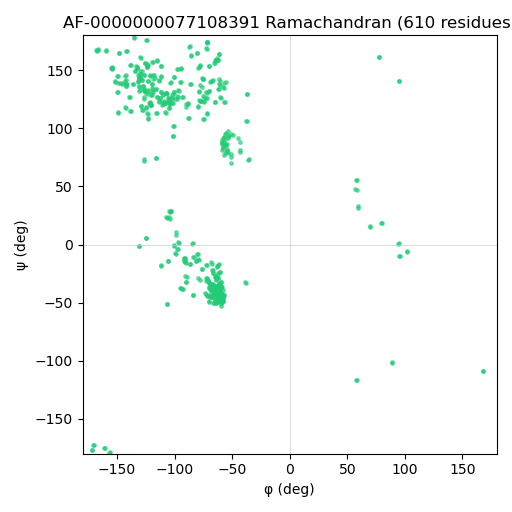2801 C CA . GLU B 1 44 ? 2.279 40.906 22.75 1 95.44 44 GLU B CA 1
ATOM 2802 C C . GLU B 1 44 ? 2.988 41.188 21.422 1 95.44 44 GLU B C 1
ATOM 2804 O O . GLU B 1 44 ? 3.711 42.188 21.297 1 95.44 44 GLU B O 1
ATOM 2809 N N . GLU B 1 45 ? 2.811 40.344 20.469 1 94.38 45 GLU B N 1
ATOM 2810 C CA . GLU B 1 45 ? 3.42 40.438 19.156 1 94.38 45 GLU B CA 1
ATOM 2811 C C . GLU B 1 45 ? 4.941 40.5 19.25 1 94.38 45 GLU B C 1
ATOM 2813 O O . GLU B 1 45 ? 5.582 41.375 18.672 1 94.38 45 GLU B O 1
ATOM 2818 N N . LYS B 1 46 ? 5.449 39.625 20.016 1 96.19 46 LYS B N 1
ATOM 2819 C CA . LYS B 1 46 ? 6.895 39.531 20.188 1 96.19 46 LYS B CA 1
ATOM 2820 C C . LYS B 1 46 ? 7.469 38.375 19.359 1 96.19 46 LYS B C 1
ATOM 2822 O O . LYS B 1 46 ? 7.5 37.219 19.797 1 96.19 46 LYS B O 1
ATOM 2827 N N . LEU B 1 47 ? 8.031 38.781 18.266 1 96.44 47 LEU B N 1
ATOM 2828 C CA . LEU B 1 47 ? 8.539 37.812 17.281 1 96.44 47 LEU B CA 1
ATOM 2829 C C . LEU B 1 47 ? 9.57 36.875 17.891 1 96.44 47 LEU B C 1
ATOM 2831 O O . LEU B 1 47 ? 9.539 35.688 17.672 1 96.44 47 LEU B O 1
ATOM 2835 N N . GLU B 1 48 ? 10.484 37.406 18.641 1 95.5 48 GLU B N 1
ATOM 2836 C CA . GLU B 1 48 ? 11.586 36.625 19.203 1 95.5 48 GLU B CA 1
ATOM 2837 C C . GLU B 1 48 ? 11.07 35.531 20.125 1 95.5 48 GLU B C 1
ATOM 2839 O O . GLU B 1 48 ? 11.617 34.438 20.141 1 95.5 48 GLU B O 1
ATOM 2844 N N . ILE B 1 49 ? 10.047 35.812 20.812 1 93.25 49 ILE B N 1
ATOM 2845 C CA . ILE B 1 49 ? 9.469 34.812 21.734 1 93.25 49 ILE B CA 1
ATOM 2846 C C . ILE B 1 49 ? 8.797 33.719 20.938 1 93.25 49 ILE B C 1
ATOM 2848 O O . ILE B 1 49 ? 9.016 32.531 21.203 1 93.25 49 ILE B O 1
ATOM 2852 N N . VAL B 1 50 ? 8.062 34.062 19.938 1 94.06 50 VAL B N 1
ATOM 2853 C CA . VAL B 1 50 ? 7.273 33.125 19.156 1 94.06 50 VAL B CA 1
ATOM 2854 C C . VAL B 1 50 ? 8.203 32.156 18.422 1 94.06 50 VAL B C 1
ATOM 2856 O O . VAL B 1 50 ? 7.949 30.969 18.359 1 94.06 50 VAL B O 1
ATOM 2859 N N . VAL B 1 51 ? 9.305 32.656 17.922 1 95.44 51 VAL B N 1
ATOM 2860 C CA . VAL B 1 51 ? 10.164 31.875 17.047 1 95.44 51 VAL B CA 1
ATOM 2861 C C . VAL B 1 51 ? 11.211 31.141 17.859 1 95.44 51 VAL B C 1
ATOM 2863 O O . VAL B 1 51 ? 11.812 30.172 17.391 1 95.44 51 VAL B O 1
ATOM 2866 N N . SER B 1 52 ? 11.414 31.5 19.094 1 91.81 52 SER B N 1
ATOM 2867 C CA . SER B 1 52 ? 12.531 31.016 19.891 1 91.81 52 SER B CA 1
ATOM 2868 C C . SER B 1 52 ? 12.438 29.516 20.125 1 91.81 52 SER B C 1
ATOM 2870 O O . SER B 1 52 ? 13.453 28.828 20.219 1 91.81 52 SER B O 1
ATOM 2872 N N . SER B 1 53 ? 11.25 29 20.156 1 90.38 53 SER B N 1
ATOM 2873 C CA . SER B 1 53 ? 11.078 27.594 20.5 1 90.38 53 SER B CA 1
ATOM 2874 C C . SER B 1 53 ? 11.328 26.688 19.297 1 90.38 53 SER B C 1
ATOM 2876 O O . SER B 1 53 ? 11.484 25.484 19.453 1 90.38 53 SER B O 1
ATOM 2878 N N . PHE B 1 54 ? 11.367 27.234 18.125 1 95.31 54 PHE B N 1
ATOM 2879 C CA . PHE B 1 54 ? 11.516 26.422 16.922 1 95.31 54 PHE B CA 1
ATOM 2880 C C . PHE B 1 54 ? 12.953 25.938 16.781 1 95.31 54 PHE B C 1
ATOM 2882 O O . PHE B 1 54 ? 13.898 26.641 17.141 1 95.31 54 PHE B O 1
ATOM 2889 N N . ALA B 1 55 ? 13.086 24.766 16.328 1 94.69 55 ALA B N 1
ATOM 2890 C CA . ALA B 1 55 ? 14.391 24.281 15.883 1 94.69 55 ALA B CA 1
ATOM 2891 C C . ALA B 1 55 ? 14.898 25.078 14.688 1 94.69 55 ALA B C 1
ATOM 2893 O O . ALA B 1 55 ? 14.117 25.719 13.992 1 94.69 55 ALA B O 1
ATOM 2894 N N . GLU B 1 56 ? 16.234 25.016 14.484 1 94.56 56 GLU B N 1
ATOM 2895 C CA . GLU B 1 56 ? 16.844 25.734 13.375 1 94.56 56 GLU B CA 1
ATOM 2896 C C . GLU B 1 56 ? 16.266 25.266 12.039 1 94.56 56 GLU B C 1
ATOM 2898 O O . GLU B 1 56 ? 16.109 26.062 11.109 1 94.56 56 GLU B O 1
ATOM 2903 N N . ASN B 1 57 ? 15.969 23.984 11.984 1 94.06 57 ASN B N 1
ATOM 2904 C CA . ASN B 1 57 ? 15.422 23.406 10.758 1 94.06 57 ASN B CA 1
ATOM 2905 C C . ASN B 1 57 ? 13.922 23.141 10.891 1 94.06 57 ASN B C 1
ATOM 2907 O O . ASN B 1 57 ? 13.398 22.203 10.305 1 94.06 57 ASN B O 1
ATOM 2911 N N . GLY B 1 58 ? 13.273 23.953 11.719 1 96.44 58 GLY B N 1
ATOM 2912 C CA . GLY B 1 58 ? 11.852 23.766 11.961 1 96.44 58 GLY B CA 1
ATOM 2913 C C . GLY B 1 58 ? 10.984 24.156 10.781 1 96.44 58 GLY B C 1
ATOM 2914 O O . GLY B 1 58 ? 11.484 24.688 9.789 1 96.44 58 GLY B O 1
ATOM 2915 N N . ARG B 1 59 ? 9.633 23.891 10.883 1 97 59 ARG B N 1
ATOM 2916 C CA . ARG B 1 59 ? 8.719 24.297 9.812 1 97 59 ARG B CA 1
ATOM 2917 C C . ARG B 1 59 ? 7.395 24.781 10.383 1 97 59 ARG B C 1
ATOM 2919 O O . ARG B 1 59 ? 6.895 24.234 11.375 1 97 59 ARG B O 1
ATOM 2926 N N . VAL B 1 60 ? 6.914 25.859 9.852 1 98.12 60 VAL B N 1
ATOM 2927 C CA . VAL B 1 60 ? 5.559 26.328 10.109 1 98.12 60 VAL B CA 1
ATOM 2928 C C . VAL B 1 60 ? 4.652 25.969 8.93 1 98.12 60 VAL B C 1
ATOM 2930 O O . VAL B 1 60 ? 5.031 26.156 7.773 1 98.12 60 VAL B O 1
ATOM 2933 N N . MET B 1 61 ? 3.514 25.344 9.258 1 98.5 61 MET B N 1
ATOM 2934 C CA . MET B 1 61 ? 2.625 24.797 8.234 1 98.5 61 MET B CA 1
ATOM 2935 C C . MET B 1 61 ? 1.204 25.312 8.414 1 98.5 61 MET B C 1
ATOM 2937 O O . MET B 1 61 ? 0.296 24.562 8.758 1 98.5 61 MET B O 1
ATOM 2941 N N . PRO B 1 62 ? 1.012 26.594 8.07 1 98.19 62 PRO B N 1
ATOM 2942 C CA . PRO B 1 62 ? -0.314 27.203 8.258 1 98.19 62 PRO B CA 1
ATOM 2943 C C . PRO B 1 62 ? -1.287 26.828 7.141 1 98.19 62 PRO B C 1
ATOM 2945 O O . PRO B 1 62 ? -0.862 26.484 6.031 1 98.19 62 PRO B O 1
ATOM 2948 N N . GLU B 1 63 ? -2.547 26.812 7.449 1 98.25 63 GLU B N 1
ATOM 2949 C CA . GLU B 1 63 ? -3.584 26.828 6.422 1 98.25 63 GLU B CA 1
ATOM 2950 C C . GLU B 1 63 ? -3.516 28.094 5.578 1 98.25 63 GLU B C 1
ATOM 2952 O O . GLU B 1 63 ? -3.254 29.188 6.102 1 98.25 63 GLU B O 1
ATOM 2957 N N . TYR B 1 64 ? -3.586 27.984 4.277 1 97.31 64 TYR B N 1
ATOM 2958 C CA . TYR B 1 64 ? -3.684 29.062 3.297 1 97.31 64 TYR B CA 1
ATOM 2959 C C . TYR B 1 64 ? -2.32 29.688 3.041 1 97.31 64 TYR B C 1
ATOM 2961 O O . TYR B 1 64 ? -2.234 30.859 2.66 1 97.31 64 TYR B O 1
ATOM 2969 N N . GLN B 1 65 ? -1.337 29.047 3.365 1 97.25 65 GLN B N 1
ATOM 2970 C CA . GLN B 1 65 ? 0.018 29.531 3.117 1 97.25 65 GLN B CA 1
ATOM 2971 C C . GLN B 1 65 ? 0.983 28.375 2.898 1 97.25 65 GLN B C 1
ATOM 2973 O O . GLN B 1 65 ? 0.857 27.328 3.537 1 97.25 65 GLN B O 1
ATOM 2978 N N . GLU B 1 66 ? 1.934 28.547 2.045 1 97.12 66 GLU B N 1
ATOM 2979 C CA . GLU B 1 66 ? 3.004 27.578 1.872 1 97.12 66 GLU B CA 1
ATOM 2980 C C . GLU B 1 66 ? 3.805 27.406 3.16 1 97.12 66 GLU B C 1
ATOM 2982 O O . GLU B 1 66 ? 3.738 28.25 4.059 1 97.12 66 GLU B O 1
ATOM 2987 N N . THR B 1 67 ? 4.523 26.375 3.186 1 98 67 THR B N 1
ATOM 2988 C CA . THR B 1 67 ? 5.301 26.016 4.363 1 98 67 THR B CA 1
ATOM 2989 C C . THR B 1 67 ? 6.461 26.984 4.566 1 98 67 THR B C 1
ATOM 2991 O O . THR B 1 67 ? 7.133 27.359 3.607 1 98 67 THR B O 1
ATOM 2994 N N . GLY B 1 68 ? 6.625 27.469 5.781 1 97.94 68 GLY B N 1
ATOM 2995 C CA . GLY B 1 68 ? 7.855 28.156 6.156 1 97.94 68 GLY B CA 1
ATOM 2996 C C . GLY B 1 68 ? 8.922 27.219 6.68 1 97.94 68 GLY B C 1
ATOM 2997 O O . GLY B 1 68 ? 8.727 26.547 7.699 1 97.94 68 GLY B O 1
ATOM 2998 N N . LEU B 1 69 ? 10.07 27.219 6.016 1 97 69 LEU B N 1
ATOM 2999 C CA . LEU B 1 69 ? 11.148 26.312 6.406 1 97 69 LEU B CA 1
ATOM 3000 C C . LEU B 1 69 ? 12.281 27.094 7.074 1 97 69 LEU B C 1
ATOM 3002 O O . LEU B 1 69 ? 12.773 28.078 6.52 1 97 69 LEU B O 1
ATOM 3006 N N . GLY B 1 70 ? 12.672 26.578 8.211 1 96.31 70 GLY B N 1
ATOM 3007 C CA . GLY B 1 70 ? 13.758 27.219 8.93 1 96.31 70 GLY B CA 1
ATOM 3008 C C . GLY B 1 70 ? 13.32 28.469 9.68 1 96.31 70 GLY B C 1
ATOM 3009 O O . GLY B 1 70 ? 12.289 29.062 9.352 1 96.31 70 GLY B O 1
ATOM 3010 N N . LYS B 1 71 ? 14.125 28.859 10.609 1 95.56 71 LYS B N 1
ATOM 3011 C CA . LYS B 1 71 ? 13.758 29.969 11.484 1 95.56 71 LYS B CA 1
ATOM 3012 C C . LYS B 1 71 ? 13.578 31.25 10.695 1 95.56 71 LYS B C 1
ATOM 3014 O O . LYS B 1 71 ? 12.758 32.094 11.055 1 95.56 71 LYS B O 1
ATOM 3019 N N . GLU B 1 72 ? 14.312 31.344 9.586 1 96.44 72 GLU B N 1
ATOM 3020 C CA . GLU B 1 72 ? 14.211 32.562 8.781 1 96.44 72 GLU B CA 1
ATOM 3021 C C . GLU B 1 72 ? 12.82 32.688 8.172 1 96.44 72 GLU B C 1
ATOM 3023 O O . GLU B 1 72 ? 12.164 33.75 8.328 1 96.44 72 GLU B O 1
ATOM 3028 N N . GLN B 1 73 ? 12.336 31.672 7.531 1 97.69 73 GLN B N 1
ATOM 3029 C CA . GLN B 1 73 ? 11.016 31.719 6.914 1 97.69 73 GLN B CA 1
ATOM 3030 C C . GLN B 1 73 ? 9.914 31.734 7.973 1 97.69 73 GLN B C 1
ATOM 3032 O O . GLN B 1 73 ? 8.875 32.375 7.789 1 97.69 73 GLN B O 1
ATOM 3037 N N . ILE B 1 74 ? 10.18 31.094 9.055 1 98 74 ILE B N 1
ATOM 3038 C CA . ILE B 1 74 ? 9.227 31.109 10.164 1 98 74 ILE B CA 1
ATOM 3039 C C . ILE B 1 74 ? 9.086 32.531 10.695 1 98 74 ILE B C 1
ATOM 3041 O O . ILE B 1 74 ? 7.973 33 10.914 1 98 74 ILE B O 1
ATOM 3045 N N . SER B 1 75 ? 10.203 33.188 10.836 1 97.75 75 SER B N 1
ATOM 3046 C CA . SER B 1 75 ? 10.203 34.562 11.32 1 97.75 75 SER B CA 1
ATOM 3047 C C . SER B 1 75 ? 9.453 35.469 10.359 1 97.75 75 SER B C 1
ATOM 3049 O O . SER B 1 75 ? 8.68 36.344 10.789 1 97.75 75 SER B O 1
ATOM 3051 N N . GLN B 1 76 ? 9.641 35.281 9.133 1 98.06 76 GLN B N 1
ATOM 3052 C CA . GLN B 1 76 ? 8.969 36.125 8.141 1 98.06 76 GLN B CA 1
ATOM 3053 C C . GLN B 1 76 ? 7.453 35.906 8.195 1 98.06 76 GLN B C 1
ATOM 3055 O O . GLN B 1 76 ? 6.695 36.875 8.062 1 98.06 76 GLN B O 1
ATOM 3060 N N . TYR B 1 77 ? 7.082 34.75 8.367 1 98.12 77 TYR B N 1
ATOM 3061 C CA . TYR B 1 77 ? 5.652 34.469 8.461 1 98.12 77 TYR B CA 1
ATOM 3062 C C . TYR B 1 77 ? 5.031 35.25 9.633 1 98.12 77 TYR B C 1
ATOM 3064 O O . TYR B 1 77 ? 4.035 35.938 9.461 1 98.12 77 TYR B O 1
ATOM 3072 N N . TYR B 1 78 ? 5.617 35.094 10.797 1 97.81 78 TYR B N 1
ATOM 3073 C CA . TYR B 1 78 ? 5.016 35.719 11.977 1 97.81 78 TYR B CA 1
ATOM 3074 C C . TYR B 1 78 ? 5.168 37.219 11.953 1 97.81 78 TYR B C 1
ATOM 3076 O O . TYR B 1 78 ? 4.301 37.938 12.445 1 97.81 78 TYR B O 1
ATOM 3084 N N . GLU B 1 79 ? 6.254 37.688 11.344 1 97.69 79 GLU B N 1
ATOM 3085 C CA . GLU B 1 79 ? 6.379 39.125 11.148 1 97.69 79 GLU B CA 1
ATOM 3086 C C . GLU B 1 79 ? 5.242 39.688 10.297 1 97.69 79 GLU B C 1
ATOM 3088 O O . GLU B 1 79 ? 4.625 40.688 10.641 1 97.69 79 GLU B O 1
ATOM 3093 N N . ALA B 1 80 ? 5.043 39.031 9.219 1 97.88 80 ALA B N 1
ATOM 3094 C CA . ALA B 1 80 ? 3.943 39.438 8.344 1 97.88 80 ALA B CA 1
ATOM 3095 C C . ALA B 1 80 ? 2.602 39.312 9.062 1 97.88 80 ALA B C 1
ATOM 3097 O O . ALA B 1 80 ? 1.731 40.188 8.898 1 97.88 80 ALA B O 1
ATOM 3098 N N . PHE B 1 81 ? 2.457 38.312 9.812 1 97.94 81 PHE B N 1
ATOM 3099 C CA . PHE B 1 81 ? 1.24 38.125 10.586 1 97.94 81 PHE B CA 1
ATOM 3100 C C . PHE B 1 81 ? 1.005 39.281 11.539 1 97.94 81 PHE B C 1
ATOM 3102 O O . PHE B 1 81 ? -0.099 39.812 11.594 1 97.94 81 PHE B O 1
ATOM 3109 N N . PHE B 1 82 ? 2.025 39.719 12.219 1 97.44 82 PHE B N 1
ATOM 3110 C CA . PHE B 1 82 ? 1.916 40.781 13.211 1 97.44 82 PHE B CA 1
ATOM 3111 C C . PHE B 1 82 ? 1.699 42.125 12.531 1 97.44 82 PHE B C 1
ATOM 3113 O O . PHE B 1 82 ? 1.115 43.031 13.117 1 97.44 82 PHE B O 1
ATOM 3120 N N . GLU B 1 83 ? 2.207 42.25 11.344 1 97.12 83 GLU B N 1
ATOM 3121 C CA . GLU B 1 83 ? 1.955 43.469 10.594 1 97.12 83 GLU B CA 1
ATOM 3122 C C . GLU B 1 83 ? 0.488 43.594 10.188 1 97.12 83 GLU B C 1
ATOM 3124 O O . GLU B 1 83 ? -0.084 44.688 10.188 1 97.12 83 GLU B O 1
ATOM 3129 N N . ARG B 1 84 ? -0.089 42.469 9.922 1 97.69 84 ARG B N 1
ATOM 3130 C CA . ARG B 1 84 ? -1.444 42.469 9.383 1 97.69 84 ARG B CA 1
ATOM 3131 C C . ARG B 1 84 ? -2.479 42.406 10.5 1 97.69 84 ARG B C 1
ATOM 3133 O O . ARG B 1 84 ? -3.582 42.938 10.359 1 97.69 84 ARG B O 1
ATOM 3140 N N . PHE B 1 85 ? -2.068 41.812 11.633 1 97.81 85 PHE B N 1
ATOM 3141 C CA . PHE B 1 85 ? -3.07 41.562 12.664 1 97.81 85 PHE B CA 1
ATOM 3142 C C . PHE B 1 85 ? -2.588 42.031 14.023 1 97.81 85 PHE B C 1
ATOM 3144 O O . PHE B 1 85 ? -1.4 41.938 14.344 1 97.81 85 PHE B O 1
ATOM 3151 N N . ASP B 1 86 ? -3.562 42.5 14.789 1 96.94 86 ASP B N 1
ATOM 3152 C CA . ASP B 1 86 ? -3.432 42.594 16.234 1 96.94 86 ASP B CA 1
ATOM 3153 C C . ASP B 1 86 ? -4.188 41.438 16.922 1 96.94 86 ASP B C 1
ATOM 3155 O O . ASP B 1 86 ? -5.383 41.25 16.688 1 96.94 86 ASP B O 1
ATOM 3159 N N . THR B 1 87 ? -3.422 40.75 17.75 1 97.19 87 THR B N 1
ATOM 3160 C CA . THR B 1 87 ? -4.055 39.625 18.438 1 97.19 87 THR B CA 1
ATOM 3161 C C . THR B 1 87 ? -4.668 40.062 19.75 1 97.19 87 THR B C 1
ATOM 3163 O O . THR B 1 87 ? -3.953 40.469 20.672 1 97.19 87 THR B O 1
ATOM 3166 N N . LYS B 1 88 ? -5.938 39.906 19.859 1 97 88 LYS B N 1
ATOM 3167 C CA . LYS B 1 88 ? -6.652 40.312 21.062 1 97 88 LYS B CA 1
ATOM 3168 C C . LYS B 1 88 ? -6.781 39.156 22.047 1 97 88 LYS B C 1
ATOM 3170 O O . LYS B 1 88 ? -6.785 39.375 23.266 1 97 88 LYS B O 1
ATOM 3175 N N . LYS B 1 89 ? -6.992 38.062 21.453 1 97.06 89 LYS B N 1
ATOM 3176 C CA . LYS B 1 89 ? -7.191 36.844 22.25 1 97.06 89 LYS B CA 1
ATOM 3177 C C . LYS B 1 89 ? -6.523 35.656 21.578 1 97.06 89 LYS B C 1
ATOM 3179 O O . LYS B 1 89 ? -6.57 35.5 20.359 1 97.06 89 LYS B O 1
ATOM 3184 N N . PHE B 1 90 ? -5.914 34.906 22.406 1 96.94 90 PHE B N 1
ATOM 3185 C CA . PHE B 1 90 ? -5.336 33.625 21.938 1 96.94 90 PHE B CA 1
ATOM 3186 C C . PHE B 1 90 ? -5.355 32.594 23.047 1 96.94 90 PHE B C 1
ATOM 3188 O O . PHE B 1 90 ? -4.695 32.75 24.078 1 96.94 90 PHE B O 1
ATOM 3195 N N . ILE B 1 91 ? -6.16 31.562 22.812 1 96 91 ILE B N 1
ATOM 3196 C CA . ILE B 1 91 ? -6.273 30.469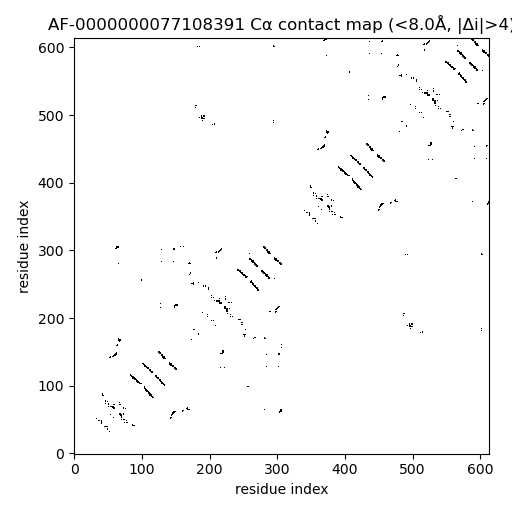 23.766 1 96 91 ILE B CA 1
ATOM 3197 C C . ILE B 1 91 ? -5.887 29.156 23.094 1 96 91 ILE B C 1
ATOM 3199 O O . ILE B 1 91 ? -6.422 28.812 22.031 1 96 91 ILE B O 1
ATOM 3203 N N . LYS B 1 92 ? -4.934 28.531 23.641 1 95.5 92 LYS B N 1
ATOM 3204 C CA . LYS B 1 92 ? -4.527 27.203 23.188 1 95.5 92 LYS B CA 1
ATOM 3205 C C . LYS B 1 92 ? -4.957 26.141 24.203 1 95.5 92 LYS B C 1
ATOM 3207 O O . LYS B 1 92 ? -4.754 26.297 25.406 1 95.5 92 LYS B O 1
ATOM 3212 N N . THR B 1 93 ? -5.617 25.078 23.688 1 96.19 93 THR B N 1
ATOM 3213 C CA . THR B 1 93 ? -6.027 23.969 24.531 1 96.19 93 THR B CA 1
ATOM 3214 C C . THR B 1 93 ? -5.402 22.656 24.047 1 96.19 93 THR B C 1
ATOM 3216 O O . THR B 1 93 ? -5.633 22.234 22.906 1 96.19 93 THR B O 1
ATOM 3219 N N . THR B 1 94 ? -4.617 22.016 24.922 1 96.44 94 THR B N 1
ATOM 3220 C CA . THR B 1 94 ? -4.016 20.734 24.594 1 96.44 94 THR B CA 1
ATOM 3221 C C . THR B 1 94 ? -5.031 19.594 24.766 1 96.44 94 THR B C 1
ATOM 3223 O O . THR B 1 94 ? -5.535 19.375 25.859 1 96.44 94 THR B O 1
ATOM 3226 N N . ASP B 1 95 ? -5.328 18.906 23.703 1 96.94 95 ASP B N 1
ATOM 3227 C CA . ASP B 1 95 ? -6.297 17.812 23.75 1 96.94 95 ASP B CA 1
ATOM 3228 C C . ASP B 1 95 ? -5.602 16.469 23.969 1 96.94 95 ASP B C 1
ATOM 3230 O O . ASP B 1 95 ? -6.152 15.562 24.594 1 96.94 95 ASP B O 1
ATOM 3234 N N . GLU B 1 96 ? -4.445 16.312 23.344 1 96.56 96 GLU B N 1
ATOM 3235 C CA . GLU B 1 96 ? -3.721 15.039 23.375 1 96.56 96 GLU B CA 1
ATOM 3236 C C . GLU B 1 96 ? -2.219 15.266 23.219 1 96.56 96 GLU B C 1
ATOM 3238 O O . GLU B 1 96 ? -1.788 16.156 22.484 1 96.56 96 GLU B O 1
ATOM 3243 N N . VAL B 1 97 ? -1.429 14.492 24 1 96.19 97 VAL B N 1
ATOM 3244 C CA . VAL B 1 97 ? 0.019 14.453 23.828 1 96.19 97 VAL B CA 1
ATOM 3245 C C . VAL B 1 97 ? 0.465 13.023 23.516 1 96.19 97 VAL B C 1
ATOM 3247 O O . VAL B 1 97 ? 0.204 12.102 24.297 1 96.19 97 VAL B O 1
ATOM 3250 N N . LEU B 1 98 ? 1.077 12.875 22.375 1 95.19 98 LEU B N 1
ATOM 3251 C CA . LEU B 1 98 ? 1.586 11.57 21.953 1 95.19 98 LEU B CA 1
ATOM 3252 C C . LEU B 1 98 ? 3.104 11.508 22.094 1 95.19 98 LEU B C 1
ATOM 3254 O O . LEU B 1 98 ? 3.822 12.297 21.469 1 95.19 98 LEU B O 1
ATOM 3258 N N . ASN B 1 99 ? 3.531 10.609 22.938 1 93.06 99 ASN B N 1
ATOM 3259 C CA . ASN B 1 99 ? 4.961 10.336 23.047 1 93.06 99 ASN B CA 1
ATOM 3260 C C . ASN B 1 99 ? 5.406 9.266 22.062 1 93.06 99 ASN B C 1
ATOM 3262 O O . ASN B 1 99 ? 5.141 8.086 22.266 1 93.06 99 ASN B O 1
ATOM 3266 N N . LEU B 1 100 ? 6.164 9.734 21.031 1 92 100 LEU B N 1
ATOM 3267 C CA . LEU B 1 100 ? 6.586 8.844 19.969 1 92 100 LEU B CA 1
ATOM 3268 C C . LEU B 1 100 ? 8.07 8.523 20.078 1 92 100 LEU B C 1
ATOM 3270 O O . LEU B 1 100 ? 8.719 8.203 19.078 1 92 100 LEU B O 1
ATOM 3274 N N . GLY B 1 101 ? 8.578 8.672 21.266 1 87.5 101 GLY B N 1
ATOM 3275 C CA . GLY B 1 101 ? 10 8.484 21.5 1 87.5 101 GLY B CA 1
ATOM 3276 C C . GLY B 1 101 ? 10.805 9.75 21.297 1 87.5 101 GLY B C 1
ATOM 3277 O O . GLY B 1 101 ? 10.734 10.672 22.125 1 87.5 101 GLY B O 1
ATOM 3278 N N . HIS B 1 102 ? 11.469 9.844 20.156 1 87.31 102 HIS B N 1
ATOM 3279 C CA . HIS B 1 102 ? 12.297 11.016 19.906 1 87.31 102 HIS B CA 1
ATOM 3280 C C . HIS B 1 102 ? 11.453 12.203 19.453 1 87.31 102 HIS B C 1
ATOM 3282 O O . HIS B 1 102 ? 11.953 13.328 19.375 1 87.31 102 HIS B O 1
ATOM 3288 N N . LEU B 1 103 ? 10.18 11.922 19.203 1 93.06 103 LEU B N 1
ATOM 3289 C CA . LEU B 1 103 ? 9.234 12.977 18.859 1 93.06 103 LEU B CA 1
ATOM 3290 C C . LEU B 1 103 ? 8.062 12.992 19.828 1 93.06 103 LEU B C 1
ATOM 3292 O O . LEU B 1 103 ? 7.59 11.938 20.266 1 93.06 103 LEU B O 1
ATOM 3296 N N . ILE B 1 104 ? 7.672 14.148 20.141 1 94.25 104 ILE B N 1
ATOM 3297 C CA . ILE B 1 104 ? 6.453 14.359 20.922 1 94.25 104 ILE B CA 1
ATOM 3298 C C . ILE B 1 104 ? 5.477 15.211 20.109 1 94.25 104 ILE B C 1
ATOM 3300 O O . ILE B 1 104 ? 5.836 16.281 19.625 1 94.25 104 ILE B O 1
ATOM 3304 N N . VAL B 1 105 ? 4.273 14.711 20.016 1 96.88 105 VAL B N 1
ATOM 3305 C CA . VAL B 1 105 ? 3.27 15.453 19.25 1 96.88 105 VAL B CA 1
ATOM 3306 C C . VAL B 1 105 ? 2.178 15.953 20.188 1 96.88 105 VAL B C 1
ATOM 3308 O O . VAL B 1 105 ? 1.576 15.172 20.938 1 96.88 105 VAL B O 1
ATOM 3311 N N . GLU B 1 106 ? 1.977 17.219 20.188 1 97.31 106 GLU B N 1
ATOM 3312 C CA . GLU B 1 106 ? 0.849 17.828 20.875 1 97.31 106 GLU B CA 1
ATOM 3313 C C . GLU B 1 106 ? -0.268 18.188 19.906 1 97.31 106 GLU B C 1
ATOM 3315 O O . GLU B 1 106 ? -0.043 18.922 18.938 1 97.31 106 GLU B O 1
ATOM 3320 N N . ILE B 1 107 ? -1.393 17.641 20.156 1 98.31 107 ILE B N 1
ATOM 3321 C CA . ILE B 1 107 ? -2.576 17.953 19.359 1 98.31 107 ILE B CA 1
ATOM 3322 C C . ILE B 1 107 ? -3.586 18.719 20.203 1 98.31 107 ILE B C 1
ATOM 3324 O O . ILE B 1 107 ? -3.848 18.359 21.359 1 98.31 107 ILE B O 1
ATOM 3328 N N . GLY B 1 108 ? -4.062 19.797 19.625 1 98.12 108 GLY B N 1
ATOM 3329 C CA . GLY B 1 108 ? -5.023 20.594 20.375 1 98.12 108 GLY B CA 1
ATOM 3330 C C . GLY B 1 108 ? -5.84 21.531 19.5 1 98.12 108 GLY B C 1
ATOM 3331 O O . GLY B 1 108 ? -5.785 21.438 18.266 1 98.12 108 GLY B O 1
ATOM 3332 N N . SER B 1 109 ? -6.617 22.312 20.219 1 98.31 109 SER B N 1
ATOM 3333 C CA . SER B 1 109 ? -7.441 23.328 19.578 1 98.31 109 SER B CA 1
ATOM 3334 C C . SER B 1 109 ? -7.016 24.734 20 1 98.31 109 SER B C 1
ATOM 3336 O O . SER B 1 109 ? -6.309 24.891 21 1 98.31 109 SER B O 1
ATOM 3338 N N . PHE B 1 110 ? -7.371 25.688 19.172 1 97.88 110 PHE B N 1
ATOM 3339 C CA . PHE B 1 110 ? -7.102 27.078 19.547 1 97.88 110 PHE B CA 1
ATOM 3340 C C . PHE B 1 110 ? -8.281 27.969 19.203 1 97.88 110 PHE B C 1
ATOM 3342 O O . PHE B 1 110 ? -9.125 27.594 18.375 1 97.88 110 PHE B O 1
ATOM 3349 N N . GLN B 1 111 ? -8.383 29.062 19.938 1 97.94 111 GLN B N 1
ATOM 3350 C CA . GLN B 1 111 ? -9.281 30.188 19.688 1 97.94 111 GLN B CA 1
ATOM 3351 C C . GLN B 1 111 ? -8.523 31.516 19.656 1 97.94 111 GLN B C 1
ATOM 3353 O O . GLN B 1 111 ? -7.684 31.766 20.516 1 97.94 111 GLN B O 1
ATOM 3358 N N . THR B 1 112 ? -8.805 32.312 18.625 1 97.62 112 THR B N 1
ATOM 3359 C CA . THR B 1 112 ? -8.117 33.594 18.547 1 97.62 112 THR B CA 1
ATOM 3360 C C . THR B 1 112 ? -9.055 34.656 18.031 1 97.62 112 THR B C 1
ATOM 3362 O O . THR B 1 112 ? -9.953 34.375 17.234 1 97.62 112 THR B O 1
ATOM 3365 N N . ASP B 1 113 ? -8.938 35.844 18.578 1 98 113 ASP B N 1
ATOM 3366 C CA . ASP B 1 113 ? -9.555 37.062 18.062 1 98 113 ASP B CA 1
ATOM 3367 C C . ASP B 1 113 ? -8.508 38 17.5 1 98 113 ASP B C 1
ATOM 3369 O O . ASP B 1 113 ? -7.586 38.406 18.219 1 98 113 ASP B O 1
ATOM 3373 N N . LEU B 1 114 ? -8.711 38.312 16.25 1 97.62 114 LEU B N 1
ATOM 3374 C CA . LEU B 1 114 ? -7.758 39.188 15.539 1 97.62 114 LEU B CA 1
ATOM 3375 C C . LEU B 1 114 ? -8.414 40.469 15.094 1 97.62 114 LEU B C 1
ATOM 3377 O O . LEU B 1 114 ? -9.594 40.469 14.719 1 97.62 114 LEU B O 1
ATOM 3381 N N . ILE B 1 115 ? -7.656 41.531 15.172 1 97.88 115 ILE B N 1
ATOM 3382 C CA . ILE B 1 115 ? -8.039 42.781 14.539 1 97.88 115 ILE B CA 1
ATOM 3383 C C . ILE B 1 115 ? -7.191 43 13.281 1 97.88 115 ILE B C 1
ATOM 3385 O O . ILE B 1 115 ? -5.961 43.031 13.352 1 97.88 115 ILE B O 1
ATOM 3389 N N . VAL B 1 116 ? -7.867 43.156 12.211 1 97.56 116 VAL B N 1
ATOM 3390 C CA . VAL B 1 116 ? -7.16 43.438 10.961 1 97.56 116 VAL B CA 1
ATOM 3391 C C . VAL B 1 116 ? -6.668 44.875 10.977 1 97.56 116 VAL B C 1
ATOM 3393 O O . VAL B 1 116 ? -7.469 45.812 11.07 1 97.56 116 VAL B O 1
ATOM 3396 N N . THR B 1 117 ? -5.41 45.031 10.828 1 96.75 117 THR B N 1
ATOM 3397 C CA . THR B 1 117 ? -4.793 46.344 11.016 1 96.75 117 THR B CA 1
ATOM 3398 C C . THR B 1 117 ? -5.348 47.344 10.016 1 96.75 117 THR B C 1
ATOM 3400 O O . THR B 1 117 ? -5.668 48.469 10.375 1 96.75 117 THR B O 1
ATOM 3403 N N . GLU B 1 118 ? -5.484 46.969 8.797 1 95.12 118 GLU B N 1
ATOM 3404 C CA . GLU B 1 118 ? -5.883 47.875 7.719 1 95.12 118 GLU B CA 1
ATOM 3405 C C . GLU B 1 118 ? -7.336 48.344 7.879 1 95.12 118 GLU B C 1
ATOM 3407 O O . GLU B 1 118 ? -7.664 49.5 7.648 1 95.12 118 GLU B O 1
ATOM 3412 N N . THR B 1 119 ? -8.211 47.469 8.312 1 96.12 119 THR B N 1
ATOM 3413 C CA . THR B 1 119 ? -9.641 47.75 8.273 1 96.12 119 THR B CA 1
ATOM 3414 C C . THR B 1 119 ? -10.195 47.906 9.688 1 96.12 119 THR B C 1
ATOM 3416 O O . THR B 1 119 ? -11.32 48.375 9.867 1 96.12 119 THR B O 1
ATOM 3419 N N . SER B 1 120 ? -9.516 47.469 10.672 1 96.44 120 SER B N 1
ATOM 3420 C CA . SER B 1 120 ? -9.93 47.469 12.07 1 96.44 120 SER B CA 1
ATOM 3421 C C . SER B 1 120 ? -11.062 46.469 12.32 1 96.44 120 SER B C 1
ATOM 3423 O O . SER B 1 120 ? -11.734 46.531 13.344 1 96.44 120 SER B O 1
ATOM 3425 N N . GLU B 1 121 ? -11.219 45.625 11.359 1 96.94 121 GLU B N 1
ATOM 3426 C CA . GLU B 1 121 ? -12.227 44.594 11.531 1 96.94 121 GLU B CA 1
ATOM 3427 C C . GLU B 1 121 ? -11.75 43.5 12.492 1 96.94 121 GLU B C 1
ATOM 3429 O O . GLU B 1 121 ? -10.578 43.125 12.477 1 96.94 121 GLU B O 1
ATOM 3434 N N . GLU B 1 122 ? -12.734 43.062 13.258 1 96.81 122 GLU B N 1
ATOM 3435 C CA . GLU B 1 122 ? -12.438 41.938 14.164 1 96.81 122 GLU B CA 1
ATOM 3436 C C . GLU B 1 122 ? -12.844 40.594 13.547 1 96.81 122 GLU B C 1
ATOM 3438 O O . GLU B 1 122 ? -13.922 40.5 12.953 1 96.81 122 GLU B O 1
ATOM 3443 N N . LYS B 1 123 ? -11.969 39.656 13.609 1 97.38 123 LYS B N 1
ATOM 3444 C CA . LYS B 1 123 ? -12.219 38.281 13.156 1 97.38 123 LYS B CA 1
ATOM 3445 C C . LYS B 1 123 ? -11.977 37.281 14.273 1 97.38 123 LYS B C 1
ATOM 3447 O O . LYS B 1 123 ? -10.945 37.312 14.953 1 97.38 123 LYS B O 1
ATOM 3452 N N . SER B 1 124 ? -12.914 36.406 14.5 1 97.5 124 SER B N 1
ATOM 3453 C CA . SER B 1 124 ? -12.773 35.312 15.445 1 97.5 124 SER B CA 1
ATOM 3454 C C . SER B 1 124 ? -12.562 33.969 14.719 1 97.5 124 SER B C 1
ATOM 3456 O O . SER B 1 124 ? -13.359 33.594 13.859 1 97.5 124 SER B O 1
ATOM 3458 N N . LEU B 1 125 ? -11.477 33.281 15.094 1 97.62 125 LEU B N 1
ATOM 3459 C CA . LEU B 1 125 ? -11.125 32.031 14.438 1 97.62 125 LEU B CA 1
ATOM 3460 C C . LEU B 1 125 ? -10.906 30.938 15.461 1 97.62 125 LEU B C 1
ATOM 3462 O O . LEU B 1 125 ? -10.398 31.188 16.547 1 97.62 125 LEU B O 1
ATOM 3466 N N . THR B 1 126 ? -11.344 29.75 15.117 1 98.38 126 THR B N 1
ATOM 3467 C CA . THR B 1 126 ? -11.039 28.516 15.836 1 98.38 126 THR B CA 1
ATOM 3468 C C . THR B 1 126 ? -10.406 27.484 14.906 1 98.38 126 THR B C 1
ATOM 3470 O O . THR B 1 126 ? -10.555 27.562 13.68 1 98.38 126 THR B O 1
ATOM 3473 N N . GLY B 1 127 ? -9.625 26.594 15.508 1 98.56 127 GLY B N 1
ATOM 3474 C CA . GLY B 1 127 ? -8.992 25.594 14.664 1 98.56 127 GLY B CA 1
ATOM 3475 C C . GLY B 1 127 ? -8.281 24.516 15.453 1 98.56 127 GLY B C 1
ATOM 3476 O O . GLY B 1 127 ? -8.43 24.438 16.672 1 98.56 127 GLY B O 1
ATOM 3477 N N . THR B 1 128 ? -7.633 23.609 14.75 1 98.81 128 THR B N 1
ATOM 3478 C CA . THR B 1 128 ? -6.855 22.5 15.281 1 98.81 128 THR B CA 1
ATOM 3479 C C . THR B 1 128 ? -5.371 22.688 14.961 1 98.81 128 THR B C 1
ATOM 3481 O O . THR B 1 128 ? -5.016 23.172 13.891 1 98.81 128 THR B O 1
ATOM 3484 N N . TYR B 1 129 ? -4.523 22.297 15.961 1 98.56 129 TYR B N 1
ATOM 3485 C CA . TYR B 1 129 ? -3.09 22.375 15.695 1 98.56 129 TYR B CA 1
ATOM 3486 C C . TYR B 1 129 ? -2.4 21.062 16.047 1 98.56 129 TYR B C 1
ATOM 3488 O O . TYR B 1 129 ? -2.887 20.312 16.906 1 98.56 129 TYR B O 1
ATOM 3496 N N . PHE B 1 130 ? -1.337 20.75 15.336 1 98.69 130 PHE B N 1
ATOM 3497 C CA . PHE B 1 130 ? -0.329 19.75 15.625 1 98.69 130 PHE B CA 1
ATOM 3498 C C . PHE B 1 130 ? 1.034 20.391 15.852 1 98.69 130 PHE B C 1
ATOM 3500 O O . PHE B 1 130 ? 1.608 20.969 14.93 1 98.69 130 PHE B O 1
ATOM 3507 N N . ASP B 1 131 ? 1.557 20.328 17.047 1 97.81 131 ASP B N 1
ATOM 3508 C CA . ASP B 1 131 ? 2.93 20.719 17.344 1 97.81 131 ASP B CA 1
ATOM 3509 C C . ASP B 1 131 ? 3.818 19.5 17.562 1 97.81 131 ASP B C 1
ATOM 3511 O O . ASP B 1 131 ? 3.508 18.641 18.391 1 97.81 131 ASP B O 1
ATOM 3515 N N . VAL B 1 132 ? 4.887 19.438 16.797 1 97.38 132 VAL B N 1
ATOM 3516 C CA . VAL B 1 132 ? 5.805 18.312 16.906 1 97.38 132 VAL B CA 1
ATOM 3517 C C . VAL B 1 132 ? 7.125 18.781 17.516 1 97.38 132 VAL B C 1
ATOM 3519 O O . VAL B 1 132 ? 7.82 19.609 16.938 1 97.38 132 VAL B O 1
ATOM 3522 N N . TRP B 1 133 ? 7.445 18.188 18.594 1 95.5 133 TRP B N 1
ATOM 3523 C CA . TRP B 1 133 ? 8.688 18.5 19.312 1 95.5 133 TRP B CA 1
ATOM 3524 C C . TRP B 1 133 ? 9.727 17.406 19.078 1 95.5 133 TRP B C 1
ATOM 3526 O O . TRP B 1 133 ? 9.406 16.219 19.078 1 95.5 133 TRP B O 1
ATOM 3536 N N . GLU B 1 134 ? 10.883 17.828 18.906 1 92.69 134 GLU B N 1
ATOM 3537 C CA . GLU B 1 134 ? 11.984 16.906 18.641 1 92.69 134 GLU B CA 1
ATOM 3538 C C . GLU B 1 134 ? 13.141 17.141 19.609 1 92.69 134 GLU B C 1
ATOM 3540 O O . GLU B 1 134 ? 13.477 18.281 19.922 1 92.69 134 GLU B O 1
ATOM 3545 N N . THR B 1 135 ? 13.68 16.062 20.109 1 87.44 135 THR B N 1
ATOM 3546 C CA . THR B 1 135 ? 14.906 16.156 20.891 1 87.44 135 THR B CA 1
ATOM 3547 C C . THR B 1 135 ? 16.109 16.406 19.984 1 87.44 135 THR B C 1
ATOM 3549 O O . THR B 1 135 ? 16.344 15.648 19.047 1 87.44 135 THR B O 1
ATOM 3552 N N . GLN B 1 136 ? 16.828 17.453 20.359 1 87.94 136 GLN B N 1
ATOM 3553 C CA . GLN B 1 136 ? 17.984 17.844 19.562 1 87.94 136 GLN B CA 1
ATOM 3554 C C . GLN B 1 136 ? 19.234 17.094 19.984 1 87.94 136 GLN B C 1
ATOM 3556 O O . GLN B 1 136 ? 19.219 16.375 21 1 87.94 136 GLN B O 1
ATOM 3561 N N . GLU B 1 137 ? 20.281 17.266 19.156 1 87.19 137 GLU B N 1
ATOM 3562 C CA . GLU B 1 137 ? 21.531 16.594 19.422 1 87.19 137 GLU B CA 1
ATOM 3563 C C . GLU B 1 137 ? 22.094 17 20.781 1 87.19 137 GLU B C 1
ATOM 3565 O O . GLU B 1 137 ? 22.734 16.188 21.469 1 87.19 137 GLU B O 1
ATOM 3570 N N . ASP B 1 138 ? 21.859 18.188 21.188 1 87.69 138 ASP B N 1
ATOM 3571 C CA . ASP B 1 138 ? 22.406 18.703 22.438 1 87.69 138 ASP B CA 1
ATOM 3572 C C . ASP B 1 138 ? 21.516 18.328 23.625 1 87.69 138 ASP B C 1
ATOM 3574 O O . ASP B 1 138 ? 21.75 18.75 24.75 1 87.69 138 ASP B O 1
ATOM 3578 N N . GLY B 1 139 ? 20.453 17.609 23.297 1 83.88 139 GLY B N 1
ATOM 3579 C CA . GLY B 1 139 ? 19.578 17.125 24.359 1 83.88 139 GLY B CA 1
ATOM 3580 C C . GLY B 1 139 ? 18.375 18.031 24.609 1 83.88 139 GLY B C 1
ATOM 3581 O O . GLY B 1 139 ? 17.438 17.656 25.297 1 83.88 139 GLY B O 1
ATOM 3582 N N . SER B 1 140 ? 18.406 19.172 24 1 84.56 140 SER B N 1
ATOM 3583 C CA . SER B 1 140 ? 17.266 20.078 24.188 1 84.56 140 SER B CA 1
ATOM 3584 C C . SER B 1 140 ? 16.078 19.641 23.328 1 84.56 140 SER B C 1
ATOM 3586 O O . SER B 1 140 ? 16.25 18.906 22.344 1 84.56 140 SER B O 1
ATOM 3588 N N . THR B 1 141 ? 14.938 19.984 23.766 1 88.31 141 THR B N 1
ATOM 3589 C CA . THR B 1 141 ? 13.727 19.734 23 1 88.31 141 THR B CA 1
ATOM 3590 C C . THR B 1 141 ? 13.219 21.016 22.344 1 88.31 141 THR B C 1
ATOM 3592 O O . THR B 1 141 ? 13.039 22.031 23.016 1 88.31 141 THR B O 1
ATOM 3595 N N . LYS B 1 142 ? 13.086 20.969 21.016 1 92.5 142 LYS B N 1
ATOM 3596 C CA . LYS B 1 142 ? 12.633 22.141 20.266 1 92.5 142 LYS B CA 1
ATOM 3597 C C . LYS B 1 142 ? 11.422 21.797 19.406 1 92.5 142 LYS B C 1
ATOM 3599 O O . LYS B 1 142 ? 11.172 20.641 19.109 1 92.5 142 LYS B O 1
ATOM 3604 N N . LEU B 1 143 ? 10.703 22.812 19.125 1 95.5 143 LEU B N 1
ATOM 3605 C CA . LEU B 1 143 ? 9.586 22.672 18.203 1 95.5 143 LEU B CA 1
ATOM 3606 C C . LEU B 1 143 ? 10.078 22.484 16.766 1 95.5 143 LEU B C 1
ATOM 3608 O O . LEU B 1 143 ? 10.664 23.391 16.188 1 95.5 143 LEU B O 1
ATOM 3612 N N . PHE B 1 144 ? 9.836 21.297 16.266 1 96.25 144 PHE B N 1
ATOM 3613 C CA . PHE B 1 144 ? 10.25 21.031 14.891 1 96.25 144 PHE B CA 1
ATOM 3614 C C . PHE B 1 144 ? 9.195 21.516 13.906 1 96.25 144 PHE B C 1
ATOM 3616 O O . PHE B 1 144 ? 9.531 22.078 12.859 1 96.25 144 PHE B O 1
ATOM 3623 N N . SER B 1 145 ? 7.965 21.234 14.25 1 97.88 145 SER B N 1
ATOM 3624 C CA . SER B 1 145 ? 6.926 21.688 13.336 1 97.88 145 SER B CA 1
ATOM 3625 C C . SER B 1 145 ? 5.688 22.172 14.094 1 97.88 145 SER B C 1
ATOM 3627 O O . SER B 1 145 ? 5.344 21.609 15.141 1 97.88 145 SER B O 1
ATOM 3629 N N . SER B 1 146 ? 5.066 23.156 13.547 1 98.19 146 SER B N 1
ATOM 3630 C CA . SER B 1 146 ? 3.752 23.641 13.961 1 98.19 146 SER B CA 1
ATOM 3631 C C . SER B 1 146 ? 2.795 23.719 12.773 1 98.19 146 SER B C 1
ATOM 3633 O O . SER B 1 146 ? 3.031 24.469 11.828 1 98.19 146 SER B O 1
ATOM 3635 N N . ALA B 1 147 ? 1.758 22.906 12.844 1 98.75 147 ALA B N 1
ATOM 3636 C CA . ALA B 1 147 ? 0.741 22.844 11.797 1 98.75 147 ALA B CA 1
ATOM 3637 C C . ALA B 1 147 ? -0.635 23.203 12.344 1 98.75 147 ALA B C 1
ATOM 3639 O O . ALA B 1 147 ? -0.986 22.812 13.461 1 98.75 147 ALA B O 1
ATOM 3640 N N . TRP B 1 148 ? -1.387 24 11.555 1 98.69 148 TRP B N 1
ATOM 3641 C CA . TRP B 1 148 ? -2.74 24.266 12.023 1 98.69 148 TRP B CA 1
ATOM 3642 C C . TRP B 1 148 ? -3.668 24.594 10.859 1 98.69 148 TRP B C 1
ATOM 3644 O O . TRP B 1 148 ? -3.207 24.953 9.773 1 98.69 148 TRP B O 1
ATOM 3654 N N . ASN B 1 149 ? -4.895 24.312 11.047 1 98.62 149 ASN B N 1
ATOM 3655 C CA . ASN B 1 149 ? -5.965 24.719 10.141 1 98.62 149 ASN B CA 1
ATOM 3656 C C . ASN B 1 149 ? -7.164 25.266 10.914 1 98.62 149 ASN B C 1
ATOM 3658 O O . ASN B 1 149 ? -7.078 25.5 12.117 1 98.62 149 ASN B O 1
ATOM 3662 N N . TYR B 1 150 ? -8.203 25.719 10.188 1 98.38 150 TYR B N 1
ATOM 3663 C CA . TYR B 1 150 ? -9.336 26.406 10.805 1 98.38 150 TYR B CA 1
ATOM 3664 C C . TYR B 1 150 ? -10.602 25.562 10.711 1 98.38 150 TYR B C 1
ATOM 3666 O O . TYR B 1 150 ? -10.773 24.781 9.773 1 98.38 150 TYR B O 1
ATOM 3674 N N . ASP B 1 151 ? -11.523 25.766 11.641 1 98.12 151 ASP B N 1
ATOM 3675 C CA . ASP B 1 151 ? -12.742 24.969 11.734 1 98.12 151 ASP B CA 1
ATOM 3676 C C . ASP B 1 151 ? -13.75 25.391 10.664 1 98.12 151 ASP B C 1
ATOM 3678 O O . ASP B 1 151 ? -14.711 24.672 10.383 1 98.12 151 ASP B O 1
ATOM 3682 N N . ALA B 1 152 ? -13.555 26.594 10.195 1 96.56 152 ALA B N 1
ATOM 3683 C CA . ALA B 1 152 ? -14.469 27.125 9.18 1 96.56 152 ALA B CA 1
ATOM 3684 C C . ALA B 1 152 ? -13.773 28.188 8.32 1 96.56 152 ALA B C 1
ATOM 3686 O O . ALA B 1 152 ? -12.867 28.875 8.789 1 96.56 152 ALA B O 1
ATOM 3687 N N . ALA B 1 153 ? -14.305 28.219 7.121 1 94.19 153 ALA B N 1
ATOM 3688 C CA . ALA B 1 153 ? -13.891 29.312 6.25 1 94.19 153 ALA B CA 1
ATOM 3689 C C . ALA B 1 153 ? -14.906 30.453 6.266 1 94.19 153 ALA B C 1
ATOM 3691 O O . ALA B 1 153 ? -16.078 30.234 6.617 1 94.19 153 ALA B O 1
ATOM 3692 N N . PHE B 1 154 ? -14.461 31.672 6.043 1 92.94 154 PHE B N 1
ATOM 3693 C CA . PHE B 1 154 ? -15.32 32.812 5.773 1 92.94 154 PHE B CA 1
ATOM 3694 C C . PHE B 1 154 ? -14.859 33.562 4.527 1 92.94 154 PHE B C 1
ATOM 3696 O O . PHE B 1 154 ? -13.75 33.344 4.039 1 92.94 154 PHE B O 1
ATOM 3703 N N . ASP B 1 155 ? -15.781 34.344 4.016 1 92.56 155 ASP B N 1
ATOM 3704 C CA . ASP B 1 155 ? -15.461 35.062 2.797 1 92.56 155 ASP B CA 1
ATOM 3705 C C . ASP B 1 155 ? -14.219 35.938 2.988 1 92.56 155 ASP B C 1
ATOM 3707 O O . ASP B 1 155 ? -14.141 36.719 3.943 1 92.56 155 ASP B O 1
ATOM 3711 N N . GLY B 1 156 ? -13.273 35.688 2.158 1 93.94 156 GLY B N 1
ATOM 3712 C CA . GLY B 1 156 ? -12.07 36.5 2.172 1 93.94 156 GLY B CA 1
ATOM 3713 C C . GLY B 1 156 ? -10.953 35.906 3.018 1 93.94 156 GLY B C 1
ATOM 3714 O O . GLY B 1 156 ? -9.867 36.5 3.109 1 93.94 156 GLY B O 1
ATOM 3715 N N . ILE B 1 157 ? -11.156 34.812 3.588 1 94.75 157 ILE B N 1
ATOM 3716 C CA . ILE B 1 157 ? -10.164 34.281 4.523 1 94.75 157 ILE B CA 1
ATOM 3717 C C . ILE B 1 157 ? -8.867 33.969 3.779 1 94.75 157 ILE B C 1
ATOM 3719 O O . ILE B 1 157 ? -7.777 34.156 4.316 1 94.75 157 ILE B O 1
ATOM 3723 N N . ARG B 1 158 ? -8.945 33.5 2.627 1 93.75 158 ARG B N 1
ATOM 3724 C CA . ARG B 1 158 ? -7.758 33.156 1.864 1 93.75 158 ARG B CA 1
ATOM 3725 C C . ARG B 1 158 ? -6.875 34.375 1.613 1 93.75 158 ARG B C 1
ATOM 3727 O O . ARG B 1 158 ? -5.66 34.312 1.821 1 93.75 158 ARG B O 1
ATOM 3734 N N . SER B 1 159 ? -7.547 35.406 1.151 1 93.88 159 SER B N 1
ATOM 3735 C CA . SER B 1 159 ? -6.801 36.625 0.92 1 93.88 159 SER B CA 1
ATOM 3736 C C . SER B 1 159 ? -6.242 37.188 2.223 1 93.88 159 SER B C 1
ATOM 3738 O O . SER B 1 159 ? -5.152 37.75 2.24 1 93.88 159 SER B O 1
ATOM 3740 N N . LEU B 1 160 ? -7.012 37.031 3.227 1 95.56 160 LEU B N 1
ATOM 3741 C CA . LEU B 1 160 ? -6.629 37.562 4.523 1 95.56 160 LEU B CA 1
ATOM 3742 C C . LEU B 1 160 ? -5.449 36.812 5.113 1 95.56 160 LEU B C 1
ATOM 3744 O O . LEU B 1 160 ? -4.547 37.406 5.699 1 95.56 160 LEU B O 1
ATOM 3748 N N . MET B 1 161 ? -5.379 35.5 4.949 1 96.62 161 MET B N 1
ATOM 3749 C CA . MET B 1 161 ? -4.422 34.688 5.672 1 96.62 161 MET B CA 1
ATOM 3750 C C . MET B 1 161 ? -3.211 34.375 4.801 1 96.62 161 MET B C 1
ATOM 3752 O O . MET B 1 161 ? -2.219 33.812 5.285 1 96.62 161 MET B O 1
ATOM 3756 N N . HIS B 1 162 ? -3.268 34.719 3.561 1 97.06 162 HIS B N 1
ATOM 3757 C CA . HIS B 1 162 ? -2.15 34.5 2.654 1 97.06 162 HIS B CA 1
ATOM 3758 C C . HIS B 1 162 ? -1.228 35.688 2.572 1 97.06 162 HIS B C 1
ATOM 3760 O O . HIS B 1 162 ? -1.68 36.812 2.295 1 97.06 162 HIS B O 1
ATOM 3766 N N . PHE B 1 163 ? -0.011 35.438 2.789 1 96.88 163 PHE B N 1
ATOM 3767 C CA . PHE B 1 163 ? 0.999 36.5 2.703 1 96.88 163 PHE B CA 1
ATOM 3768 C C . PHE B 1 163 ? 1.859 36.312 1.458 1 96.88 163 PHE B C 1
ATOM 3770 O O . PHE B 1 163 ? 2.688 35.406 1.396 1 96.88 163 PHE B O 1
ATOM 3777 N N . SER B 1 164 ? 1.807 37.156 0.551 1 92.5 164 SER B N 1
ATOM 3778 C CA . SER B 1 164 ? 2.441 36.969 -0.751 1 92.5 164 SER B CA 1
ATOM 3779 C C . SER B 1 164 ? 3.863 37.531 -0.751 1 92.5 164 SER B C 1
ATOM 3781 O O . SER B 1 164 ? 4.656 37.219 -1.643 1 92.5 164 SER B O 1
ATOM 3783 N N . ASP B 1 165 ? 4.234 38.344 0.263 1 92.94 165 ASP B N 1
ATOM 3784 C CA . ASP B 1 165 ? 5.512 39.031 0.226 1 92.94 165 ASP B CA 1
ATOM 3785 C C . ASP B 1 165 ? 6.523 38.406 1.168 1 92.94 165 ASP B C 1
ATOM 3787 O O . ASP B 1 165 ? 7.422 39.062 1.681 1 92.94 165 ASP B O 1
ATOM 3791 N N . ILE B 1 166 ? 6.309 37.156 1.472 1 96.38 166 ILE B N 1
ATOM 3792 C CA . ILE B 1 166 ? 7.266 36.469 2.326 1 96.38 166 ILE B CA 1
ATOM 3793 C C . ILE B 1 166 ? 7.855 35.281 1.578 1 96.38 166 ILE B C 1
ATOM 3795 O O . ILE B 1 166 ? 7.258 34.781 0.62 1 96.38 166 ILE B O 1
ATOM 3799 N N . GLU B 1 167 ? 9.047 34.875 2.025 1 93.88 167 GLU B N 1
ATOM 3800 C CA . GLU B 1 167 ? 9.617 33.625 1.493 1 93.88 167 GLU B CA 1
ATOM 3801 C C . GLU B 1 167 ? 8.977 32.406 2.131 1 93.88 167 GLU B C 1
ATOM 3803 O O . GLU B 1 167 ? 8.852 32.344 3.355 1 93.88 167 GLU B O 1
ATOM 3808 N N . SER B 1 168 ? 8.461 31.594 1.293 1 93.06 168 SER B N 1
ATOM 3809 C CA . SER B 1 168 ? 7.887 30.312 1.703 1 93.06 168 SER B CA 1
ATOM 3810 C C . SER B 1 168 ? 8.203 29.219 0.691 1 93.06 168 SER B C 1
ATOM 3812 O O . SER B 1 168 ? 8.742 29.484 -0.382 1 93.06 168 SER B O 1
ATOM 3814 N N . THR B 1 169 ? 7.977 28 1.084 1 92.25 169 THR B N 1
ATOM 3815 C CA . THR B 1 169 ? 8.328 26.844 0.266 1 92.25 169 THR B CA 1
ATOM 3816 C C . THR B 1 169 ? 7.109 25.953 0.041 1 92.25 169 THR B C 1
ATOM 3818 O O . THR B 1 169 ? 6.559 25.391 0.991 1 92.25 169 THR B O 1
ATOM 3821 N N . PRO B 1 170 ? 6.766 25.859 -1.267 1 88.81 170 PRO B N 1
ATOM 3822 C CA . PRO B 1 170 ? 5.777 24.797 -1.5 1 88.81 170 PRO B CA 1
ATOM 3823 C C . PRO B 1 170 ? 6.277 23.422 -1.081 1 88.81 170 PRO B C 1
ATOM 3825 O O . PRO B 1 170 ? 7.344 22.984 -1.522 1 88.81 170 PRO B O 1
ATOM 3828 N N . ALA B 1 171 ? 5.52 22.766 -0.269 1 89.12 171 ALA B N 1
ATOM 3829 C CA . ALA B 1 171 ? 5.965 21.5 0.295 1 89.12 171 ALA B CA 1
ATOM 3830 C C . ALA B 1 171 ? 6.223 20.469 -0.805 1 89.12 171 ALA B C 1
ATOM 3832 O O . ALA B 1 171 ? 7.027 19.547 -0.629 1 89.12 171 ALA B O 1
ATOM 3833 N N . GLN B 1 172 ? 5.586 20.641 -1.972 1 89.19 172 GLN B N 1
ATOM 3834 C CA . GLN B 1 172 ? 5.738 19.719 -3.086 1 89.19 172 GLN B CA 1
ATOM 3835 C C . GLN B 1 172 ? 7.148 19.781 -3.67 1 89.19 172 GLN B C 1
ATOM 3837 O O . GLN B 1 172 ? 7.559 18.906 -4.426 1 89.19 172 GLN B O 1
ATOM 3842 N N . ARG B 1 173 ? 7.82 20.844 -3.316 1 88.31 173 ARG B N 1
ATOM 3843 C CA . ARG B 1 173 ? 9.172 21.016 -3.848 1 88.31 173 ARG B CA 1
ATOM 3844 C C . ARG B 1 173 ? 10.203 20.391 -2.918 1 88.31 173 ARG B C 1
ATOM 3846 O O . ARG B 1 173 ? 11.383 20.297 -3.266 1 88.31 173 ARG B O 1
ATOM 3853 N N . ILE B 1 174 ? 9.766 20.047 -1.748 1 91.31 174 ILE B N 1
ATOM 3854 C CA . ILE B 1 174 ? 10.656 19.312 -0.851 1 91.31 174 ILE B CA 1
ATOM 3855 C C . ILE B 1 174 ? 10.844 17.891 -1.354 1 91.31 174 ILE B C 1
ATOM 3857 O O . ILE B 1 174 ? 9.867 17.188 -1.623 1 91.31 174 ILE B O 1
ATOM 3861 N N . PRO B 1 175 ? 12.07 17.453 -1.541 1 91.38 175 PRO B N 1
ATOM 3862 C CA . PRO B 1 175 ? 12.281 16.094 -2.035 1 91.38 175 PRO B CA 1
ATOM 3863 C C . PRO B 1 175 ? 11.633 15.031 -1.146 1 91.38 175 PRO B C 1
ATOM 3865 O O . PRO B 1 175 ? 11.703 15.117 0.083 1 91.38 175 PRO B O 1
ATOM 3868 N N . GLY B 1 176 ? 10.977 14.125 -1.799 1 93.12 176 GLY B N 1
ATOM 3869 C CA . GLY B 1 176 ? 10.375 13.016 -1.063 1 93.12 176 GLY B CA 1
ATOM 3870 C C . GLY B 1 176 ? 11.398 12.023 -0.542 1 93.12 176 GLY B C 1
ATOM 3871 O O . GLY B 1 176 ? 12.562 12.055 -0.947 1 93.12 176 GLY B O 1
ATOM 3872 N N . ILE B 1 177 ? 10.977 11.195 0.262 1 93.44 177 ILE B N 1
ATOM 3873 C CA . ILE B 1 177 ? 11.844 10.156 0.809 1 93.44 177 ILE B CA 1
ATOM 3874 C C . ILE B 1 177 ? 12.188 9.148 -0.281 1 93.44 177 ILE B C 1
ATOM 3876 O O . ILE B 1 177 ? 11.422 8.977 -1.238 1 93.44 177 ILE B O 1
ATOM 3880 N N . THR B 1 178 ? 13.367 8.5 -0.078 1 92.06 178 THR B N 1
ATOM 3881 C CA . THR B 1 178 ? 13.672 7.289 -0.829 1 92.06 178 THR B CA 1
ATOM 3882 C C . THR B 1 178 ? 13.102 6.059 -0.123 1 92.06 178 THR B C 1
ATOM 3884 O O . THR B 1 178 ? 13.102 5.992 1.107 1 92.06 178 THR B O 1
ATOM 3887 N N . VAL B 1 179 ? 12.531 5.176 -0.914 1 93.94 179 VAL B N 1
ATOM 3888 C CA . VAL B 1 179 ? 12.117 3.896 -0.342 1 93.94 179 VAL B CA 1
ATOM 3889 C C . VAL B 1 179 ? 13.344 3.023 -0.091 1 93.94 179 VAL B C 1
ATOM 3891 O O . VAL B 1 179 ? 13.945 2.502 -1.032 1 93.94 179 VAL B O 1
ATOM 3894 N N . SER B 1 180 ? 13.695 2.855 1.228 1 93.5 180 SER B N 1
ATOM 3895 C CA . SER B 1 180 ? 14.969 2.211 1.541 1 93.5 180 SER B CA 1
ATOM 3896 C C . SER B 1 180 ? 14.789 1.109 2.58 1 93.5 180 SER B C 1
ATOM 3898 O O . SER B 1 180 ? 15.766 0.478 2.998 1 93.5 180 SER B O 1
ATOM 3900 N N . ASP B 1 181 ? 13.633 0.917 3.025 1 94.31 181 ASP B N 1
ATOM 3901 C CA . ASP B 1 181 ? 13.336 -0.127 4.004 1 94.31 181 ASP B CA 1
ATOM 3902 C C . ASP B 1 181 ? 11.867 -0.531 3.947 1 94.31 181 ASP B C 1
ATOM 3904 O O . ASP B 1 181 ? 11.109 -0.02 3.121 1 94.31 181 ASP B O 1
ATOM 3908 N N . GLU B 1 182 ? 11.461 -1.446 4.793 1 94.38 182 GLU B N 1
ATOM 3909 C CA . GLU B 1 182 ? 10.109 -2.008 4.781 1 94.38 182 GLU B CA 1
ATOM 3910 C C . GLU B 1 182 ? 9.07 -0.95 5.129 1 94.38 182 GLU B C 1
ATOM 3912 O O . GLU B 1 182 ? 7.992 -0.91 4.531 1 94.38 182 GLU B O 1
ATOM 3917 N N . LEU B 1 183 ? 9.414 -0.108 6.047 1 96.19 183 LEU B N 1
ATOM 3918 C CA . LEU B 1 183 ? 8.453 0.898 6.488 1 96.19 183 LEU B CA 1
ATOM 3919 C C . LEU B 1 183 ? 8.219 1.939 5.402 1 96.19 183 LEU B C 1
ATOM 3921 O O . LEU B 1 183 ? 7.07 2.295 5.117 1 96.19 183 LEU B O 1
ATOM 3925 N N . SER B 1 184 ? 9.336 2.465 4.844 1 96.94 184 SER B N 1
ATOM 3926 C C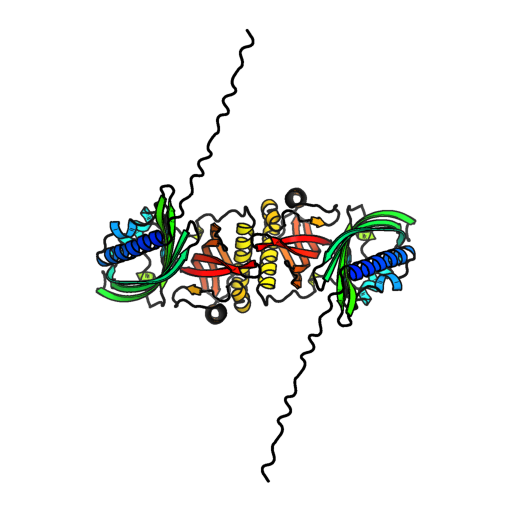A . SER B 1 184 ? 9.18 3.451 3.779 1 96.94 184 SER B CA 1
ATOM 3927 C C . SER B 1 184 ? 8.453 2.855 2.578 1 96.94 184 SER B C 1
ATOM 3929 O O . SER B 1 184 ? 7.707 3.553 1.89 1 96.94 184 SER B O 1
ATOM 3931 N N . TYR B 1 185 ? 8.648 1.605 2.303 1 96.94 185 TYR B N 1
ATOM 3932 C CA . TYR B 1 185 ? 7.91 0.932 1.238 1 96.94 185 TYR B CA 1
ATOM 3933 C C . TYR B 1 185 ? 6.418 0.887 1.549 1 96.94 185 TYR B C 1
ATOM 3935 O O . TYR B 1 185 ? 5.594 1.231 0.702 1 96.94 185 TYR B O 1
ATOM 3943 N N . GLU B 1 186 ? 6.09 0.447 2.729 1 97.19 186 GLU B N 1
ATOM 3944 C CA . GLU B 1 186 ? 4.699 0.317 3.154 1 97.19 186 GLU B CA 1
ATOM 3945 C C . GLU B 1 186 ? 3.979 1.66 3.1 1 97.19 186 GLU B C 1
ATOM 3947 O O . GLU B 1 186 ? 2.877 1.758 2.553 1 97.19 186 GLU B O 1
ATOM 3952 N N . VAL B 1 187 ? 4.562 2.668 3.598 1 97.5 187 VAL B N 1
ATOM 3953 C CA . VAL B 1 187 ? 3.949 3.992 3.633 1 97.5 187 VAL B CA 1
ATOM 3954 C C . VAL B 1 187 ? 3.777 4.52 2.209 1 97.5 187 VAL B C 1
ATOM 3956 O O . VAL B 1 187 ? 2.76 5.137 1.888 1 97.5 187 VAL B O 1
ATOM 3959 N N . SER B 1 188 ? 4.793 4.273 1.403 1 96.62 188 SER B N 1
ATOM 3960 C CA . SER B 1 188 ? 4.691 4.699 0.01 1 96.62 188 SER B CA 1
ATOM 3961 C C . SER B 1 188 ? 3.553 3.982 -0.705 1 96.62 188 SER B C 1
ATOM 3963 O O . SER B 1 188 ? 2.807 4.598 -1.47 1 96.62 188 SER B O 1
ATOM 3965 N N . ALA B 1 189 ? 3.414 2.742 -0.426 1 97.31 189 ALA B N 1
ATOM 3966 C CA . ALA B 1 189 ? 2.334 1.964 -1.027 1 97.31 189 ALA B CA 1
ATOM 3967 C C . ALA B 1 189 ? 0.969 2.498 -0.599 1 97.31 189 ALA B C 1
ATOM 3969 O O . ALA B 1 189 ? 0.08 2.686 -1.433 1 97.31 189 ALA B O 1
ATOM 3970 N N . LEU B 1 190 ? 0.79 2.715 0.668 1 97.19 190 LEU B N 1
ATOM 3971 C CA . LEU B 1 190 ? -0.468 3.229 1.199 1 97.19 190 LEU B CA 1
ATOM 3972 C C . LEU B 1 190 ? -0.771 4.613 0.636 1 97.19 190 LEU B C 1
ATOM 3974 O O . LEU B 1 190 ? -1.921 4.918 0.308 1 97.19 190 LEU B O 1
ATOM 3978 N N . SER B 1 191 ? 0.245 5.391 0.497 1 95 191 SER B N 1
ATOM 3979 C CA . SER B 1 191 ? 0.072 6.73 -0.055 1 95 191 SER B CA 1
ATOM 3980 C C . SER B 1 191 ? -0.343 6.676 -1.521 1 95 191 SER B C 1
ATOM 3982 O O . SER B 1 191 ? -1.238 7.41 -1.946 1 95 191 SER B O 1
ATOM 3984 N N . GLU B 1 192 ? 0.326 5.828 -2.254 1 94.19 192 GLU B N 1
ATOM 3985 C CA . GLU B 1 192 ? -0.006 5.664 -3.666 1 94.19 192 GLU B CA 1
ATOM 3986 C C . GLU B 1 192 ? -1.454 5.219 -3.844 1 94.19 192 GLU B C 1
ATOM 3988 O O . GLU B 1 192 ? -2.164 5.723 -4.715 1 94.19 192 GLU B O 1
ATOM 3993 N N . PHE B 1 193 ? -1.848 4.285 -3.045 1 96.19 193 PHE B N 1
ATOM 3994 C CA . PHE B 1 193 ? -3.205 3.77 -3.172 1 96.19 193 PHE B CA 1
ATOM 3995 C C . PHE B 1 193 ? -4.227 4.828 -2.779 1 96.19 193 PHE B C 1
ATOM 3997 O O . PHE B 1 193 ? -5.312 4.895 -3.359 1 96.19 193 PHE B O 1
ATOM 4004 N N . ASN B 1 194 ? -3.883 5.582 -1.833 1 93.19 194 ASN B N 1
ATOM 4005 C CA . ASN B 1 194 ? -4.734 6.719 -1.492 1 93.19 194 ASN B CA 1
ATOM 4006 C C . ASN B 1 194 ? -4.949 7.641 -2.689 1 93.19 194 ASN B C 1
ATOM 4008 O O . ASN B 1 194 ? -6.07 8.078 -2.949 1 93.19 194 ASN B O 1
ATOM 4012 N N . ASP B 1 195 ? -3.922 7.926 -3.416 1 93.81 195 ASP B N 1
ATOM 4013 C CA . ASP B 1 195 ? -4.012 8.773 -4.602 1 93.81 195 ASP B CA 1
ATOM 4014 C C . ASP B 1 195 ? -4.957 8.172 -5.637 1 93.81 195 ASP B C 1
ATOM 4016 O O . ASP B 1 195 ? -5.785 8.883 -6.215 1 93.81 195 ASP B O 1
ATOM 4020 N N . VAL B 1 196 ? -4.773 6.918 -5.789 1 92.56 196 VAL B N 1
ATOM 4021 C CA . VAL B 1 196 ? -5.605 6.203 -6.754 1 92.56 196 VAL B CA 1
ATOM 4022 C C . VAL B 1 196 ? -7.074 6.32 -6.355 1 92.56 196 VAL B C 1
ATOM 4024 O O . VAL B 1 196 ? -7.93 6.621 -7.195 1 92.56 196 VAL B O 1
ATOM 4027 N N . LEU B 1 197 ? -7.355 6.109 -5.129 1 93.12 197 LEU B N 1
ATOM 4028 C CA . LEU B 1 197 ? -8.734 6.125 -4.652 1 93.12 197 LEU B CA 1
ATOM 4029 C C . LEU B 1 197 ? -9.32 7.527 -4.723 1 93.12 197 LEU B C 1
ATOM 4031 O O . LEU B 1 197 ? -10.516 7.695 -4.977 1 93.12 197 LEU B O 1
ATOM 4035 N N . MET B 1 198 ? -8.523 8.523 -4.492 1 90.38 198 MET B N 1
ATOM 4036 C CA . MET B 1 198 ? -8.984 9.906 -4.633 1 90.38 198 MET B CA 1
ATOM 4037 C C . MET B 1 198 ? -9.344 10.211 -6.082 1 90.38 198 MET B C 1
ATOM 4039 O O . MET B 1 198 ? -10.383 10.812 -6.352 1 90.38 198 MET B O 1
ATOM 4043 N N . LYS B 1 199 ? -8.547 9.75 -6.934 1 90.38 199 LYS B N 1
ATOM 4044 C CA . LYS B 1 199 ? -8.82 9.961 -8.352 1 90.38 199 LYS B CA 1
ATOM 4045 C C . LYS B 1 199 ? -10.094 9.234 -8.781 1 90.38 199 LYS B C 1
ATOM 4047 O O . LYS B 1 199 ? -10.859 9.75 -9.594 1 90.38 199 LYS B O 1
ATOM 4052 N N . ARG B 1 200 ? -10.266 8.078 -8.156 1 89.44 200 ARG B N 1
ATOM 4053 C CA . ARG B 1 200 ? -11.43 7.266 -8.5 1 89.44 200 ARG B CA 1
ATOM 4054 C C . ARG B 1 200 ? -12.664 7.723 -7.73 1 89.44 200 ARG B C 1
ATOM 4056 O O . ARG B 1 200 ? -13.773 7.242 -7.98 1 89.44 200 ARG B O 1
ATOM 4063 N N . GLN B 1 201 ? -12.469 8.609 -6.719 1 86.88 201 GLN B N 1
ATOM 4064 C CA . GLN B 1 201 ? -13.539 9.141 -5.883 1 86.88 201 GLN B CA 1
ATOM 4065 C C . GLN B 1 201 ? -14.297 8.016 -5.188 1 86.88 201 GLN B C 1
ATOM 4067 O O . GLN B 1 201 ? -15.523 7.941 -5.281 1 86.88 201 GLN B O 1
ATOM 4072 N N . GLN B 1 202 ? -13.57 7.219 -4.48 1 90.19 202 GLN B N 1
ATOM 4073 C CA . GLN B 1 202 ? -14.117 6.078 -3.752 1 90.19 202 GLN B CA 1
ATOM 4074 C C . GLN B 1 202 ? -13.938 6.246 -2.246 1 90.19 202 GLN B C 1
ATOM 4076 O O . GLN B 1 202 ? -13.18 5.504 -1.619 1 90.19 202 GLN B O 1
ATOM 4081 N N . PRO B 1 203 ? -14.766 7.137 -1.704 1 88 203 PRO B N 1
ATOM 4082 C CA . PRO B 1 203 ? -14.602 7.406 -0.273 1 88 203 PRO B CA 1
ATOM 4083 C C . PRO B 1 203 ? -14.898 6.184 0.593 1 88 203 PRO B C 1
ATOM 4085 O O . PRO B 1 203 ? -14.328 6.035 1.676 1 88 203 PRO B O 1
ATOM 4088 N N . GLU B 1 204 ? -15.719 5.324 0.152 1 90.06 204 GLU B N 1
ATOM 4089 C CA . GLU B 1 204 ? -16.078 4.133 0.914 1 90.06 204 GLU B CA 1
ATOM 4090 C C . GLU B 1 204 ? -14.883 3.193 1.064 1 90.06 204 GLU B C 1
ATOM 4092 O O . GLU B 1 204 ? -14.836 2.385 1.992 1 90.06 204 GLU B O 1
ATOM 4097 N N . THR B 1 205 ? -13.969 3.287 0.17 1 93.38 205 THR B N 1
ATOM 4098 C CA . THR B 1 205 ? -12.75 2.496 0.237 1 93.38 205 THR B CA 1
ATOM 4099 C C . THR B 1 205 ? -11.664 3.242 1.008 1 93.38 205 THR B C 1
ATOM 4101 O O . THR B 1 205 ? -10.898 2.635 1.764 1 93.38 205 THR B O 1
ATOM 4104 N N . LEU B 1 206 ? -11.664 4.531 0.913 1 92.56 206 LEU B N 1
ATOM 4105 C CA . LEU B 1 206 ? -10.656 5.387 1.523 1 92.56 206 LEU B CA 1
ATOM 4106 C C . LEU B 1 206 ? -10.695 5.281 3.043 1 92.56 206 LEU B C 1
ATOM 4108 O O . LEU B 1 206 ? -9.68 5.457 3.713 1 92.56 206 LEU B O 1
ATOM 4112 N N . MET B 1 207 ? -11.828 4.977 3.568 1 93.81 207 MET B N 1
ATOM 4113 C CA . MET B 1 207 ? -12 4.949 5.02 1 93.81 207 MET B CA 1
ATOM 4114 C C . MET B 1 207 ? -11.117 3.879 5.652 1 93.81 207 MET B C 1
ATOM 4116 O O . MET B 1 207 ? -10.75 3.982 6.824 1 93.81 207 MET B O 1
ATOM 4120 N N . TRP B 1 208 ? -10.656 2.912 4.875 1 94.88 208 TRP B N 1
ATOM 4121 C CA . TRP B 1 208 ? -9.953 1.759 5.43 1 94.88 208 TRP B CA 1
ATOM 4122 C C . TRP B 1 208 ? -8.508 2.105 5.762 1 94.88 208 TRP B C 1
ATOM 4124 O O . TRP B 1 208 ? -7.82 1.345 6.445 1 94.88 208 TRP B O 1
ATOM 4134 N N . ILE B 1 209 ? -8.031 3.252 5.266 1 96.94 209 ILE B N 1
ATOM 4135 C CA . ILE B 1 209 ? -6.68 3.666 5.637 1 96.94 209 ILE B CA 1
ATOM 4136 C C . ILE B 1 209 ? -6.664 4.121 7.094 1 96.94 209 ILE B C 1
ATOM 4138 O O . ILE B 1 209 ? -5.602 4.191 7.719 1 96.94 209 ILE B O 1
ATOM 4142 N N . TYR B 1 210 ? -7.816 4.438 7.699 1 98.06 210 TYR B N 1
ATOM 4143 C CA . TYR B 1 210 ? -7.902 5.031 9.031 1 98.06 210 TYR B CA 1
ATOM 4144 C C . TYR B 1 210 ? -8.109 3.959 10.094 1 98.06 210 TYR B C 1
ATOM 4146 O O . TYR B 1 210 ? -8.859 3.002 9.875 1 98.06 210 TYR B O 1
ATOM 4154 N N . ALA B 1 211 ? -7.422 4.133 11.234 1 98 211 ALA B N 1
ATOM 4155 C CA . ALA B 1 211 ? -7.688 3.316 12.414 1 98 211 ALA B CA 1
ATOM 4156 C C . ALA B 1 211 ? -9.117 3.525 12.914 1 98 211 ALA B C 1
ATOM 4158 O O . ALA B 1 211 ? -9.742 4.539 12.609 1 98 211 ALA B O 1
ATOM 4159 N N . GLU B 1 212 ? -9.602 2.58 13.664 1 97.12 212 GLU B N 1
ATOM 4160 C CA . GLU B 1 212 ? -10.953 2.693 14.203 1 97.12 212 GLU B CA 1
ATOM 4161 C C . GLU B 1 212 ? -11.094 3.934 15.086 1 97.12 212 GLU B C 1
ATOM 4163 O O . GLU B 1 212 ? -12.125 4.602 15.062 1 97.12 212 GLU B O 1
ATOM 4168 N N . ASP B 1 213 ? -10.062 4.258 15.828 1 97.88 213 ASP B N 1
ATOM 4169 C CA . ASP B 1 213 ? -10.07 5.41 16.719 1 97.88 213 ASP B CA 1
ATOM 4170 C C . ASP B 1 213 ? -9.281 6.57 16.125 1 97.88 213 ASP B C 1
ATOM 4172 O O . ASP B 1 213 ? -8.656 7.348 16.859 1 97.88 213 ASP B O 1
ATOM 4176 N N . ALA B 1 214 ? -9.203 6.676 14.859 1 98.62 214 ALA B N 1
ATOM 4177 C CA . ALA B 1 214 ? -8.5 7.754 14.164 1 98.62 214 ALA B CA 1
ATOM 4178 C C . ALA B 1 214 ? -9.172 9.102 14.422 1 98.62 214 ALA B C 1
ATOM 4180 O O . ALA B 1 214 ? -10.328 9.156 14.836 1 98.62 214 ALA B O 1
ATOM 4181 N N . ALA B 1 215 ? -8.422 10.156 14.281 1 98.81 215 ALA B N 1
ATOM 4182 C CA . ALA B 1 215 ? -8.922 11.531 14.203 1 98.81 215 ALA B CA 1
ATOM 4183 C C . ALA B 1 215 ? -8.312 12.266 13.016 1 98.81 215 ALA B C 1
ATOM 4185 O O . ALA B 1 215 ? -7.098 12.195 12.789 1 98.81 215 ALA B O 1
ATOM 4186 N N . TYR B 1 216 ? -9.164 12.898 12.297 1 98.5 216 TYR B N 1
ATOM 4187 C CA . TYR B 1 216 ? -8.758 13.648 11.117 1 98.5 216 TYR B CA 1
ATOM 4188 C C . TYR B 1 216 ? -9.148 15.117 11.242 1 98.5 216 TYR B C 1
ATOM 4190 O O . TYR B 1 216 ? -10.32 15.438 11.461 1 98.5 216 TYR B O 1
ATOM 4198 N N . ALA B 1 217 ? -8.133 16.016 11.156 1 98.69 217 ALA B N 1
ATOM 4199 C CA . ALA B 1 217 ? -8.375 17.453 11.125 1 98.69 217 ALA B CA 1
ATOM 4200 C C . ALA B 1 217 ? -8.273 17.984 9.695 1 98.69 217 ALA B C 1
ATOM 4202 O O . ALA B 1 217 ? -7.188 18.359 9.242 1 98.69 217 ALA B O 1
ATOM 4203 N N . PRO B 1 218 ? -9.391 18.062 9.008 1 96.88 218 PRO B N 1
ATOM 4204 C CA . PRO B 1 218 ? -9.367 18.609 7.652 1 96.88 218 PRO B CA 1
ATOM 4205 C C . PRO B 1 218 ? -9.352 20.141 7.637 1 96.88 218 PRO B C 1
ATOM 4207 O O . PRO B 1 218 ? -9.57 20.781 8.672 1 96.88 218 PRO B O 1
ATOM 4210 N N . HIS B 1 219 ? -9.031 20.656 6.516 1 94.38 219 HIS B N 1
ATOM 4211 C CA . HIS B 1 219 ? -9.102 22.109 6.367 1 94.38 219 HIS B CA 1
ATOM 4212 C C . HIS B 1 219 ? -10.547 22.609 6.434 1 94.38 219 HIS B C 1
ATOM 4214 O O . HIS B 1 219 ? -11.453 21.922 5.961 1 94.38 219 HIS B O 1
ATOM 4220 N N . ASP B 1 220 ? -10.773 23.719 7.055 1 94.94 220 ASP B N 1
ATOM 4221 C CA . ASP B 1 220 ? -12.023 24.469 7.074 1 94.94 220 ASP B CA 1
ATOM 4222 C C . ASP B 1 220 ? -13.164 23.625 7.641 1 94.94 220 ASP B C 1
ATOM 4224 O O . ASP B 1 220 ? -14.305 23.719 7.164 1 94.94 220 ASP B O 1
ATOM 4228 N N . ALA B 1 221 ? -12.867 22.781 8.508 1 96.12 221 ALA B N 1
ATOM 4229 C CA . ALA B 1 221 ? -13.828 21.938 9.203 1 96.12 221 ALA B CA 1
ATOM 4230 C C . ALA B 1 221 ? -13.289 21.484 10.555 1 96.12 221 ALA B C 1
ATOM 4232 O O . ALA B 1 221 ? -12.07 21.375 10.742 1 96.12 221 ALA B O 1
ATOM 4233 N N . PRO B 1 222 ? -14.211 21.234 11.492 1 97.06 222 PRO B N 1
ATOM 4234 C CA . PRO B 1 222 ? -13.75 20.703 12.781 1 97.06 222 PRO B CA 1
ATOM 4235 C C . PRO B 1 222 ? -13.125 19.328 12.648 1 97.06 222 PRO B C 1
ATOM 4237 O O . PRO B 1 222 ? -13.406 18.594 11.688 1 97.06 222 PRO B O 1
ATOM 4240 N N . ILE B 1 223 ? -12.336 19.016 13.625 1 98.25 223 ILE B N 1
ATOM 4241 C CA . ILE B 1 223 ? -11.711 17.703 13.688 1 98.25 223 ILE B CA 1
ATOM 4242 C C . ILE B 1 223 ? -12.789 16.625 13.766 1 98.25 223 ILE B C 1
ATOM 4244 O O . ILE B 1 223 ? -13.797 16.797 14.461 1 98.25 223 ILE B O 1
ATOM 4248 N N . VAL B 1 224 ? -12.586 15.555 13.016 1 98.31 224 VAL B N 1
ATOM 4249 C CA . VAL B 1 224 ? -13.5 14.422 12.984 1 98.31 224 VAL B CA 1
ATOM 4250 C C . VAL B 1 224 ? -12.859 13.211 13.664 1 98.31 224 VAL B C 1
ATOM 4252 O O . VAL B 1 224 ? -11.727 12.844 13.336 1 98.31 224 VAL B O 1
ATOM 4255 N N . LYS B 1 225 ? -13.617 12.586 14.625 1 98.5 225 LYS B N 1
ATOM 4256 C CA . LYS B 1 225 ? -13.047 11.492 15.406 1 98.5 225 LYS B CA 1
ATOM 4257 C C . LYS B 1 225 ? -13.789 10.188 15.148 1 98.5 225 LYS B C 1
ATOM 4259 O O . LYS B 1 225 ? -15.023 10.141 15.18 1 98.5 225 LYS B O 1
ATOM 4264 N N . GLY B 1 226 ? -12.992 9.102 14.922 1 98.31 226 GLY B N 1
ATOM 4265 C CA . GLY B 1 226 ? -13.523 7.781 14.633 1 98.31 226 GLY B CA 1
ATOM 4266 C C . GLY B 1 226 ? -13.617 7.488 13.148 1 98.31 226 GLY B C 1
ATOM 4267 O O . GLY B 1 226 ? -14 8.359 12.359 1 98.31 226 GLY B O 1
ATOM 4268 N N . ARG B 1 227 ? -13.305 6.281 12.781 1 97.56 227 ARG B N 1
ATOM 4269 C CA . ARG B 1 227 ? -13.266 5.891 11.375 1 97.56 227 ARG B CA 1
ATOM 4270 C C . ARG B 1 227 ? -14.625 6.078 10.719 1 97.56 227 ARG B C 1
ATOM 4272 O O . ARG B 1 227 ? -14.719 6.566 9.586 1 97.56 227 ARG B O 1
ATOM 4279 N N . ASP B 1 228 ? -15.719 5.676 11.422 1 97.06 228 ASP B N 1
ATOM 4280 C CA . ASP B 1 228 ? -17.047 5.793 10.852 1 97.06 228 ASP B CA 1
ATOM 4281 C C . ASP B 1 228 ? -17.406 7.254 10.586 1 97.06 228 ASP B C 1
ATOM 4283 O O . ASP B 1 228 ? -17.984 7.578 9.547 1 97.06 228 ASP B O 1
ATOM 4287 N N . ALA B 1 229 ? -17.094 8.086 11.516 1 97.94 229 ALA B N 1
ATOM 4288 C CA . ALA B 1 229 ? -17.359 9.516 11.344 1 97.94 229 ALA B CA 1
ATOM 4289 C C . ALA B 1 229 ? -16.531 10.094 10.211 1 97.94 229 ALA B C 1
ATOM 4291 O O . ALA B 1 229 ? -17 10.938 9.453 1 97.94 229 ALA B O 1
ATOM 4292 N N . ILE B 1 230 ? -15.305 9.664 10.141 1 97.75 230 ILE B N 1
ATOM 4293 C CA . ILE B 1 230 ? -14.438 10.117 9.062 1 97.75 230 ILE B CA 1
ATOM 4294 C C . ILE B 1 230 ? -14.992 9.656 7.715 1 97.75 230 ILE B C 1
ATOM 4296 O O . ILE B 1 230 ? -15.008 10.414 6.746 1 97.75 230 ILE B O 1
ATOM 4300 N N . ALA B 1 231 ? -15.461 8.43 7.719 1 95.5 231 ALA B N 1
ATOM 4301 C CA . ALA B 1 231 ? -16.078 7.91 6.5 1 95.5 231 ALA B CA 1
ATOM 4302 C C . ALA B 1 231 ? -17.25 8.781 6.066 1 95.5 231 ALA B C 1
ATOM 4304 O O . ALA B 1 231 ? -17.391 9.117 4.887 1 95.5 231 ALA B O 1
ATOM 4305 N N . ALA B 1 232 ? -18.094 9.133 7 1 96.31 232 ALA B N 1
ATOM 4306 C CA . ALA B 1 232 ? -19.234 9.992 6.711 1 96.31 232 ALA B CA 1
ATOM 4307 C C . ALA B 1 232 ? -18.781 11.359 6.215 1 96.31 232 ALA B C 1
ATOM 4309 O O . ALA B 1 232 ? -19.359 11.906 5.266 1 96.31 232 ALA B O 1
ATOM 4310 N N . PHE B 1 233 ? -17.844 11.922 6.801 1 96.31 233 PHE B N 1
ATOM 4311 C CA . PHE B 1 233 ? -17.297 13.203 6.391 1 96.31 233 PHE B CA 1
ATOM 4312 C C . PHE B 1 233 ? -16.781 13.141 4.957 1 96.31 233 PHE B C 1
ATOM 4314 O O . PHE B 1 233 ? -17.078 14.008 4.141 1 96.31 233 PHE B O 1
ATOM 4321 N N . LEU B 1 234 ? -15.961 12.062 4.703 1 93.38 234 LEU B N 1
ATOM 4322 C CA . LEU B 1 234 ? -15.367 11.914 3.379 1 93.38 234 LEU B CA 1
ATOM 4323 C C . LEU B 1 234 ? -16.438 11.75 2.312 1 93.38 234 LEU B C 1
ATOM 4325 O O . LEU B 1 234 ? -16.312 12.273 1.201 1 93.38 234 LEU B O 1
ATOM 4329 N N . LYS B 1 235 ? -17.453 11.008 2.643 1 92.88 235 LYS B N 1
ATOM 4330 C CA . LYS B 1 235 ? -18.547 10.844 1.705 1 92.88 235 LYS B CA 1
ATOM 4331 C C . LYS B 1 235 ? -19.188 12.188 1.349 1 92.88 235 LYS B C 1
ATOM 4333 O O . LYS B 1 235 ? -19.422 12.477 0.174 1 92.88 235 LYS B O 1
ATOM 4338 N N . ASN B 1 236 ? -19.406 12.945 2.314 1 91.12 236 ASN B N 1
ATOM 4339 C CA . ASN B 1 236 ? -19.953 14.273 2.09 1 91.12 236 ASN B CA 1
ATOM 4340 C C . ASN B 1 236 ? -18.969 15.18 1.365 1 91.12 236 ASN B C 1
ATOM 4342 O O . ASN B 1 236 ? -19.328 15.867 0.41 1 91.12 236 ASN B O 1
ATOM 4346 N N . TYR B 1 237 ? -17.781 15.125 1.818 1 85.75 237 TYR B N 1
ATOM 4347 C CA . TYR B 1 237 ? -16.703 15.969 1.314 1 85.75 237 TYR B CA 1
ATOM 4348 C C . TYR B 1 237 ? -16.453 15.711 -0.166 1 85.75 237 TYR B C 1
ATOM 4350 O O . TYR B 1 237 ? -16.219 16.641 -0.934 1 85.75 237 TYR B O 1
ATOM 4358 N N . THR B 1 238 ? -16.547 14.508 -0.607 1 82.75 238 THR B N 1
ATOM 4359 C CA . THR B 1 238 ? -16.203 14.125 -1.976 1 82.75 238 THR B CA 1
ATOM 4360 C C . THR B 1 238 ? -17.406 14.328 -2.9 1 82.75 238 THR B C 1
ATOM 4362 O O . THR B 1 238 ? -17.266 14.328 -4.125 1 82.75 238 THR B O 1
ATOM 4365 N N . SER B 1 239 ? -18.531 14.453 -2.322 1 83.31 239 SER B N 1
ATOM 4366 C CA . SER B 1 239 ? -19.734 14.625 -3.143 1 83.31 239 SER B CA 1
ATOM 4367 C C . SER B 1 239 ? -19.656 15.906 -3.969 1 83.31 239 SER B C 1
ATOM 4369 O O . SER B 1 239 ? -20.328 16.031 -4.992 1 83.31 239 SER B O 1
ATOM 4371 N N . TYR B 1 240 ? -18.766 16.797 -3.574 1 80.19 240 TYR B N 1
ATOM 4372 C CA . TYR B 1 240 ? -18.641 18.078 -4.258 1 80.19 240 TYR B CA 1
ATOM 4373 C C . TYR B 1 240 ? -17.453 18.078 -5.227 1 80.19 240 TYR B C 1
ATOM 4375 O O . TYR B 1 240 ? -17.234 19.047 -5.953 1 80.19 240 TYR B O 1
ATOM 4383 N N . TRP B 1 241 ? -16.781 16.938 -5.238 1 80.38 241 TRP B N 1
ATOM 4384 C CA . TRP B 1 241 ? -15.555 16.906 -6.035 1 80.38 241 TRP B CA 1
ATOM 4385 C C . TRP B 1 241 ? -15.875 16.75 -7.52 1 80.38 241 TRP B C 1
ATOM 4387 O O . TRP B 1 241 ? -16.75 15.977 -7.898 1 80.38 241 TRP B O 1
ATOM 4397 N N . VAL B 1 242 ? -15.102 17.562 -8.219 1 83.38 242 VAL B N 1
ATOM 4398 C CA . VAL B 1 242 ? -14.984 17.297 -9.648 1 83.38 242 VAL B CA 1
ATOM 4399 C C . VAL B 1 242 ? -13.883 16.266 -9.891 1 83.38 242 VAL B C 1
ATOM 4401 O O . VAL B 1 242 ? -13.039 16.031 -9.016 1 83.38 242 VAL B O 1
ATOM 4404 N N . PRO B 1 243 ? -13.875 15.664 -11.055 1 86 243 PRO B N 1
ATOM 4405 C CA . PRO B 1 243 ? -12.836 14.672 -11.328 1 86 243 PRO B CA 1
ATOM 4406 C C . PRO B 1 243 ? -11.43 15.258 -11.273 1 86 243 PRO B C 1
ATOM 4408 O O . PRO B 1 243 ? -11.219 16.406 -11.656 1 86 243 PRO B O 1
ATOM 4411 N N . PHE B 1 244 ? -10.555 14.422 -10.734 1 89.94 244 PHE B N 1
ATOM 4412 C CA . PHE B 1 244 ? -9.133 14.742 -10.758 1 89.94 244 PHE B CA 1
ATOM 4413 C C . PHE B 1 244 ? -8.43 14.039 -11.914 1 89.94 244 PHE B C 1
ATOM 4415 O O . PHE B 1 244 ? -8.617 12.836 -12.117 1 89.94 244 PHE B O 1
ATOM 4422 N N . ASP B 1 245 ? -7.734 14.727 -12.703 1 88.44 245 ASP B N 1
ATOM 4423 C CA . ASP B 1 245 ? -6.953 14.047 -13.727 1 88.44 245 ASP B CA 1
ATOM 4424 C C . ASP B 1 245 ? -5.539 13.734 -13.234 1 88.44 245 ASP B C 1
ATOM 4426 O O . ASP B 1 245 ? -4.805 12.984 -13.867 1 88.44 245 ASP B O 1
ATOM 4430 N N . PHE B 1 246 ? -5.234 14.406 -12.031 1 91.62 246 PHE B N 1
ATOM 4431 C CA . PHE B 1 246 ? -3.914 14.195 -11.445 1 91.62 246 PHE B CA 1
ATOM 4432 C C . PHE B 1 246 ? -3.971 14.32 -9.93 1 91.62 246 PHE B C 1
ATOM 4434 O O . PHE B 1 246 ? -4.617 15.227 -9.398 1 91.62 246 PHE B O 1
ATOM 4441 N N . VAL B 1 247 ? -3.404 13.383 -9.227 1 93.5 247 VAL B N 1
ATOM 4442 C CA . VAL B 1 247 ? -3.213 13.414 -7.785 1 93.5 247 VAL B CA 1
ATOM 4443 C C . VAL B 1 247 ? -1.835 12.859 -7.434 1 93.5 247 VAL B C 1
ATOM 4445 O O . VAL B 1 247 ? -1.474 11.758 -7.855 1 93.5 247 VAL B O 1
ATOM 4448 N N . ASP B 1 248 ? -1.106 13.633 -6.684 1 92.81 248 ASP B N 1
ATOM 4449 C CA . ASP B 1 248 ? 0.195 13.188 -6.195 1 92.81 248 ASP B CA 1
ATOM 4450 C C . ASP B 1 248 ? 0.4 13.594 -4.738 1 92.81 248 ASP B C 1
ATOM 4452 O O . ASP B 1 248 ? 0.453 14.781 -4.418 1 92.81 248 ASP B O 1
ATOM 4456 N N . VAL B 1 249 ? 0.488 12.656 -3.9 1 93.19 249 VAL B N 1
ATOM 4457 C CA . VAL B 1 249 ? 0.844 12.875 -2.502 1 93.19 249 VAL B CA 1
ATOM 4458 C C . VAL B 1 249 ? 2.252 12.344 -2.24 1 93.19 249 VAL B C 1
ATOM 4460 O O . VAL B 1 249 ? 2.535 11.164 -2.477 1 93.19 249 VAL B O 1
ATOM 4463 N N . SER B 1 250 ? 3.098 13.195 -1.798 1 93.5 250 SER B N 1
ATOM 4464 C CA . SER B 1 250 ? 4.488 12.844 -1.523 1 93.5 250 SER B CA 1
ATOM 4465 C C . SER B 1 250 ? 4.785 12.891 -0.028 1 93.5 250 SER B C 1
ATOM 4467 O O . SER B 1 250 ? 4.23 13.727 0.692 1 93.5 250 SER B O 1
ATOM 4469 N N . VAL B 1 251 ? 5.648 11.992 0.402 1 96.69 251 VAL B N 1
ATOM 4470 C CA . VAL B 1 251 ? 6.148 11.992 1.773 1 96.69 251 VAL B CA 1
ATOM 4471 C C . VAL B 1 251 ? 7.582 12.516 1.803 1 96.69 251 VAL B C 1
ATOM 4473 O O . VAL B 1 251 ? 8.469 11.945 1.166 1 96.69 251 VAL B O 1
ATOM 4476 N N . ASP B 1 252 ? 7.812 13.578 2.535 1 95.94 252 ASP B N 1
ATOM 4477 C CA . ASP B 1 252 ? 9.148 14.156 2.504 1 95.94 252 ASP B CA 1
ATOM 4478 C C . ASP B 1 252 ? 9.914 13.844 3.791 1 95.94 252 ASP B C 1
ATOM 4480 O O . ASP B 1 252 ? 11.133 14.016 3.854 1 95.94 252 ASP B O 1
ATOM 4484 N N . ARG B 1 253 ? 9.227 13.398 4.785 1 96.88 253 ARG B N 1
ATOM 4485 C CA . ARG B 1 253 ? 9.852 12.93 6.02 1 96.88 253 ARG B CA 1
ATOM 4486 C C . ARG B 1 253 ? 9.062 11.766 6.617 1 96.88 253 ARG B C 1
ATOM 4488 O O . ARG B 1 253 ? 7.832 11.766 6.602 1 96.88 253 ARG B O 1
ATOM 4495 N N . LEU B 1 254 ? 9.773 10.812 7.074 1 97.88 254 LEU B N 1
ATOM 4496 C CA . LEU B 1 254 ? 9.211 9.625 7.699 1 97.88 254 LEU B CA 1
ATOM 4497 C C . LEU B 1 254 ? 10.062 9.172 8.875 1 97.88 254 LEU B C 1
ATOM 4499 O O . LEU B 1 254 ? 11.25 8.867 8.711 1 97.88 254 LEU B O 1
ATOM 4503 N N . ASP B 1 255 ? 9.438 9.203 10.047 1 97.06 255 ASP B N 1
ATOM 4504 C CA . ASP B 1 255 ? 10.102 8.719 11.25 1 97.06 255 ASP B CA 1
ATOM 4505 C C . ASP B 1 255 ? 9.398 7.484 11.812 1 97.06 255 ASP B C 1
ATOM 4507 O O . ASP B 1 255 ? 8.188 7.508 12.039 1 97.06 255 ASP B O 1
ATOM 4511 N N . LYS B 1 256 ? 10.156 6.445 12.016 1 96.19 256 LYS B N 1
ATOM 4512 C CA . LYS B 1 256 ? 9.625 5.273 12.711 1 96.19 256 LYS B CA 1
ATOM 4513 C C . LYS B 1 256 ? 9.359 5.578 14.188 1 96.19 256 LYS B C 1
ATOM 4515 O O . LYS B 1 256 ? 10.141 6.289 14.82 1 96.19 256 LYS B O 1
ATOM 4520 N N . THR B 1 257 ? 8.289 5.078 14.688 1 94.69 257 THR B N 1
ATOM 4521 C CA . THR B 1 257 ? 7.949 5.184 16.109 1 94.69 257 THR B CA 1
ATOM 4522 C C . THR B 1 257 ? 7.723 3.803 16.703 1 94.69 257 THR B C 1
ATOM 4524 O O . THR B 1 257 ? 7.777 2.793 16 1 94.69 257 THR B O 1
ATOM 4527 N N . GLN B 1 258 ? 7.492 3.719 17.984 1 90.12 258 GLN B N 1
ATOM 4528 C CA . GLN B 1 258 ? 7.309 2.439 18.672 1 90.12 258 GLN B CA 1
ATOM 4529 C C . GLN B 1 258 ? 6.02 1.76 18.219 1 90.12 258 GLN B C 1
ATOM 4531 O O . GLN B 1 258 ? 5.883 0.54 18.328 1 90.12 258 GLN B O 1
ATOM 4536 N N . TRP B 1 259 ? 5.125 2.473 17.719 1 88 259 TRP B N 1
ATOM 4537 C CA . TRP B 1 259 ? 3.879 1.798 17.375 1 88 259 TRP B CA 1
ATOM 4538 C C . TRP B 1 259 ? 3.525 2.033 15.914 1 88 259 TRP B C 1
ATOM 4540 O O . TRP B 1 259 ? 2.43 1.682 15.469 1 88 259 TRP B O 1
ATOM 4550 N N . GLY B 1 260 ? 4.391 2.686 15.102 1 94.62 260 GLY B N 1
ATOM 4551 C CA . GLY B 1 260 ? 4.137 2.945 13.695 1 94.62 260 GLY B CA 1
ATOM 4552 C C . GLY B 1 260 ? 5.109 3.936 13.086 1 94.62 260 GLY B C 1
ATOM 4553 O O . GLY B 1 260 ? 6.285 3.623 12.898 1 94.62 260 GLY B O 1
ATOM 4554 N N . ALA B 1 261 ? 4.543 5.188 12.797 1 97.88 261 ALA B N 1
ATOM 4555 C CA . ALA B 1 261 ? 5.387 6.195 12.164 1 97.88 261 ALA B CA 1
ATOM 4556 C C . ALA B 1 261 ? 4.719 7.566 12.188 1 97.88 261 ALA B C 1
ATOM 4558 O O . ALA B 1 261 ? 3.549 7.688 12.562 1 97.88 261 ALA B O 1
ATOM 4559 N N . ILE B 1 262 ? 5.438 8.531 11.906 1 98.31 262 ILE B N 1
ATOM 4560 C CA . ILE B 1 262 ? 4.926 9.859 11.586 1 98.31 262 ILE B CA 1
ATOM 4561 C C . ILE B 1 262 ? 5.496 10.328 10.25 1 98.31 262 ILE B C 1
ATOM 4563 O O . ILE B 1 262 ? 6.68 10.117 9.969 1 98.31 262 ILE B O 1
ATOM 4567 N N . SER B 1 263 ? 4.637 10.836 9.453 1 98.38 263 SER B N 1
ATOM 4568 C CA . SER B 1 263 ? 5.086 11.289 8.141 1 98.38 263 SER B CA 1
ATOM 4569 C C . SER B 1 263 ? 4.594 12.703 7.852 1 98.38 263 SER B C 1
ATOM 4571 O O . SER B 1 263 ? 3.553 13.125 8.367 1 98.38 263 SER B O 1
ATOM 4573 N N . TYR B 1 264 ? 5.406 13.445 7.125 1 98.25 264 TYR B N 1
ATOM 4574 C CA . TYR B 1 264 ? 5.027 14.711 6.52 1 98.25 264 TYR B CA 1
ATOM 4575 C C . TYR B 1 264 ? 4.703 14.539 5.039 1 98.25 264 TYR B C 1
ATOM 4577 O O . TYR B 1 264 ? 5.469 13.914 4.301 1 98.25 264 TYR B O 1
ATOM 4585 N N . THR B 1 265 ? 3.584 15.094 4.699 1 97.12 265 THR B N 1
ATOM 4586 C CA . THR B 1 265 ? 3.119 14.875 3.336 1 97.12 265 THR B CA 1
ATOM 4587 C C . THR B 1 265 ? 2.891 16.203 2.617 1 97.12 265 THR B C 1
ATOM 4589 O O . THR B 1 265 ? 2.684 17.234 3.26 1 97.12 265 THR B O 1
ATOM 4592 N N . SER B 1 266 ? 3.008 16.188 1.346 1 96.44 266 SER B N 1
ATOM 4593 C CA . SER B 1 266 ? 2.551 17.234 0.441 1 96.44 266 SER B CA 1
ATOM 4594 C C . SER B 1 266 ? 1.658 16.672 -0.658 1 96.44 266 SER B C 1
ATOM 4596 O O . SER B 1 266 ? 1.789 15.508 -1.03 1 96.44 266 SER B O 1
ATOM 4598 N N . TYR B 1 267 ? 0.714 17.406 -1.079 1 94.5 267 TYR B N 1
ATOM 4599 C CA . TYR B 1 267 ? -0.151 16.922 -2.152 1 94.5 267 TYR B CA 1
ATOM 4600 C C . TYR B 1 267 ? -0.293 17.969 -3.248 1 94.5 267 TYR B C 1
ATOM 4602 O O . TYR B 1 267 ? -0.23 19.172 -2.979 1 94.5 267 TYR B O 1
ATOM 4610 N N . ASN B 1 268 ? -0.364 17.578 -4.422 1 93.75 268 ASN B N 1
ATOM 4611 C CA . ASN B 1 268 ? -0.638 18.297 -5.656 1 93.75 268 ASN B CA 1
ATOM 4612 C C . ASN B 1 268 ? -1.741 17.625 -6.469 1 93.75 268 ASN B C 1
ATOM 4614 O O . ASN B 1 268 ? -1.651 16.438 -6.785 1 93.75 268 ASN B O 1
ATOM 4618 N N . LEU B 1 269 ? -2.846 18.328 -6.723 1 92.5 269 LEU B N 1
ATOM 4619 C CA . LEU B 1 269 ? -3.932 17.766 -7.512 1 92.5 269 LEU B CA 1
ATOM 4620 C C . LEU B 1 269 ? -4.375 18.734 -8.602 1 92.5 269 LEU B C 1
ATOM 4622 O O . LEU B 1 269 ? -4.312 19.953 -8.422 1 92.5 269 LEU B O 1
ATOM 4626 N N . ARG B 1 270 ? -4.695 18.234 -9.703 1 93.06 270 ARG B N 1
ATOM 4627 C CA . ARG B 1 270 ? -5.316 18.953 -10.805 1 93.06 270 ARG B CA 1
ATOM 4628 C C . ARG B 1 270 ? -6.746 18.469 -11.039 1 93.06 270 ARG B C 1
ATOM 4630 O O . ARG B 1 270 ? -6.992 17.281 -11.164 1 93.06 270 ARG B O 1
ATOM 4637 N N . TRP B 1 271 ? -7.633 19.406 -11.031 1 90.19 271 TRP B N 1
ATOM 4638 C CA . TRP B 1 271 ? -9.039 19.047 -11.203 1 90.19 271 TRP B CA 1
ATOM 4639 C C . TRP B 1 271 ? -9.617 19.703 -12.461 1 90.19 271 TRP B C 1
ATOM 4641 O O . TRP B 1 271 ? -9.086 20.703 -12.945 1 90.19 271 TRP B O 1
ATOM 4651 N N . ILE B 1 272 ? -10.531 19 -13.109 1 85.69 272 ILE B N 1
ATOM 4652 C CA . ILE B 1 272 ? -11.25 19.484 -14.289 1 85.69 272 ILE B CA 1
ATOM 4653 C C . ILE B 1 272 ? -12.75 19.422 -14.039 1 85.69 272 ILE B C 1
ATOM 4655 O O . ILE B 1 272 ? -13.305 18.359 -13.742 1 85.69 272 ILE B O 1
ATOM 4659 N N . GLY B 1 273 ? -13.398 20.516 -13.969 1 80.38 273 GLY B N 1
ATOM 4660 C CA . GLY B 1 273 ? -14.852 20.609 -13.844 1 80.38 273 GLY B CA 1
ATOM 4661 C C . GLY B 1 273 ? -15.492 21.422 -14.945 1 80.38 273 GLY B C 1
ATOM 4662 O O . GLY B 1 273 ? -15.492 22.656 -14.891 1 80.38 273 GLY B O 1
ATOM 4663 N N . GLY B 1 274 ? -16.141 20.672 -15.781 1 79.5 274 GLY B N 1
ATOM 4664 C CA . GLY B 1 274 ? -16.766 21.391 -16.891 1 79.5 274 GLY B CA 1
ATOM 4665 C C . GLY B 1 274 ? -15.773 22.172 -17.719 1 79.5 274 GLY B C 1
ATOM 4666 O O . GLY B 1 274 ? -14.82 21.609 -18.266 1 79.5 274 GLY B O 1
ATOM 4667 N N . ASP B 1 275 ? -16 23.391 -17.656 1 85.62 275 ASP B N 1
ATOM 4668 C CA . ASP B 1 275 ? -15.18 24.281 -18.484 1 85.62 275 ASP B CA 1
ATOM 4669 C C . ASP B 1 275 ? -14.055 24.906 -17.656 1 85.62 275 ASP B C 1
ATOM 4671 O O . ASP B 1 275 ? -13.352 25.797 -18.125 1 85.62 275 ASP B O 1
ATOM 4675 N N . GLN B 1 276 ? -13.938 24.391 -16.438 1 87.5 276 GLN B N 1
ATOM 4676 C CA . GLN B 1 276 ? -12.906 24.969 -15.578 1 87.5 276 GLN B CA 1
ATOM 4677 C C . GLN B 1 276 ? -11.898 23.906 -15.141 1 87.5 276 GLN B C 1
ATOM 4679 O O . GLN B 1 276 ? -12.211 22.719 -15.133 1 87.5 276 GLN B O 1
ATOM 4684 N N . THR B 1 277 ? -10.641 24.375 -15.016 1 89.88 277 THR B N 1
ATOM 4685 C CA . THR B 1 277 ? -9.594 23.516 -14.461 1 89.88 277 THR B CA 1
ATOM 4686 C C . THR B 1 277 ? -8.781 24.281 -13.406 1 89.88 277 THR B C 1
ATOM 4688 O O . THR B 1 277 ? -8.867 25.5 -13.32 1 89.88 277 THR B O 1
ATOM 4691 N N . GLY B 1 278 ? -8.211 23.547 -12.477 1 90.88 278 GLY B N 1
ATOM 4692 C CA . GLY B 1 278 ? -7.398 24.172 -11.453 1 90.88 278 GLY B CA 1
ATOM 4693 C C . GLY B 1 278 ? -6.434 23.219 -10.773 1 90.88 278 GLY B C 1
ATOM 4694 O O . GLY B 1 278 ? -6.414 22.031 -11.078 1 90.88 278 GLY B O 1
ATOM 4695 N N . VAL B 1 279 ? -5.543 23.859 -10.055 1 92.12 279 VAL B N 1
ATOM 4696 C CA . VAL B 1 279 ? -4.539 23.125 -9.289 1 92.12 279 VAL B CA 1
ATOM 4697 C C . VAL B 1 279 ? -4.68 23.453 -7.809 1 92.12 279 VAL B C 1
ATOM 4699 O O . VAL B 1 279 ? -4.91 24.609 -7.441 1 92.12 279 VAL B O 1
ATOM 4702 N N . ALA B 1 280 ? -4.637 22.438 -7 1 91.12 280 ALA B N 1
ATOM 4703 C CA . ALA B 1 280 ? -4.598 22.609 -5.551 1 91.12 280 ALA B CA 1
ATOM 4704 C C . ALA B 1 280 ? -3.375 21.922 -4.949 1 91.12 280 ALA B C 1
ATOM 4706 O O . ALA B 1 280 ? -3.002 20.828 -5.367 1 91.12 280 ALA B O 1
ATOM 4707 N N . THR B 1 281 ? -2.701 22.656 -4.098 1 95.31 281 THR B N 1
ATOM 4708 C CA . THR B 1 281 ? -1.556 22.125 -3.373 1 95.31 281 THR B CA 1
ATOM 4709 C C . THR B 1 281 ? -1.749 22.266 -1.867 1 95.31 281 THR B C 1
ATOM 4711 O O . THR B 1 281 ? -2.535 23.094 -1.416 1 95.31 281 THR B O 1
ATOM 4714 N N . GLY B 1 282 ? -1.086 21.422 -1.146 1 96.94 282 GLY B N 1
ATOM 4715 C CA . GLY B 1 282 ? -1.151 21.469 0.306 1 96.94 282 GLY B CA 1
ATOM 4716 C C . GLY B 1 282 ? -0.143 20.562 0.982 1 96.94 282 GLY B C 1
ATOM 4717 O O . GLY B 1 282 ? 0.831 20.141 0.36 1 96.94 282 GLY B O 1
ATOM 4718 N N . LYS B 1 283 ? -0.287 20.469 2.283 1 98.06 283 LYS B N 1
ATOM 4719 C CA . LYS B 1 283 ? 0.628 19.719 3.143 1 98.06 283 LYS B CA 1
ATOM 4720 C C . LYS B 1 283 ? -0.104 19.125 4.344 1 98.06 283 LYS B C 1
ATOM 4722 O O . LYS B 1 283 ? -1.267 19.453 4.59 1 98.06 283 LYS B O 1
ATOM 4727 N N . GLY B 1 284 ? 0.568 18.172 5.004 1 98.06 284 GLY B N 1
ATOM 4728 C CA . GLY B 1 284 ? -0.045 17.562 6.176 1 98.06 284 GLY B CA 1
ATOM 4729 C C . GLY B 1 284 ? 0.928 16.75 7 1 98.06 284 GLY B C 1
ATOM 4730 O O . GLY B 1 284 ? 2.1 16.609 6.637 1 98.06 284 GLY B O 1
ATOM 4731 N N . ILE B 1 285 ? 0.487 16.422 8.156 1 98.69 285 ILE B N 1
ATOM 4732 C CA . ILE B 1 285 ? 1.154 15.492 9.062 1 98.69 285 ILE B CA 1
ATOM 4733 C C . ILE B 1 285 ? 0.245 14.297 9.336 1 98.69 285 ILE B C 1
ATOM 4735 O O . ILE B 1 285 ? -0.957 14.461 9.555 1 98.69 285 ILE B O 1
ATOM 4739 N N . ARG B 1 286 ? 0.819 13.148 9.195 1 98.38 286 ARG B N 1
ATOM 4740 C CA . ARG B 1 286 ? 0.085 11.93 9.5 1 98.38 286 ARG B CA 1
ATOM 4741 C C . ARG B 1 286 ? 0.848 11.062 10.492 1 98.38 286 ARG B C 1
ATOM 4743 O O . ARG B 1 286 ? 2.031 10.773 10.297 1 98.38 286 ARG B O 1
ATOM 4750 N N . ILE B 1 287 ? 0.179 10.719 11.578 1 98.56 287 ILE B N 1
ATOM 4751 C CA . ILE B 1 287 ? 0.693 9.727 12.516 1 98.56 287 ILE B CA 1
ATOM 4752 C C . ILE B 1 287 ? 0.052 8.367 12.227 1 98.56 287 ILE B C 1
ATOM 4754 O O . ILE B 1 287 ? -1.175 8.25 12.18 1 98.56 287 ILE B O 1
ATOM 4758 N N . TRP B 1 288 ? 0.899 7.398 12.016 1 98.31 288 TRP B N 1
ATOM 4759 C CA . TRP B 1 288 ? 0.475 6.035 11.719 1 98.31 288 TRP B CA 1
ATOM 4760 C C . TRP B 1 288 ? 0.557 5.152 12.953 1 98.31 288 TRP B C 1
ATOM 4762 O O . TRP B 1 288 ? 1.506 5.254 13.734 1 98.31 288 TRP B O 1
ATOM 4772 N N . LYS B 1 289 ? -0.328 4.301 13.062 1 97.06 289 LYS B N 1
ATOM 4773 C CA . LYS B 1 289 ? -0.346 3.324 14.148 1 97.06 289 LYS B CA 1
ATOM 4774 C C . LYS B 1 289 ? -0.686 1.931 13.625 1 97.06 289 LYS B C 1
ATOM 4776 O O . LYS B 1 289 ? -1.53 1.783 12.734 1 97.06 289 LYS B O 1
ATOM 4781 N N . ARG B 1 290 ? -0.018 0.945 14.094 1 96.25 290 ARG B N 1
ATOM 4782 C CA . ARG B 1 290 ? -0.3 -0.435 13.719 1 96.25 290 ARG B CA 1
ATOM 4783 C C . ARG B 1 290 ? -1.508 -0.976 14.477 1 96.25 290 ARG B C 1
ATOM 4785 O O . ARG B 1 290 ? -1.62 -0.789 15.688 1 96.25 290 ARG B O 1
ATOM 4792 N N . SER B 1 291 ? -2.396 -1.578 13.734 1 94.06 291 SER B N 1
ATOM 4793 C CA . SER B 1 291 ? -3.518 -2.271 14.359 1 94.06 291 SER B CA 1
ATOM 4794 C C . SER B 1 291 ? -3.059 -3.553 15.047 1 94.06 291 SER B C 1
ATOM 4796 O O . SER B 1 291 ? -1.896 -3.943 14.93 1 94.06 291 SER B O 1
ATOM 4798 N N . LYS B 1 292 ? -4.027 -4.152 15.75 1 89.94 292 LYS B N 1
ATOM 4799 C CA . LYS B 1 292 ? -3.73 -5.418 16.406 1 89.94 292 LYS B CA 1
ATOM 4800 C C . LYS B 1 292 ? -3.359 -6.496 15.406 1 89.94 292 LYS B C 1
ATOM 4802 O O . LYS B 1 292 ? -2.588 -7.406 15.719 1 89.94 292 LYS B O 1
ATOM 4807 N N . ASP B 1 293 ? -3.832 -6.328 14.164 1 91.19 293 ASP B N 1
ATOM 4808 C CA . ASP B 1 293 ? -3.572 -7.324 13.133 1 91.19 293 ASP B CA 1
ATOM 4809 C C . ASP B 1 293 ? -2.375 -6.922 12.266 1 91.19 293 ASP B C 1
ATOM 4811 O O . ASP B 1 293 ? -2.061 -7.594 11.281 1 91.19 293 ASP B O 1
ATOM 4815 N N . GLY B 1 294 ? -1.75 -5.785 12.609 1 92.81 294 GLY B N 1
ATOM 4816 C CA . GLY B 1 294 ? -0.467 -5.441 12.016 1 92.81 294 GLY B CA 1
ATOM 4817 C C . GLY B 1 294 ? -0.578 -4.402 10.914 1 92.81 294 GLY B C 1
ATOM 4818 O O . GLY B 1 294 ? 0.436 -3.914 10.414 1 92.81 294 GLY B O 1
ATOM 4819 N N . GLN B 1 295 ? -1.763 -4.051 10.555 1 95.5 295 GLN B N 1
ATOM 4820 C CA . GLN B 1 295 ? -1.931 -3.072 9.484 1 95.5 295 GLN B CA 1
ATOM 4821 C C . GLN B 1 295 ? -1.541 -1.673 9.945 1 95.5 295 GLN B C 1
ATOM 4823 O O . GLN B 1 295 ? -1.876 -1.269 11.062 1 95.5 295 GLN B O 1
ATOM 4828 N N . LEU B 1 296 ? -0.724 -1.02 9.156 1 97.56 296 LEU B N 1
ATOM 4829 C CA . LEU B 1 296 ? -0.415 0.383 9.414 1 97.56 296 LEU B CA 1
ATOM 4830 C C . LEU B 1 296 ? -1.566 1.283 8.977 1 97.56 296 LEU B C 1
ATOM 4832 O O . LEU B 1 296 ? -1.979 1.254 7.816 1 97.56 296 LEU B O 1
ATOM 4836 N N . GLN B 1 297 ? -2.082 2.088 9.906 1 98.12 297 GLN B N 1
ATOM 4837 C CA . GLN B 1 297 ? -3.266 2.891 9.625 1 98.12 297 GLN B CA 1
ATOM 4838 C C . GLN B 1 297 ? -3.076 4.332 10.078 1 98.12 297 GLN B C 1
ATOM 4840 O O . GLN B 1 297 ? -2.289 4.602 10.992 1 98.12 297 GLN B O 1
ATOM 4845 N N . SER B 1 298 ? -3.758 5.215 9.398 1 98.38 298 SER B N 1
ATOM 4846 C CA . SER B 1 298 ? -3.781 6.605 9.844 1 98.38 298 SER B CA 1
ATOM 4847 C C . SER B 1 298 ? -4.469 6.746 11.195 1 98.38 298 SER B C 1
ATOM 4849 O O . SER B 1 298 ? -5.637 6.375 11.344 1 98.38 298 SER B O 1
ATOM 4851 N N . TYR B 1 299 ? -3.758 7.297 12.172 1 98.56 299 TYR B N 1
ATOM 4852 C CA . TYR B 1 299 ? -4.238 7.43 13.539 1 98.56 299 TYR B CA 1
ATOM 4853 C C . TYR B 1 299 ? -4.605 8.875 13.852 1 98.56 299 TYR B C 1
ATOM 4855 O O . TYR B 1 299 ? -5.719 9.156 14.312 1 98.56 299 TYR B O 1
ATOM 4863 N N . ARG B 1 300 ? -3.76 9.773 13.594 1 98.88 300 ARG B N 1
ATOM 4864 C CA . ARG B 1 300 ? -3.969 11.211 13.656 1 98.88 300 ARG B CA 1
ATOM 4865 C C . ARG B 1 300 ? -3.475 11.898 12.383 1 98.88 300 ARG B C 1
ATOM 4867 O O . ARG B 1 300 ? -2.389 11.586 11.891 1 98.88 300 ARG B O 1
ATOM 4874 N N . GLN B 1 301 ? -4.305 12.812 11.898 1 98.69 301 GLN B N 1
ATOM 4875 C CA . GLN B 1 301 ? -3.955 13.461 10.641 1 98.69 301 GLN B CA 1
ATOM 4876 C C . GLN B 1 301 ? -4.457 14.906 10.602 1 98.69 301 GLN B C 1
ATOM 4878 O O . GLN B 1 301 ? -5.555 15.195 11.078 1 98.69 301 GLN B O 1
ATOM 4883 N N . ILE B 1 302 ? -3.613 15.797 10.078 1 98.81 302 ILE B N 1
ATOM 4884 C CA . ILE B 1 302 ? -4.02 17.172 9.797 1 98.81 302 ILE B CA 1
ATOM 4885 C C . ILE B 1 302 ? -3.59 17.562 8.391 1 98.81 302 ILE B C 1
ATOM 4887 O O . ILE B 1 302 ? -2.52 17.156 7.926 1 98.81 302 ILE B O 1
ATOM 4891 N N . ALA B 1 303 ? -4.406 18.25 7.734 1 97.62 303 ALA B N 1
ATOM 4892 C CA . ALA B 1 303 ? -4.113 18.703 6.375 1 97.62 303 ALA B CA 1
ATOM 4893 C C . ALA B 1 303 ? -4.383 20.203 6.23 1 97.62 303 ALA B C 1
ATOM 4895 O O . ALA B 1 303 ? -5.324 20.734 6.824 1 97.62 303 ALA B O 1
ATOM 4896 N N . MET B 1 304 ? -3.518 20.859 5.43 1 97.81 304 MET B N 1
ATOM 4897 C CA . MET B 1 304 ? -3.635 22.281 5.121 1 97.81 304 MET B CA 1
ATOM 4898 C C . MET B 1 304 ? -3.438 22.531 3.629 1 97.81 304 MET B C 1
ATOM 4900 O O . MET B 1 304 ? -2.619 21.875 2.986 1 97.81 304 MET B O 1
ATOM 4904 N N . HIS B 1 305 ? -4.109 23.562 3.168 1 96.06 305 HIS B N 1
ATOM 4905 C CA . HIS B 1 305 ? -3.877 24.016 1.805 1 96.06 305 HIS B CA 1
ATOM 4906 C C . HIS B 1 305 ? -2.838 25.141 1.773 1 96.06 305 HIS B C 1
ATOM 4908 O O . HIS B 1 305 ? -2.689 25.875 2.746 1 96.06 305 HIS B O 1
ATOM 4914 N N . ASP B 1 306 ? -2.139 25.219 0.693 1 94.75 306 ASP B N 1
ATOM 4915 C CA . ASP B 1 306 ? -1.186 26.312 0.514 1 94.75 306 ASP B CA 1
ATOM 4916 C C . ASP B 1 306 ? -1.896 27.609 0.118 1 94.75 306 ASP B C 1
ATOM 4918 O O . ASP B 1 306 ? -1.351 28.703 0.292 1 94.75 306 ASP B O 1
ATOM 4922 N N . PHE B 1 307 ? -2.99 27.438 -0.57 1 86.88 307 PHE B N 1
ATOM 4923 C CA . PHE B 1 307 ? -3.766 28.609 -0.944 1 86.88 307 PHE B CA 1
ATOM 4924 C C . PHE B 1 307 ? -5.254 28.297 -0.976 1 86.88 307 PHE B C 1
ATOM 4926 O O . PHE B 1 307 ? -5.645 27.141 -1.22 1 86.88 307 PHE B O 1
#

Nearest PDB structures (foldseek):
  3d9r-assembly2_D  TM=9.040E-01  e=6.296E-08  Pectobacterium atrosepticum
  3rob-assembly2_D  TM=8.522E-01  e=6.132E-07  Planctopirus limnophila DSM 3776
  3soy-assembly1_A-2  TM=8.537E-01  e=8.210E-07  Salmonella enterica subsp. enterica serovar Typhimurium str. LT2
  3ef8-assembly1_A  TM=6.949E-01  e=9.526E-06  Novosphingobium aromaticivorans DSM 12444
  3bb9-assembly3_E  TM=7.814E-01  e=3.647E-05  Shewanella frigidimarina NCIMB 400

Organism: Hirschia baltica (strain ATCC 49814 / DSM 5838 / IFAM 1418) (NCBI:txid582402)

pLDDT: mean 89.92, std 15.39, range [25.56, 98.88]

InterPro domains:
  IPR032710 NTF2-like domain superfamily [SSF54427] (29-149)
  IPR032710 NTF2-like domain superfamily [SSF54427] (199-301)

Foldseek 3Di:
DPPPPPPPPPPPPPPPPPPPQPPPVVVVVVVVVLVVQLQVCLQVVPLCSNLVQEDQQAWEFEFLAFIQGGSQLVSQLSVVVVVFKHWDDKDWDFDDWDCQGQKIKTKTKMWTWIQGPVPRDIDIWIWIKIWMWGQDPVRDIGTRYIYMATAADDPCVSVSNYDPPGDHDHPVPQDFDDDDDDQSVQVVVLQVVLQVCLLVLPLVVNLVQADQQAWEGEHRRHIFTGSVRVSVVSNVVSVPAAHWPDKDKGWNDWDAGPFGIKTKIKMWIWGDDDPDIDIWIWIKMFDWGADPVGDTHTHYMYIHTND/DPPPPPPPPPPPPPPPPPPPQPPPVVVVVVVVVLVVQLQVCLQVVPLCSNLVQEDQQAWEFEFLAFIQGGSQLVSQLSVVVVVFKHWDDKDWDFDDWDCQRQKIKTKTKMWTWIQGPVPRDIDIWIWIKIWMWGQDPVRDIGTRYIYMATAADDPCVSVSNYDPPGDHDHPVPQDFDDDDDDQSVQVVVLQVVLQVCLLVLPLVVNLVQADQQAWEGEHRRHIFTGSVRVSVVSNVVSVPAAHWPDKDKGWNDWDAGPFGIKTKIKMWIWGDDDPDIDIWIWIKMFDWGADPVGDTHTHYMYIHTND

Secondary structure (DSSP, 8-state):
-----------------------HHHHHHHHHHHHHHHHHHHHHT-HHHHHHTEEEEEEEEETTSPBEEHHHHHHHHHHHHHHHEEEEEEEEEEEEEEE-SSEEEEEEEEEEEEEETTT--EEEEEEEEEEEEEE-TTS-EEEEEEEEEES---TTHHHHH--TTS--B-GGGSPPPP--SHHHHHHHHHHHHHHHHHHHT-HHHHGGGEEEEEEEE-TTS--EESHHHHHHHHHHHHTTPPPEEEEEEEEEEEEE-SSEEEEEEEEEEEEEETTEEEEEEEEEEEEEEE-TTS-EEEEEEEEEE--/-----------------------HHHHHHHHHHHHHHHHHHHHHT-HHHHHHTEEEEEEEEETTSPBEEHHHHHHHHHHHHHHHEEEEEEEEEEEEEEE-SSEEEEEEEEEEEEEETTT--EEEEEEEEEEEEEE-TTS-EEEEEEEEEES---TTHHHHH--TTS--B-GGGSPPPP--SHHHHHHHHHHHHHHHHHHHT-HHHHGGGEEEEEEEE-TTS--EESHHHHHHHHHHHHTTPPPEEEEEEEEEEEEE-SSEEEEEEEEEEEEEETTEEEEEEEEEEEEEEE-TTS-EEEEEEEEEE--

Sequence (614 aa):
MKHFFLRQLFLTTLAAWGCTSASADMIDEVRAAHNKAFTAGMLEEKLEIVVSSFAENGRVMPEYQETGLGKEQISQYYEAFFERFDTKKFIKTTDEVLNLGHLIVEIGSFQTDLIVTETSEEKSLTGTYFDVWETQEDGSTKLFSSAWNYDAAFDGIRSLMHFSDIESTPAQRIPGITVSDELSYEVSALSEFNDVLMKRQQPETLMWIYAEDAAYAPHDAPIVKGRDAIAAFLKNYTSYWVPFDFVDVSVDRLDKTQWGAISYTSYNLRWIGGDQTGVATGKGIRIWKRSKDGQLQSYRQIAMHDFMKHFFLRQLFLTTLAAWGCTSASADMIDEVRAAHNKAFTAGMLEEKLEIVVSSFAENGRVMPEYQETGLGKEQISQYYEAFFERFDTKKFIKTTDEVLNLGHLIVEIGSFQTDLIVTETSEEKSLTGTYFDVWETQEDGSTKLFSSAWNYDAAFDGIRSLMHFSDIESTPAQRIPGITVSDELSYEVSALSEFNDVLMKRQQPETLMWIYAEDAAYAPHDAPIVKGRDAIAAFLKNYTSYWVPFDFVDVSVDRLDKTQWGAISYTSYNLRWIGGDQTGVATGKGIRIWKRSKDGQLQSYRQIAMHDF